Protein AF-A0A2V4VS14-F1 (afdb_monomer_lite)

Radius of gyration: 35.8 Å; chains: 1; bounding box: 92×42×118 Å

Organism: NCBI:txid198480

Foldseek 3Di:
DLQKDALVRVLLLLLQVVVAFSLVSLVLVLVDPCVQFWKWFQDPVRDTHTDDVPPDQDPNNLSVQLNVLCVPPRNRQGSNDLCSLVVDDPSSSVSNVVSSVVRRRMIGGPVRQCPPVSCPPSDPPPPCPPPDDPPPDDPVNVVCVVLVVVCVQKDQPQRVLQLLCVAQNPPAFSLVSLVLCLVPPDQQQWWKWFDDPSDTDTQDCPDPDPAHGPSRVSVVVSVPGDRRHRHGDPCPDPPRVGMITGCVRCVCVSPDPPPDDPPPPPPDDDDDDDDDDDDDDDQPAPADQADLLVVLLPDQKDALLSLLCNQVVHDSVDDDPDPSSVVSSVVSVVCCVVVLFPADPVRITGLVSSLVVCVVVSNHYPPRNVPPDPVPPDDDDDDDDDDPQPPVSVVVVVVVVVVVVVVVVVVVVVVVVCVPVPDDPLNVLLVVLCVPAPVPDDLVDDHDDLVVQLVVSVVVDVDDSVSSSVSCVVNPDPSNVPPDPDDDD

pLDDT: mean 70.62, std 17.83, range [24.83, 95.94]

Structure (mmCIF, N/CA/C/O backbone):
data_AF-A0A2V4VS14-F1
#
_entry.id   AF-A0A2V4VS14-F1
#
loop_
_atom_site.group_PDB
_atom_site.id
_atom_site.type_symbol
_atom_site.label_atom_id
_atom_site.label_alt_id
_atom_site.label_comp_id
_atom_site.label_asym_id
_atom_site.label_entity_id
_atom_site.label_seq_id
_atom_site.pdbx_PDB_ins_code
_atom_site.Cartn_x
_atom_site.Cartn_y
_atom_site.Cartn_z
_atom_site.occupancy
_atom_site.B_iso_or_equiv
_atom_site.auth_seq_id
_atom_site.auth_comp_id
_atom_site.auth_asym_id
_atom_site.auth_atom_id
_atom_site.pdbx_PDB_model_num
ATOM 1 N N . MET A 1 1 ? -3.587 -14.164 4.243 1.00 57.94 1 MET A N 1
ATOM 2 C CA . MET A 1 1 ? -3.308 -12.891 4.948 1.00 57.94 1 MET A CA 1
ATOM 3 C C . MET A 1 1 ? -4.499 -12.304 5.707 1.00 57.94 1 MET A C 1
ATOM 5 O O . MET A 1 1 ? -4.243 -11.578 6.651 1.00 57.94 1 MET A O 1
ATOM 9 N N . LYS A 1 2 ? -5.771 -12.605 5.378 1.00 66.75 2 LYS A N 1
ATOM 10 C CA . LYS A 1 2 ? -6.941 -12.000 6.063 1.00 66.75 2 LYS A CA 1
ATOM 11 C C . LYS A 1 2 ? -6.952 -12.163 7.597 1.00 66.75 2 LYS A C 1
ATOM 13 O O . LYS A 1 2 ? -7.438 -11.267 8.288 1.00 66.75 2 LYS A O 1
ATOM 18 N N . ASP A 1 3 ? -6.347 -13.239 8.102 1.00 80.44 3 ASP A N 1
ATOM 19 C CA . ASP A 1 3 ? -6.274 -13.574 9.534 1.00 80.44 3 ASP A CA 1
ATOM 20 C C . ASP A 1 3 ? -5.092 -12.929 10.276 1.00 80.44 3 ASP A C 1
ATOM 22 O O . ASP A 1 3 ? -4.931 -13.139 11.476 1.00 80.44 3 ASP A O 1
ATOM 26 N N . TYR A 1 4 ? -4.250 -12.167 9.576 1.00 82.00 4 TYR A N 1
ATOM 27 C CA . TYR A 1 4 ? -3.043 -11.556 10.124 1.00 82.00 4 TYR A CA 1
ATOM 28 C C . TYR A 1 4 ? -3.138 -10.029 10.076 1.00 82.00 4 TYR A C 1
ATOM 30 O O . TYR A 1 4 ? -3.831 -9.464 9.228 1.00 82.00 4 TYR A O 1
ATOM 38 N N . ILE A 1 5 ? -2.448 -9.367 10.998 1.00 82.31 5 ILE A N 1
ATOM 39 C CA . ILE A 1 5 ? -2.266 -7.914 11.043 1.00 82.31 5 ILE A CA 1
ATOM 40 C C . ILE A 1 5 ? -0.767 -7.617 11.102 1.00 82.31 5 ILE A C 1
ATOM 42 O O . ILE A 1 5 ? -0.041 -8.274 11.851 1.00 82.31 5 ILE A O 1
ATOM 46 N N . SER A 1 6 ? -0.289 -6.680 10.280 1.00 86.00 6 SER A N 1
ATOM 47 C CA . SER A 1 6 ? 1.119 -6.274 10.310 1.00 86.00 6 SER A CA 1
ATOM 48 C C . SER A 1 6 ? 1.431 -5.547 11.620 1.00 86.00 6 SER A C 1
ATOM 50 O O . SER A 1 6 ? 0.552 -4.916 12.212 1.00 86.00 6 SER A O 1
ATOM 52 N N . PHE A 1 7 ? 2.682 -5.608 12.082 1.00 86.00 7 PHE A N 1
ATOM 53 C CA . PHE A 1 7 ? 3.110 -4.886 13.284 1.00 86.00 7 PHE A CA 1
ATOM 54 C C . PHE A 1 7 ? 2.816 -3.382 13.172 1.00 86.00 7 PHE A C 1
ATOM 56 O O . PHE A 1 7 ? 2.321 -2.775 14.121 1.00 86.00 7 PHE A O 1
ATOM 63 N N . ARG A 1 8 ? 3.046 -2.802 11.987 1.00 86.50 8 ARG A N 1
ATOM 64 C CA . ARG A 1 8 ? 2.727 -1.405 11.672 1.00 86.50 8 ARG A CA 1
ATOM 65 C C . ARG A 1 8 ? 1.237 -1.108 11.832 1.00 86.50 8 ARG A C 1
ATOM 67 O O . ARG A 1 8 ? 0.882 -0.156 12.520 1.00 86.50 8 ARG A O 1
ATOM 74 N N . ASP A 1 9 ? 0.377 -1.893 11.189 1.00 83.69 9 ASP A N 1
ATOM 75 C CA . ASP A 1 9 ? -1.067 -1.639 11.207 1.00 83.69 9 ASP A CA 1
ATOM 76 C C . ASP A 1 9 ? -1.647 -1.841 12.604 1.00 83.69 9 ASP A C 1
ATOM 78 O O . ASP A 1 9 ? -2.581 -1.139 12.983 1.00 83.69 9 ASP A O 1
ATOM 82 N N . PHE A 1 10 ? -1.064 -2.759 13.377 1.00 87.62 10 PHE A N 1
ATOM 83 C CA . PHE A 1 10 ? -1.412 -3.013 14.768 1.00 87.62 10 PHE A CA 1
ATOM 84 C C . PHE A 1 10 ? -1.171 -1.783 15.657 1.00 87.62 10 PHE A C 1
ATOM 86 O O . PHE A 1 10 ? -2.104 -1.306 16.304 1.00 87.62 10 PHE A O 1
ATOM 93 N N . ILE A 1 11 ? 0.045 -1.222 15.656 1.00 87.75 11 ILE A N 1
ATOM 94 C CA . ILE A 1 11 ? 0.358 -0.027 16.462 1.00 87.75 11 ILE A CA 1
ATOM 95 C C . ILE A 1 11 ? -0.366 1.227 15.946 1.00 87.75 11 ILE A C 1
ATOM 97 O O . ILE A 1 11 ? -0.789 2.066 16.741 1.00 87.75 11 ILE A O 1
ATOM 101 N N . PHE A 1 12 ? -0.561 1.335 14.626 1.00 86.31 12 PHE A N 1
ATOM 102 C CA . PHE A 1 12 ? -1.330 2.411 14.004 1.00 86.31 12 PHE A CA 1
ATOM 103 C C . PHE A 1 12 ? -2.800 2.372 14.432 1.00 86.31 12 PHE A C 1
ATOM 105 O O . PHE A 1 12 ? -3.337 3.398 14.840 1.00 86.31 12 PHE A O 1
ATOM 112 N N . HIS A 1 13 ? -3.450 1.203 14.387 1.00 85.12 13 HIS A N 1
ATOM 113 C CA . HIS A 1 13 ? -4.838 1.058 14.836 1.00 85.12 13 HIS A CA 1
ATOM 114 C C . HIS A 1 13 ? -4.987 1.429 16.306 1.00 85.12 13 HIS A C 1
ATOM 116 O O . HIS A 1 13 ? -5.891 2.180 16.651 1.00 85.12 13 HIS A O 1
ATOM 122 N N . LEU A 1 14 ? -4.083 0.949 17.162 1.00 85.50 14 LEU A N 1
ATOM 123 C CA . LEU A 1 14 ? -4.137 1.258 18.587 1.00 85.50 14 LEU A CA 1
ATOM 124 C C . LEU A 1 14 ? -4.031 2.760 18.867 1.00 85.50 14 LEU A C 1
ATOM 126 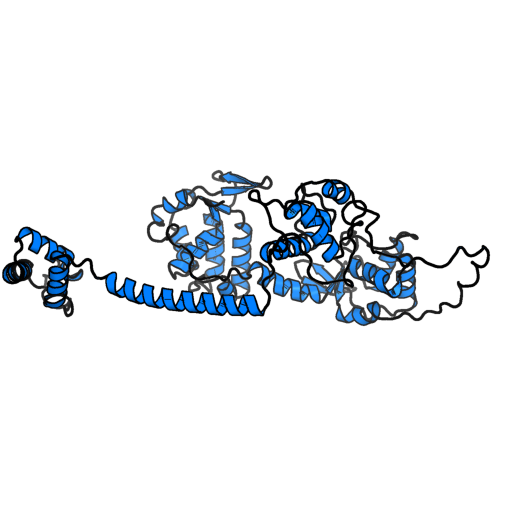O O . LEU A 1 14 ? -4.786 3.260 19.692 1.00 85.50 14 LEU A O 1
ATOM 130 N N . SER A 1 15 ? -3.150 3.480 18.170 1.00 85.75 15 SER A N 1
ATOM 131 C CA . SER A 1 15 ? -3.030 4.934 18.335 1.00 85.75 15 SER A CA 1
ATOM 132 C C . SER A 1 15 ? -4.209 5.689 17.720 1.00 85.75 15 SER A C 1
ATOM 134 O O . SER A 1 15 ? -4.787 6.553 18.370 1.00 85.75 15 SER A O 1
ATOM 136 N N . SER A 1 16 ? -4.608 5.349 16.493 1.00 83.12 16 SER A N 1
ATOM 137 C CA . SER A 1 16 ? -5.657 6.079 15.770 1.00 83.12 16 SER A CA 1
ATOM 138 C C . SER A 1 16 ? -7.061 5.854 16.331 1.00 83.12 16 SER A C 1
ATOM 140 O O . SER A 1 16 ? -7.792 6.818 16.527 1.00 83.12 16 SER A O 1
ATOM 142 N N . VAL A 1 17 ? -7.455 4.604 16.594 1.00 80.62 17 VAL A N 1
ATOM 143 C CA . VAL A 1 17 ? -8.830 4.259 17.004 1.00 80.62 17 VAL A CA 1
ATOM 144 C C . VAL A 1 17 ? -9.128 4.734 18.421 1.00 80.62 17 VAL A C 1
ATOM 146 O O . VAL A 1 17 ? -10.254 5.132 18.707 1.00 80.62 17 VAL A O 1
ATOM 149 N N . ASN A 1 18 ? -8.122 4.709 19.294 1.00 77.94 18 ASN A N 1
ATOM 150 C CA . ASN A 1 18 ? -8.269 5.141 20.680 1.00 77.94 18 ASN A CA 1
ATOM 151 C C . ASN A 1 18 ? -7.994 6.645 20.865 1.00 77.94 18 ASN A C 1
ATOM 153 O O . ASN A 1 18 ? -8.180 7.141 21.968 1.00 77.94 18 ASN A O 1
ATOM 157 N N . ASP A 1 19 ? -7.579 7.362 19.810 1.00 81.31 19 ASP A N 1
ATOM 158 C CA . ASP A 1 19 ? -7.118 8.762 19.877 1.00 81.31 19 ASP A CA 1
ATOM 159 C C . ASP A 1 19 ? -6.019 8.971 20.939 1.00 81.31 19 ASP A C 1
ATOM 161 O O . ASP A 1 19 ? -5.945 9.992 21.621 1.00 81.31 19 ASP A O 1
ATOM 165 N N . GLU A 1 20 ? -5.153 7.966 21.085 1.00 84.44 20 GLU A N 1
ATOM 166 C CA . GLU A 1 20 ? -4.075 7.944 22.071 1.00 84.44 20 GLU A CA 1
ATOM 167 C C . GLU A 1 20 ? -2.726 8.163 21.394 1.00 84.44 20 GLU A C 1
ATOM 169 O O . GLU A 1 20 ? -2.473 7.704 20.270 1.00 84.44 20 GLU A O 1
ATOM 174 N N . SER A 1 21 ? -1.817 8.859 22.079 1.00 88.81 21 SER A N 1
ATOM 175 C CA . SER A 1 21 ? -0.498 9.121 21.507 1.00 88.81 21 SER A CA 1
ATOM 176 C C . SER A 1 21 ? 0.256 7.814 21.279 1.00 88.81 21 SER A C 1
ATOM 178 O O . SER A 1 21 ? 0.189 6.881 22.084 1.00 88.81 21 SER A O 1
ATOM 180 N N . LEU A 1 22 ? 1.022 7.735 20.188 1.00 90.31 22 LEU A N 1
ATOM 181 C CA . LEU A 1 22 ? 1.771 6.514 19.887 1.00 90.31 22 LEU A CA 1
ATOM 182 C C . LEU A 1 22 ? 2.776 6.192 21.005 1.00 90.31 22 LEU A C 1
ATOM 184 O O . LEU A 1 22 ? 3.043 5.026 21.282 1.00 90.31 22 LEU A O 1
ATOM 188 N N . TYR A 1 23 ? 3.298 7.219 21.678 1.00 89.00 23 TYR A N 1
ATOM 189 C CA . TYR A 1 23 ? 4.171 7.050 22.832 1.00 89.00 23 TYR A CA 1
ATOM 190 C C . TYR A 1 23 ? 3.457 6.376 24.010 1.00 89.00 23 TYR A C 1
ATOM 192 O O . TYR A 1 23 ? 4.008 5.433 24.578 1.00 89.00 23 TYR A O 1
ATOM 200 N N . GLU A 1 24 ? 2.245 6.811 24.365 1.00 85.31 24 GLU A N 1
ATOM 201 C CA . GLU A 1 24 ? 1.467 6.208 25.455 1.00 85.31 24 GLU A CA 1
ATOM 202 C C . GLU A 1 24 ? 1.010 4.793 25.095 1.00 85.31 24 GLU A C 1
ATOM 204 O O . GLU A 1 24 ? 1.164 3.882 25.905 1.00 85.31 24 GLU A O 1
ATOM 209 N N . VAL A 1 25 ? 0.572 4.563 23.852 1.00 88.50 25 VAL A N 1
ATOM 210 C CA . VAL A 1 25 ? 0.245 3.219 23.345 1.00 88.50 25 VAL A CA 1
ATOM 211 C C . VAL A 1 25 ? 1.438 2.282 23.494 1.00 88.50 25 VAL A C 1
ATOM 213 O O . VAL A 1 25 ? 1.327 1.209 24.076 1.00 88.50 25 VAL A O 1
ATOM 216 N N . VAL A 1 26 ? 2.609 2.680 23.005 1.00 90.19 26 VAL A N 1
ATOM 217 C CA . VAL A 1 26 ? 3.812 1.848 23.086 1.00 90.19 26 VAL A CA 1
ATOM 218 C C . VAL A 1 26 ? 4.264 1.659 24.533 1.00 90.19 26 VAL A C 1
ATOM 220 O O . VAL A 1 26 ? 4.671 0.561 24.906 1.00 90.19 26 VAL A O 1
ATOM 223 N N . THR A 1 27 ? 4.151 2.690 25.369 1.00 87.69 27 THR A N 1
ATOM 224 C CA . THR A 1 27 ? 4.458 2.607 26.803 1.00 87.69 27 THR A CA 1
ATOM 225 C C . THR A 1 27 ? 3.528 1.627 27.509 1.00 87.69 27 THR A C 1
ATOM 227 O O . THR A 1 27 ? 3.999 0.813 28.304 1.00 87.69 27 THR A O 1
ATOM 230 N N . TYR A 1 28 ? 2.235 1.657 27.191 1.00 87.00 28 TYR A N 1
ATOM 231 C CA . TYR A 1 28 ? 1.249 0.696 27.666 1.00 87.00 28 TYR A CA 1
ATOM 232 C C . TYR A 1 28 ? 1.633 -0.719 27.236 1.00 87.00 28 TYR A C 1
ATOM 234 O O . TYR A 1 28 ? 1.815 -1.585 28.084 1.00 87.00 28 TYR A O 1
ATOM 242 N N . LEU A 1 29 ? 1.869 -0.943 25.941 1.00 87.69 29 LEU A N 1
ATOM 243 C CA . LEU A 1 29 ? 2.258 -2.250 25.406 1.00 87.69 29 LEU A CA 1
ATOM 244 C C . LEU A 1 29 ? 3.545 -2.787 26.050 1.00 87.69 29 LEU A C 1
ATOM 246 O O . LEU A 1 29 ? 3.622 -3.974 26.329 1.00 87.69 29 LEU A O 1
ATOM 250 N N . LEU A 1 30 ? 4.526 -1.931 26.349 1.00 87.69 30 LEU A N 1
ATOM 251 C CA . LEU A 1 30 ? 5.765 -2.315 27.038 1.00 87.69 30 LEU A CA 1
ATOM 252 C C . LEU A 1 30 ? 5.571 -2.701 28.513 1.00 87.69 30 LEU A C 1
ATOM 254 O O . LEU A 1 30 ? 6.437 -3.378 29.070 1.00 87.69 30 LEU A O 1
ATOM 258 N N . HIS A 1 31 ? 4.473 -2.283 29.154 1.00 85.81 31 HIS A N 1
ATOM 259 C CA . HIS A 1 31 ? 4.120 -2.748 30.501 1.00 85.81 31 HIS A CA 1
ATOM 260 C C . HIS A 1 31 ? 3.570 -4.180 30.501 1.00 85.81 31 HIS A C 1
ATOM 262 O O . HIS A 1 31 ? 3.607 -4.837 31.544 1.00 85.81 31 HIS A O 1
ATOM 268 N N . TYR A 1 32 ? 3.091 -4.672 29.356 1.00 83.56 32 TYR A N 1
ATOM 269 C CA . TYR A 1 32 ? 2.550 -6.019 29.204 1.00 83.56 32 TYR A CA 1
ATOM 270 C C . TYR A 1 32 ? 3.499 -6.910 28.396 1.00 83.56 32 TYR A C 1
ATOM 272 O O . TYR A 1 32 ? 4.223 -6.463 27.510 1.00 83.56 32 TYR A O 1
ATOM 280 N N . ASP A 1 33 ? 3.509 -8.208 28.696 1.00 75.06 33 ASP A N 1
ATOM 281 C CA . ASP A 1 33 ? 4.364 -9.155 27.980 1.00 75.06 33 ASP A CA 1
ATOM 282 C C . ASP A 1 33 ? 3.720 -9.583 26.654 1.00 75.06 33 ASP A C 1
ATOM 284 O O . ASP A 1 33 ? 3.099 -10.641 26.552 1.00 75.06 33 ASP A O 1
ATOM 288 N N . LEU A 1 34 ? 3.879 -8.758 25.616 1.00 76.69 34 LEU A N 1
ATOM 289 C CA . LEU A 1 34 ? 3.500 -9.123 24.244 1.00 76.69 34 LEU A CA 1
ATOM 290 C C . LEU A 1 34 ? 4.312 -10.292 23.678 1.00 76.69 34 LEU A C 1
ATOM 292 O O . LEU A 1 34 ? 3.912 -10.853 22.662 1.00 76.69 34 LEU A O 1
ATOM 296 N N . GLY A 1 35 ? 5.401 -10.709 24.335 1.00 68.12 35 GLY A N 1
ATOM 297 C CA . GLY A 1 35 ? 6.099 -11.951 24.006 1.00 68.12 35 GLY A CA 1
ATOM 298 C C . GLY A 1 35 ? 5.249 -13.203 24.252 1.00 68.12 35 GLY A C 1
ATOM 299 O O . GLY A 1 35 ? 5.568 -14.266 23.719 1.00 68.12 35 GLY A O 1
ATOM 300 N N . ALA A 1 36 ? 4.152 -13.084 25.011 1.00 71.31 36 ALA A N 1
ATOM 301 C CA . ALA A 1 36 ? 3.156 -14.139 25.180 1.00 71.31 36 ALA A CA 1
ATOM 302 C C . ALA A 1 36 ? 2.230 -14.310 23.959 1.00 71.31 36 ALA A C 1
ATOM 304 O O . ALA A 1 36 ? 1.542 -15.327 23.863 1.00 71.31 36 ALA A O 1
ATOM 305 N N . VAL A 1 37 ? 2.209 -13.342 23.036 1.00 81.12 37 VAL A N 1
ATOM 306 C CA . VAL A 1 37 ? 1.453 -13.413 21.782 1.00 81.12 37 VAL A CA 1
ATOM 307 C C . VAL A 1 37 ? 2.372 -13.920 20.676 1.00 81.12 37 VAL A C 1
ATOM 309 O O . VAL A 1 37 ? 3.499 -13.451 20.515 1.00 81.12 37 VAL A O 1
ATOM 312 N N . ASP A 1 38 ? 1.891 -14.883 19.891 1.00 81.94 38 ASP A N 1
ATOM 313 C CA . ASP A 1 38 ? 2.670 -15.428 18.787 1.00 81.94 38 ASP A CA 1
ATOM 314 C C . ASP A 1 38 ? 2.961 -14.343 17.742 1.00 81.94 38 ASP A C 1
ATOM 316 O O . ASP A 1 38 ? 2.054 -13.727 17.174 1.00 81.94 38 ASP A O 1
ATOM 320 N N . PHE A 1 39 ? 4.247 -14.157 17.459 1.00 82.94 39 PHE A N 1
ATOM 321 C CA . PHE A 1 39 ? 4.737 -13.233 16.449 1.00 82.94 39 PHE A CA 1
ATOM 322 C C . PHE A 1 39 ? 5.272 -14.007 15.250 1.00 82.94 39 PHE A C 1
ATOM 324 O O . PHE A 1 39 ? 5.963 -15.021 15.395 1.00 82.94 39 PHE A O 1
ATOM 331 N N . TYR A 1 40 ? 4.933 -13.544 14.056 1.00 82.62 40 TYR A N 1
ATOM 332 C CA . TYR A 1 40 ? 5.199 -14.248 12.812 1.00 82.62 40 TYR A CA 1
ATOM 333 C C . TYR A 1 40 ? 6.008 -13.363 11.868 1.00 82.62 40 TYR A C 1
ATOM 335 O O . TYR A 1 40 ? 5.815 -12.152 11.839 1.00 82.62 40 TYR A O 1
ATOM 343 N N . ASN A 1 41 ? 6.877 -13.977 11.072 1.00 80.75 41 ASN A N 1
ATOM 344 C CA . ASN A 1 41 ? 7.569 -13.344 9.957 1.00 80.75 41 ASN A CA 1
ATOM 345 C C . ASN A 1 41 ? 7.155 -14.013 8.651 1.00 80.75 41 ASN A C 1
ATOM 347 O O . ASN A 1 41 ? 6.812 -15.198 8.646 1.00 80.75 41 ASN A O 1
ATOM 351 N N . ILE A 1 42 ? 7.249 -13.285 7.550 1.00 72.25 42 ILE A N 1
ATOM 352 C CA . ILE A 1 42 ? 7.280 -13.890 6.223 1.00 72.25 42 ILE A CA 1
ATOM 353 C C . ILE A 1 42 ? 8.752 -14.085 5.856 1.00 72.25 42 ILE A C 1
ATOM 355 O O . ILE A 1 42 ? 9.504 -13.119 5.760 1.00 72.25 42 ILE A O 1
ATOM 359 N N . ASP A 1 43 ? 9.176 -15.340 5.713 1.00 66.06 43 ASP A N 1
ATOM 360 C CA . ASP A 1 43 ? 10.534 -15.648 5.266 1.00 66.06 43 ASP A CA 1
ATOM 361 C C . ASP A 1 43 ? 10.719 -15.366 3.764 1.00 66.06 43 ASP A C 1
ATOM 363 O O . ASP A 1 43 ? 9.778 -15.045 3.034 1.00 66.06 43 ASP A O 1
ATOM 367 N N . THR A 1 44 ? 11.951 -15.516 3.282 1.00 55.69 44 THR A N 1
ATOM 368 C CA . THR A 1 44 ? 12.297 -15.353 1.861 1.00 55.69 44 THR A CA 1
ATOM 369 C C . THR A 1 44 ? 11.580 -16.346 0.938 1.00 55.69 44 THR A C 1
ATOM 371 O O . THR A 1 44 ? 11.487 -16.107 -0.262 1.00 55.69 44 THR A O 1
ATOM 374 N N . ASP A 1 45 ? 11.041 -17.435 1.492 1.00 58.59 45 ASP A N 1
ATOM 375 C CA . ASP A 1 45 ? 10.250 -18.445 0.784 1.00 58.59 45 ASP A CA 1
ATOM 376 C C . ASP A 1 45 ? 8.735 -18.174 0.887 1.00 58.59 45 ASP A C 1
ATOM 378 O O . ASP A 1 45 ? 7.921 -19.031 0.528 1.00 58.59 45 ASP A O 1
ATOM 382 N N . HIS A 1 46 ? 8.340 -16.991 1.368 1.00 60.53 46 HIS A N 1
ATOM 383 C CA . HIS A 1 46 ? 6.956 -16.547 1.546 1.00 60.53 46 HIS A CA 1
ATOM 384 C C . HIS A 1 46 ? 6.134 -17.411 2.516 1.00 60.53 46 HIS A C 1
ATOM 386 O O . HIS A 1 46 ? 4.898 -17.420 2.487 1.00 60.53 46 HIS A O 1
ATOM 392 N N . LYS A 1 47 ? 6.803 -18.143 3.406 1.00 71.00 47 LYS A N 1
ATOM 393 C CA . LYS A 1 47 ? 6.166 -18.909 4.471 1.00 71.00 47 LYS A CA 1
ATOM 394 C C . LYS A 1 47 ? 6.027 -18.036 5.700 1.00 71.00 47 LYS A C 1
ATOM 396 O O . LYS A 1 47 ? 6.963 -17.379 6.145 1.00 71.00 47 LYS A O 1
ATOM 401 N N . ILE A 1 48 ? 4.838 -18.095 6.289 1.00 74.88 48 ILE A N 1
ATOM 402 C CA . ILE A 1 48 ? 4.592 -17.503 7.596 1.00 74.88 48 ILE A CA 1
ATOM 403 C C . ILE A 1 48 ? 5.268 -18.399 8.634 1.00 74.88 48 ILE A C 1
ATOM 405 O O . ILE A 1 48 ? 4.757 -19.466 8.984 1.00 74.88 48 ILE A O 1
ATOM 409 N N . ILE A 1 49 ? 6.428 -17.966 9.110 1.00 79.12 49 ILE A N 1
ATOM 410 C CA . ILE A 1 49 ? 7.185 -18.643 10.153 1.00 79.12 49 ILE A CA 1
ATOM 411 C C . ILE A 1 49 ? 6.882 -17.964 11.479 1.00 79.12 49 ILE A C 1
ATOM 413 O O . ILE A 1 49 ? 7.001 -16.751 11.624 1.00 79.12 49 ILE A O 1
ATOM 417 N N . ARG A 1 50 ? 6.495 -18.759 12.474 1.00 78.50 50 ARG A N 1
ATOM 418 C CA . ARG A 1 50 ? 6.411 -18.286 13.854 1.00 78.50 50 ARG A CA 1
ATOM 419 C C . ARG A 1 50 ? 7.826 -18.062 14.383 1.00 78.50 50 ARG A C 1
ATOM 421 O O . ARG A 1 50 ? 8.627 -18.998 14.365 1.00 78.50 50 ARG A O 1
ATOM 428 N N . PHE A 1 51 ? 8.107 -16.869 14.897 1.00 73.44 51 PHE A N 1
ATOM 429 C CA . PHE A 1 51 ? 9.354 -16.616 15.609 1.00 73.44 51 PHE A CA 1
ATOM 430 C C . PHE A 1 51 ? 9.451 -17.543 16.817 1.00 73.44 51 PHE A C 1
ATOM 432 O O . PHE A 1 51 ? 8.523 -17.639 17.630 1.00 73.44 51 PHE A O 1
ATOM 439 N N . LYS A 1 52 ? 10.583 -18.235 16.954 1.00 63.56 52 LYS A N 1
ATOM 440 C CA . LYS A 1 52 ? 10.879 -18.933 18.201 1.00 63.56 52 LYS A CA 1
ATOM 441 C C . LYS A 1 52 ? 11.393 -17.931 19.232 1.00 63.56 52 LYS A C 1
ATOM 443 O O . LYS A 1 52 ? 12.087 -16.981 18.859 1.00 63.56 52 LYS A O 1
ATOM 448 N N . PRO A 1 53 ? 11.114 -18.152 20.527 1.00 54.12 53 PRO A N 1
ATOM 449 C CA . PRO A 1 53 ? 11.715 -17.357 21.588 1.00 54.12 53 PRO A CA 1
ATOM 450 C C . PRO A 1 53 ? 13.246 -17.317 21.434 1.00 54.12 53 PRO A C 1
ATOM 452 O O . PRO A 1 53 ? 13.900 -18.355 21.528 1.00 54.12 53 PRO A O 1
ATOM 455 N N . GLY A 1 54 ? 13.800 -16.127 21.171 1.00 53.19 54 GLY A N 1
ATOM 456 C CA . GLY A 1 54 ? 15.243 -15.879 21.058 1.00 53.19 54 GLY A CA 1
ATOM 457 C C . GLY A 1 54 ? 15.856 -15.846 19.647 1.00 53.19 54 GLY A C 1
ATOM 458 O O . GLY A 1 54 ? 17.071 -15.701 19.564 1.00 53.19 54 GLY A O 1
ATOM 459 N N . GLU A 1 55 ? 15.085 -15.974 18.555 1.00 54.88 55 GLU A N 1
ATOM 460 C CA . GLU A 1 55 ? 15.639 -15.998 17.179 1.00 54.88 55 GLU A CA 1
ATOM 461 C C . GLU A 1 55 ? 15.808 -14.614 16.492 1.00 54.88 55 GLU A C 1
ATOM 463 O O . GLU A 1 55 ? 16.487 -14.563 15.473 1.00 54.88 55 GLU A O 1
ATOM 468 N N . PHE A 1 56 ? 15.291 -13.497 17.028 1.00 50.16 56 PHE A N 1
ATOM 469 C CA . PHE A 1 56 ? 15.650 -12.106 16.659 1.00 50.16 56 PHE A CA 1
ATOM 470 C C . PHE A 1 56 ? 14.950 -11.103 17.603 1.00 50.16 56 PHE A C 1
ATOM 472 O O . PHE A 1 56 ? 14.055 -11.498 18.357 1.00 50.16 56 PHE A O 1
ATOM 479 N N . ASP A 1 57 ? 15.370 -9.836 17.547 1.00 57.97 57 ASP A N 1
ATOM 480 C CA . ASP A 1 57 ? 14.874 -8.651 18.267 1.00 57.97 57 ASP A CA 1
ATOM 481 C C . ASP A 1 57 ? 13.350 -8.681 18.490 1.00 57.97 57 ASP A C 1
ATOM 483 O O . ASP A 1 57 ? 12.536 -8.538 17.578 1.00 57.97 57 ASP A O 1
ATOM 487 N N . THR A 1 58 ? 12.959 -8.966 19.734 1.00 71.94 58 THR A N 1
ATOM 488 C CA . THR A 1 58 ? 11.562 -9.195 20.144 1.00 71.94 58 THR A CA 1
ATOM 489 C C . THR A 1 58 ? 10.632 -8.029 19.779 1.00 71.94 58 THR A C 1
ATOM 491 O O . THR A 1 58 ? 11.077 -6.893 19.671 1.00 71.94 58 THR A O 1
ATOM 494 N N . VAL A 1 59 ? 9.312 -8.264 19.723 1.00 81.44 59 VAL A N 1
ATOM 495 C CA . VAL A 1 59 ? 8.274 -7.202 19.677 1.00 81.44 59 VAL A CA 1
ATOM 496 C C . VAL A 1 59 ? 8.595 -6.059 20.653 1.00 81.44 59 VAL A C 1
ATOM 498 O O . VAL A 1 59 ? 8.490 -4.884 20.316 1.00 81.44 59 VAL A O 1
ATOM 501 N N . THR A 1 60 ? 9.067 -6.410 21.850 1.00 83.94 60 THR A N 1
ATOM 502 C CA . THR A 1 60 ? 9.524 -5.489 22.896 1.00 83.94 60 THR A CA 1
ATOM 503 C C . THR A 1 60 ? 10.639 -4.540 22.444 1.00 83.94 60 THR A C 1
ATOM 505 O O . THR A 1 60 ? 10.698 -3.403 22.901 1.00 83.94 60 THR A O 1
ATOM 508 N N . GLU A 1 61 ? 11.545 -4.978 21.578 1.00 84.69 61 GLU A N 1
ATOM 509 C CA . GLU A 1 61 ? 12.636 -4.161 21.050 1.00 84.69 61 GLU A CA 1
ATOM 510 C C . GLU A 1 61 ? 12.140 -3.141 20.030 1.00 84.69 61 GLU A C 1
ATOM 512 O O . GLU A 1 61 ? 12.436 -1.958 20.188 1.00 84.69 61 GLU A O 1
ATOM 517 N N . PHE A 1 62 ? 11.287 -3.548 19.083 1.00 87.31 62 PHE A N 1
ATOM 518 C CA . PHE A 1 62 ? 10.630 -2.603 18.172 1.00 87.31 62 PHE A CA 1
ATOM 519 C C . PHE A 1 62 ? 9.817 -1.556 18.934 1.00 87.31 62 PHE A C 1
ATOM 521 O O . PHE A 1 62 ? 9.906 -0.363 18.649 1.00 87.31 62 PHE A O 1
ATOM 528 N N . LEU A 1 63 ? 9.079 -1.979 19.962 1.00 89.44 63 LEU A N 1
ATOM 529 C CA . LEU A 1 63 ? 8.354 -1.062 20.838 1.00 89.44 63 LEU A CA 1
ATOM 530 C C . LEU A 1 63 ? 9.310 -0.094 21.564 1.00 89.44 63 LEU A C 1
ATOM 532 O O . LEU A 1 63 ? 9.063 1.108 21.585 1.00 89.44 63 LEU A O 1
ATOM 536 N N . LYS A 1 64 ? 10.443 -0.563 22.100 1.00 89.50 64 LYS A N 1
ATOM 537 C CA . LYS A 1 64 ? 11.451 0.316 22.727 1.00 89.50 64 LYS A CA 1
ATOM 538 C C . LYS A 1 64 ? 12.075 1.303 21.740 1.00 89.50 64 LYS A C 1
ATOM 540 O O . LYS A 1 64 ? 12.307 2.453 22.112 1.00 89.50 64 LYS A O 1
ATOM 545 N N . GLU A 1 65 ? 12.358 0.877 20.511 1.00 90.19 65 GLU A N 1
ATOM 546 C CA . GLU A 1 65 ? 12.868 1.765 19.464 1.00 90.19 65 GLU A CA 1
ATOM 547 C C . GLU A 1 65 ? 11.852 2.869 19.132 1.00 90.19 65 GLU A C 1
ATOM 549 O O . GLU A 1 65 ? 12.228 4.043 19.107 1.00 90.19 65 GLU A O 1
ATOM 554 N N . ILE A 1 66 ? 10.564 2.525 18.986 1.00 90.38 66 ILE A N 1
ATOM 555 C CA . ILE A 1 66 ? 9.490 3.511 18.771 1.00 90.38 66 ILE A CA 1
ATOM 556 C C . ILE A 1 66 ? 9.395 4.477 19.956 1.00 90.38 66 ILE A C 1
ATOM 558 O O . ILE A 1 66 ? 9.370 5.692 19.763 1.00 90.38 66 ILE A O 1
ATOM 562 N N . GLN A 1 67 ? 9.383 3.963 21.189 1.00 89.94 67 GLN A N 1
ATOM 563 C CA . GLN A 1 67 ? 9.308 4.795 22.391 1.00 89.94 67 GLN A CA 1
ATOM 564 C C . GLN A 1 67 ? 10.464 5.804 22.433 1.00 89.94 67 GLN A C 1
ATOM 566 O O . GLN A 1 67 ? 10.248 6.994 22.658 1.00 89.94 67 GLN A O 1
ATOM 571 N N . LYS A 1 68 ? 11.688 5.346 22.144 1.00 88.62 68 LYS A N 1
ATOM 572 C CA . LYS A 1 68 ? 12.893 6.183 22.093 1.00 88.62 68 LYS A CA 1
ATOM 573 C C . LYS A 1 68 ? 12.856 7.211 20.960 1.00 88.62 68 LYS A C 1
ATOM 575 O O . LYS A 1 68 ? 13.394 8.304 21.123 1.00 88.62 68 LYS A O 1
ATOM 580 N N . ALA A 1 69 ? 12.249 6.877 19.821 1.00 87.06 69 ALA A N 1
ATOM 581 C CA . ALA A 1 69 ? 12.068 7.817 18.718 1.00 87.06 69 ALA A CA 1
ATO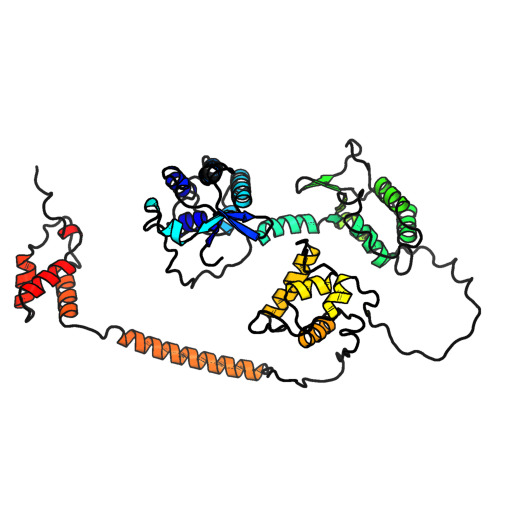M 582 C C . ALA A 1 69 ? 11.128 8.977 19.094 1.00 87.06 69 ALA A C 1
ATOM 584 O O . ALA A 1 69 ? 11.277 10.077 18.571 1.00 87.06 69 ALA A O 1
ATOM 585 N N . LEU A 1 70 ? 10.187 8.753 20.018 1.00 85.06 70 LEU A N 1
ATOM 586 C CA . LEU A 1 70 ? 9.141 9.719 20.372 1.00 85.06 70 LEU A CA 1
ATOM 587 C C . LEU A 1 70 ? 9.392 10.477 21.692 1.00 85.06 70 LEU A C 1
ATOM 589 O O . LEU A 1 70 ? 8.820 11.552 21.885 1.00 85.06 70 LEU A O 1
ATOM 593 N N . SER A 1 71 ? 10.278 9.975 22.560 1.00 75.81 71 SER A N 1
ATOM 594 C CA . SER A 1 71 ? 10.486 10.388 23.966 1.00 75.81 71 SER A CA 1
ATOM 595 C C . SER A 1 71 ? 11.009 11.811 24.224 1.00 75.81 71 SER A C 1
ATOM 597 O O . SER A 1 71 ? 11.373 12.128 25.350 1.00 75.81 71 SER A O 1
ATOM 599 N N . PHE A 1 72 ? 11.168 12.660 23.205 1.00 66.00 72 PHE A N 1
ATOM 600 C CA . PHE A 1 72 ? 11.777 13.991 23.381 1.00 66.00 72 PHE A CA 1
ATOM 601 C C . PHE A 1 72 ? 10.914 15.158 22.903 1.00 66.00 72 PHE A C 1
ATOM 603 O O . PHE A 1 72 ? 11.072 16.275 23.391 1.00 66.00 72 PHE A O 1
ATOM 610 N N . SER A 1 73 ? 10.028 14.946 21.935 1.00 64.88 73 SER A N 1
ATOM 611 C CA . SER A 1 73 ? 9.263 16.036 21.303 1.00 64.88 73 SER A CA 1
ATOM 612 C C . SER A 1 73 ? 7.891 15.632 20.796 1.00 64.88 73 SER A C 1
ATOM 614 O O . SER A 1 73 ? 7.125 16.496 20.376 1.00 64.88 73 SER A O 1
ATOM 616 N N . SER A 1 74 ? 7.598 14.336 20.804 1.00 77.56 74 SER A N 1
ATOM 617 C CA . SER A 1 74 ? 6.458 13.760 20.099 1.00 77.56 74 SER A CA 1
ATOM 618 C C . SER A 1 74 ? 5.687 12.790 20.991 1.00 77.56 74 SER A C 1
ATOM 620 O O . SER A 1 74 ? 4.919 11.975 20.501 1.00 77.56 74 SER A O 1
ATOM 622 N N . GLU A 1 75 ? 5.834 12.922 22.312 1.00 79.12 75 GLU A N 1
ATOM 623 C CA . GLU A 1 75 ? 5.116 12.121 23.314 1.00 79.12 75 GLU A CA 1
ATOM 624 C C . GLU A 1 75 ? 3.595 12.278 23.214 1.00 79.12 75 GLU A C 1
ATOM 626 O O . GLU A 1 75 ? 2.849 11.387 23.593 1.00 79.12 75 GLU A O 1
ATOM 631 N N . LYS A 1 76 ? 3.127 13.412 22.684 1.00 84.38 76 LYS A N 1
ATOM 632 C CA . LYS A 1 76 ? 1.701 13.701 22.472 1.00 84.38 76 LYS A CA 1
ATOM 633 C C . LYS A 1 76 ? 1.232 13.443 21.043 1.00 84.38 76 LYS A C 1
ATOM 635 O O . LYS A 1 76 ? 0.094 13.757 20.717 1.00 84.38 76 LYS A O 1
ATOM 640 N N . TRP A 1 77 ? 2.111 12.955 20.172 1.00 88.81 77 TRP A N 1
ATOM 641 C CA . TRP A 1 77 ? 1.770 12.747 18.773 1.00 88.81 77 TRP A CA 1
ATOM 642 C C . TRP A 1 77 ? 0.919 11.483 18.615 1.00 88.81 77 TRP A C 1
ATOM 644 O O . TRP A 1 77 ? 1.314 10.398 19.048 1.00 88.81 77 TRP A O 1
ATOM 654 N N . VAL A 1 78 ? -0.249 11.644 17.997 1.00 86.12 78 VAL A N 1
ATOM 655 C CA . VAL A 1 78 ? -1.190 10.567 17.677 1.00 86.12 78 VAL A CA 1
ATOM 656 C C . VAL A 1 78 ? -0.963 10.158 16.229 1.00 86.12 78 VAL A C 1
ATOM 658 O O . VAL A 1 78 ? -0.972 11.005 15.331 1.00 86.12 78 VAL A O 1
ATOM 661 N N . TRP A 1 79 ? -0.800 8.860 15.974 1.00 86.75 79 TRP A N 1
ATOM 662 C CA . TRP A 1 79 ? -0.708 8.349 14.611 1.00 86.75 79 TRP A CA 1
ATOM 663 C C . TRP A 1 79 ? -2.111 8.198 14.017 1.00 86.75 79 TRP A C 1
ATOM 665 O O . TRP A 1 79 ? -2.579 7.095 13.767 1.00 86.75 79 TRP A O 1
ATOM 675 N N . SER A 1 80 ? -2.802 9.319 13.817 1.00 76.12 80 SER A N 1
ATOM 676 C CA . SER A 1 80 ? -4.208 9.339 13.398 1.00 76.12 80 SER A CA 1
ATOM 677 C C . SER A 1 80 ? -4.397 9.008 11.919 1.00 76.12 80 SER A C 1
ATOM 679 O O . SER A 1 80 ? -5.430 8.468 11.528 1.00 76.12 80 SER A O 1
ATOM 681 N N . ASN A 1 81 ? -3.408 9.316 11.076 1.00 73.81 81 ASN A N 1
ATOM 682 C CA . ASN A 1 81 ? -3.445 8.983 9.660 1.00 73.81 81 ASN A CA 1
ATOM 683 C C . ASN A 1 81 ? -2.032 8.821 9.053 1.00 73.81 81 ASN A C 1
ATOM 685 O O . ASN A 1 81 ? -1.034 9.267 9.624 1.00 73.81 81 ASN A O 1
ATOM 689 N N . PRO A 1 82 ? -1.932 8.205 7.864 1.00 61.41 82 PRO A N 1
ATOM 690 C CA . PRO A 1 82 ? -0.737 8.161 7.024 1.00 61.41 82 PRO A CA 1
ATOM 691 C C . PRO A 1 82 ? 0.134 9.425 6.960 1.00 61.41 82 PRO A C 1
ATOM 693 O O . PRO A 1 82 ? 1.362 9.353 7.023 1.00 61.41 82 PRO A O 1
ATOM 696 N N . THR A 1 83 ? -0.491 10.594 6.834 1.00 69.44 83 THR A N 1
ATOM 697 C CA . THR A 1 83 ? 0.206 11.869 6.627 1.00 69.44 83 THR A CA 1
ATOM 698 C C . THR A 1 83 ? 0.684 12.521 7.923 1.00 69.44 83 THR A C 1
ATOM 700 O O . THR A 1 83 ? 1.564 13.384 7.858 1.00 69.44 83 THR A O 1
ATOM 703 N N . SER A 1 84 ? 0.210 12.053 9.085 1.00 73.50 84 SER A N 1
ATOM 704 C CA . SER A 1 84 ? 0.611 12.536 10.414 1.00 73.50 84 SER A CA 1
ATOM 705 C C . SER A 1 84 ? 2.123 12.441 10.642 1.00 73.50 84 SER A C 1
ATOM 707 O O . SER A 1 84 ? 2.679 13.208 11.420 1.00 73.50 84 SER A O 1
ATOM 709 N N . LEU A 1 85 ? 2.833 11.556 9.927 1.00 78.44 85 LEU A N 1
ATOM 710 C CA . LEU A 1 85 ? 4.298 11.455 9.990 1.00 78.44 85 LEU A CA 1
ATOM 711 C C . LEU A 1 85 ? 5.012 12.763 9.608 1.00 78.44 85 LEU A C 1
ATOM 713 O O . LEU A 1 85 ? 6.147 12.979 10.026 1.00 78.44 85 LEU A O 1
ATOM 717 N N . LYS A 1 86 ? 4.372 13.642 8.821 1.00 77.38 86 LYS A N 1
ATOM 718 C CA . LYS A 1 86 ? 4.914 14.964 8.451 1.00 77.38 86 LYS A CA 1
ATOM 719 C C . LYS A 1 86 ? 4.912 15.962 9.610 1.00 77.38 86 LYS A C 1
ATOM 721 O O . LYS A 1 86 ? 5.603 16.971 9.534 1.00 77.38 86 LYS A O 1
ATOM 726 N N . GLU A 1 87 ? 4.129 15.697 10.650 1.00 82.06 87 GLU A N 1
ATOM 727 C CA . GLU A 1 87 ? 4.041 16.534 11.849 1.00 82.06 87 GLU A CA 1
ATOM 728 C C . GLU A 1 87 ? 5.222 16.281 12.798 1.00 82.06 87 GLU A C 1
ATOM 730 O O . GLU A 1 87 ? 5.528 17.110 13.656 1.00 82.06 87 GLU A O 1
ATOM 735 N N . LEU A 1 88 ? 5.910 15.146 12.629 1.00 82.88 88 LEU A N 1
ATOM 736 C CA . LEU A 1 88 ? 7.119 14.807 13.365 1.00 82.88 88 LEU A CA 1
ATOM 737 C C . LEU A 1 88 ? 8.321 15.589 12.830 1.00 82.88 88 LEU A C 1
ATOM 739 O O . LEU A 1 88 ? 8.439 15.869 11.636 1.00 82.88 88 LEU A O 1
ATOM 743 N N . ARG A 1 89 ? 9.280 15.881 13.712 1.00 83.00 89 ARG A N 1
ATOM 744 C CA . ARG A 1 89 ? 10.568 16.436 13.281 1.00 83.00 89 ARG A CA 1
ATOM 745 C C . ARG A 1 89 ? 11.316 15.392 12.461 1.00 83.00 89 ARG A C 1
ATOM 747 O O . ARG A 1 89 ? 11.205 14.196 12.714 1.00 83.00 89 ARG A O 1
ATOM 754 N N . ASP A 1 90 ? 12.161 15.842 11.538 1.00 79.94 90 ASP A N 1
ATOM 755 C CA . ASP A 1 90 ? 12.882 14.955 10.615 1.00 79.94 90 ASP A CA 1
ATOM 756 C C . ASP A 1 90 ? 13.671 13.832 11.293 1.00 79.94 90 ASP A C 1
ATOM 758 O O . ASP A 1 90 ? 13.826 12.752 10.727 1.00 79.94 90 ASP A O 1
ATOM 762 N N . GLN A 1 91 ? 14.221 14.087 12.479 1.00 82.94 91 GLN A N 1
ATOM 763 C CA . GLN A 1 91 ? 14.946 13.078 13.245 1.00 82.94 91 GLN A CA 1
ATOM 764 C C . GLN A 1 91 ? 14.006 11.988 13.776 1.00 82.94 91 GLN A C 1
ATOM 766 O O . GLN A 1 91 ? 14.267 10.810 13.547 1.00 82.94 91 GLN A O 1
ATOM 771 N N . ASP A 1 92 ? 12.914 12.385 14.431 1.00 82.06 92 ASP A N 1
ATOM 772 C CA . ASP A 1 92 ? 11.941 11.471 15.042 1.00 82.06 92 ASP A CA 1
ATOM 773 C C . ASP A 1 92 ? 11.203 10.679 13.954 1.00 82.06 92 ASP A C 1
ATOM 775 O O . ASP A 1 92 ? 11.059 9.463 14.049 1.00 82.06 92 ASP A O 1
ATOM 779 N N . ARG A 1 93 ? 10.841 11.357 12.855 1.00 84.56 93 ARG A N 1
ATOM 780 C CA . ARG A 1 93 ? 10.260 10.749 11.655 1.00 84.56 93 ARG A CA 1
ATOM 781 C C . ARG A 1 93 ? 11.165 9.661 11.084 1.00 84.56 93 ARG A C 1
ATOM 783 O O . ARG A 1 93 ? 10.704 8.549 10.874 1.00 84.56 93 ARG A O 1
ATOM 790 N N . ARG A 1 94 ? 12.449 9.962 10.850 1.00 81.12 94 ARG A N 1
ATOM 791 C CA . ARG A 1 94 ? 13.404 8.987 10.290 1.00 81.12 94 ARG A CA 1
ATOM 792 C C . ARG A 1 94 ? 13.598 7.784 11.202 1.00 81.12 94 ARG A C 1
ATOM 794 O O . ARG A 1 94 ? 13.616 6.667 10.703 1.00 81.12 94 ARG A O 1
ATOM 801 N N . ALA A 1 95 ? 13.721 8.011 12.508 1.00 82.81 95 ALA A N 1
ATOM 802 C CA . ALA A 1 95 ? 13.856 6.931 13.479 1.00 82.81 95 ALA A CA 1
ATOM 803 C C . ALA A 1 95 ? 12.609 6.033 13.499 1.00 82.81 95 ALA A C 1
ATOM 805 O O . ALA A 1 95 ? 12.734 4.816 13.415 1.00 82.81 95 ALA A O 1
ATOM 806 N N . LEU A 1 96 ? 11.411 6.627 13.525 1.00 85.62 96 LEU A N 1
ATOM 807 C CA . LEU A 1 96 ? 10.156 5.878 13.488 1.00 85.62 96 LEU A CA 1
ATOM 808 C C . LEU A 1 96 ? 10.002 5.086 12.181 1.00 85.62 96 LEU A C 1
ATOM 810 O O . LEU A 1 96 ? 9.620 3.919 12.214 1.00 85.62 96 LEU A O 1
ATOM 814 N N . THR A 1 97 ? 10.320 5.697 11.037 1.00 82.88 97 THR A N 1
ATOM 815 C CA . THR A 1 97 ? 10.275 5.028 9.731 1.00 82.88 97 THR A CA 1
ATOM 816 C C . THR A 1 97 ? 11.251 3.857 9.661 1.00 82.88 97 THR A C 1
ATOM 818 O O . THR A 1 97 ? 10.850 2.786 9.222 1.00 82.88 97 THR A O 1
ATOM 821 N N . ASP A 1 98 ? 12.492 4.021 10.127 1.00 82.00 98 ASP A N 1
ATOM 822 C CA . ASP A 1 98 ? 13.491 2.944 10.155 1.00 82.00 98 ASP A CA 1
ATOM 823 C C . ASP A 1 98 ? 12.993 1.735 10.963 1.00 82.00 98 ASP A C 1
ATOM 825 O O . ASP A 1 98 ? 12.991 0.608 10.469 1.00 82.00 98 ASP A O 1
ATOM 829 N N . THR A 1 99 ? 12.474 1.968 12.171 1.00 82.19 99 THR A N 1
ATOM 830 C CA . THR A 1 99 ? 11.930 0.899 13.018 1.00 82.19 99 THR A CA 1
ATOM 831 C C . THR A 1 99 ? 10.720 0.207 12.388 1.00 82.19 99 THR A C 1
ATOM 833 O O . THR A 1 99 ? 10.635 -1.021 12.396 1.00 82.19 99 THR A O 1
ATOM 836 N N . VAL A 1 100 ? 9.787 0.964 11.805 1.00 80.81 100 VAL A N 1
ATOM 837 C CA . VAL A 1 100 ? 8.604 0.393 11.138 1.00 80.81 100 VAL A CA 1
ATOM 838 C C . VAL A 1 100 ? 9.004 -0.433 9.912 1.00 80.81 100 VAL A C 1
ATOM 840 O O . VAL A 1 100 ? 8.439 -1.505 9.701 1.00 80.81 100 VAL A O 1
ATOM 843 N N . SER A 1 101 ? 10.004 0.012 9.147 1.00 76.75 101 SER A N 1
ATOM 844 C CA . SER A 1 101 ? 10.539 -0.730 8.001 1.00 76.75 101 SER A CA 1
ATOM 845 C C . SER A 1 101 ? 11.224 -2.033 8.417 1.00 76.75 101 SER A C 1
ATOM 847 O O . SER A 1 101 ? 11.000 -3.062 7.783 1.00 76.75 101 SER A O 1
ATOM 849 N N . LYS A 1 102 ? 11.991 -2.043 9.519 1.00 79.81 102 LYS A N 1
ATOM 850 C CA . LYS A 1 102 ? 12.567 -3.287 10.074 1.00 79.81 102 LYS A CA 1
ATOM 851 C C . LYS A 1 102 ? 11.489 -4.307 10.444 1.00 79.81 102 LYS A C 1
ATOM 853 O O . LYS A 1 102 ? 11.682 -5.505 10.258 1.00 79.81 102 LYS A O 1
ATOM 858 N N . ALA A 1 103 ? 10.346 -3.833 10.935 1.00 77.75 103 ALA A N 1
ATOM 859 C CA . ALA A 1 103 ? 9.217 -4.665 11.335 1.00 77.75 103 ALA A CA 1
ATOM 860 C C . ALA A 1 103 ? 8.196 -4.921 10.203 1.00 77.75 103 ALA A C 1
ATOM 862 O O . ALA A 1 103 ? 7.144 -5.508 10.459 1.00 77.75 103 ALA A O 1
ATOM 863 N N . MET A 1 104 ? 8.477 -4.509 8.958 1.00 74.56 104 MET A N 1
ATOM 864 C CA . MET A 1 104 ? 7.514 -4.539 7.844 1.00 74.56 104 MET A CA 1
ATOM 865 C C . MET A 1 104 ? 7.011 -5.948 7.505 1.00 74.56 104 MET A C 1
ATOM 867 O O . MET A 1 104 ? 5.858 -6.121 7.117 1.00 74.56 104 MET A O 1
ATOM 871 N N . HIS A 1 105 ? 7.855 -6.962 7.689 1.00 77.50 105 HIS A N 1
ATOM 872 C CA . HIS A 1 105 ? 7.505 -8.364 7.447 1.00 77.50 105 HIS A CA 1
ATOM 873 C C . HIS A 1 105 ? 7.021 -9.091 8.704 1.00 77.50 105 HIS A C 1
ATOM 875 O O . HIS A 1 105 ? 6.870 -10.310 8.695 1.00 77.50 105 HIS A O 1
ATOM 881 N N . CYS A 1 106 ? 6.765 -8.360 9.789 1.00 82.31 106 CYS A N 1
ATOM 882 C CA . CYS A 1 106 ? 6.336 -8.948 11.042 1.00 82.31 106 CYS A CA 1
ATOM 883 C C . CYS A 1 106 ? 4.827 -8.800 11.259 1.00 82.31 106 CYS A C 1
ATOM 885 O O . CYS A 1 106 ? 4.238 -7.746 11.007 1.00 82.31 106 CYS A O 1
ATOM 887 N N . PHE A 1 107 ? 4.200 -9.858 11.770 1.00 87.06 107 PHE A N 1
ATOM 888 C CA . PHE A 1 107 ? 2.751 -9.983 11.862 1.00 87.06 107 PHE A CA 1
ATOM 889 C C . PHE A 1 107 ? 2.308 -10.631 13.169 1.00 87.06 107 PHE A C 1
ATOM 891 O O . PHE A 1 107 ? 2.982 -11.501 13.721 1.00 87.06 107 PHE A O 1
ATOM 898 N N . PHE A 1 108 ? 1.094 -10.293 13.584 1.00 86.25 108 PHE A N 1
ATOM 899 C CA . PHE A 1 108 ? 0.325 -11.057 14.559 1.00 86.25 108 PHE A CA 1
ATOM 900 C C . PHE A 1 108 ? -0.831 -11.766 13.861 1.00 86.25 108 PHE A C 1
ATOM 902 O O . PHE A 1 108 ? -1.378 -11.257 12.879 1.00 86.25 108 PHE A O 1
ATOM 909 N N . LYS A 1 109 ? -1.265 -12.914 14.384 1.00 87.12 109 LYS A N 1
ATOM 910 C CA . LYS A 1 109 ? -2.605 -13.414 14.054 1.00 87.12 109 LYS A CA 1
ATOM 911 C C . LYS A 1 109 ? -3.635 -12.586 14.803 1.00 87.12 109 LYS A C 1
ATOM 913 O O . LYS A 1 109 ? -3.512 -12.406 16.011 1.00 87.12 109 LYS A O 1
ATOM 918 N N . LYS A 1 110 ? -4.685 -12.156 14.106 1.00 85.38 110 LYS A N 1
ATOM 919 C CA . LYS A 1 110 ? -5.788 -11.375 14.682 1.00 85.38 110 LYS A CA 1
ATOM 920 C C . LYS A 1 110 ? -6.436 -12.091 15.867 1.00 85.38 110 LYS A C 1
ATOM 922 O O . LYS A 1 110 ? -6.643 -11.474 16.898 1.00 85.38 110 LYS A O 1
ATOM 927 N N . ALA A 1 111 ? -6.663 -13.401 15.759 1.00 83.38 111 ALA A N 1
ATOM 928 C CA . ALA A 1 111 ? -7.224 -14.194 16.853 1.00 83.38 111 ALA A CA 1
ATOM 929 C C . ALA A 1 111 ? -6.345 -14.185 18.121 1.00 83.38 111 ALA A C 1
ATOM 931 O O . ALA A 1 111 ? -6.877 -14.135 19.228 1.00 83.38 111 ALA A O 1
ATOM 932 N N . ASP A 1 112 ? -5.017 -14.188 17.963 1.00 84.69 112 ASP A N 1
ATOM 933 C CA . ASP A 1 112 ? -4.077 -14.234 19.088 1.00 84.69 112 ASP A CA 1
ATOM 934 C C . ASP A 1 112 ? -4.033 -12.878 19.818 1.00 84.69 112 ASP A C 1
ATOM 936 O O . ASP A 1 112 ? -4.041 -12.842 21.047 1.00 84.69 112 ASP A O 1
ATOM 940 N N . VAL A 1 113 ? -4.065 -11.757 19.082 1.00 85.38 113 VAL A N 1
ATOM 941 C CA . VAL A 1 113 ? -4.134 -10.407 19.684 1.00 85.38 113 VAL A CA 1
ATOM 942 C C . VAL A 1 113 ? -5.513 -10.076 20.249 1.00 85.38 113 VAL A C 1
ATOM 944 O O . VAL A 1 113 ? -5.585 -9.457 21.305 1.00 85.38 113 VAL A O 1
ATOM 947 N N . SER A 1 114 ? -6.605 -10.522 19.618 1.00 81.62 114 SER A N 1
ATOM 948 C CA . SER A 1 114 ? -7.965 -10.362 20.159 1.00 81.62 114 SER A CA 1
ATOM 949 C C . SER A 1 114 ? -8.166 -11.155 21.455 1.00 81.62 114 SER A C 1
ATOM 951 O O . SER A 1 114 ? -8.945 -10.755 22.315 1.00 81.62 114 SER A O 1
ATOM 953 N N . GLY A 1 115 ? -7.458 -12.279 21.612 1.00 80.44 115 GLY A N 1
ATOM 954 C CA . GLY A 1 115 ? -7.448 -13.077 22.838 1.00 80.44 115 GLY A CA 1
ATOM 955 C C . GLY A 1 115 ? -6.516 -12.549 23.935 1.00 80.44 115 GLY A C 1
ATOM 956 O O . GLY A 1 115 ? -6.529 -13.085 25.046 1.00 80.44 115 GLY A O 1
ATOM 957 N N . PHE A 1 116 ? -5.703 -11.526 23.655 1.00 84.56 116 PHE A N 1
ATOM 958 C CA . PHE A 1 116 ? -4.769 -10.960 24.621 1.00 84.56 116 PHE A CA 1
ATOM 959 C C . PHE A 1 116 ? -5.501 -9.968 25.534 1.00 84.56 116 PHE A C 1
ATOM 961 O O . PHE A 1 116 ? -5.845 -8.862 25.128 1.00 84.56 116 PHE A O 1
ATOM 968 N N . GLU A 1 117 ? -5.749 -10.385 26.780 1.00 84.69 117 GLU A N 1
ATOM 969 C CA . GLU A 1 117 ? -6.582 -9.660 27.754 1.00 84.69 117 GLU A CA 1
ATOM 970 C C . GLU A 1 117 ? -6.228 -8.170 27.932 1.00 84.69 117 GLU A C 1
ATOM 972 O O . GLU A 1 117 ? -7.166 -7.371 27.934 1.00 84.69 117 GLU A O 1
ATOM 977 N N . PRO A 1 118 ? -4.942 -7.751 27.950 1.00 84.00 118 PRO A N 1
ATOM 978 C CA . PRO A 1 118 ? -4.582 -6.333 28.023 1.00 84.00 118 PRO A CA 1
ATOM 979 C C . PRO A 1 118 ? -5.071 -5.479 26.847 1.00 84.00 118 PRO A C 1
ATOM 981 O O . PRO A 1 118 ? -5.114 -4.261 26.945 1.00 84.00 118 PRO A O 1
ATOM 984 N N . LEU A 1 119 ? -5.427 -6.084 25.715 1.00 80.69 119 LEU A N 1
ATOM 985 C CA . LEU A 1 119 ? -5.944 -5.364 24.551 1.00 80.69 119 LEU A CA 1
ATOM 986 C C . LEU A 1 119 ? -7.471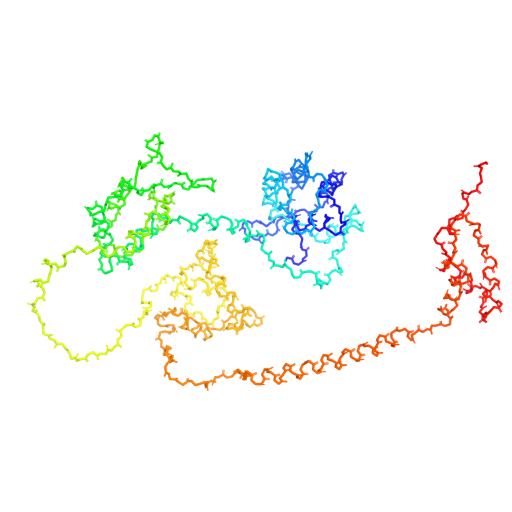 -5.432 24.439 1.00 80.69 119 LEU A C 1
ATOM 988 O O . LEU A 1 119 ? -8.059 -4.865 23.514 1.00 80.69 119 LEU A O 1
ATOM 992 N N . ASN A 1 120 ? -8.133 -6.111 25.373 1.00 75.00 120 ASN A N 1
ATOM 993 C CA . ASN A 1 120 ? -9.579 -6.240 25.373 1.00 75.00 120 ASN A CA 1
ATOM 994 C C . ASN A 1 120 ? -10.245 -4.860 25.519 1.00 75.00 120 ASN A C 1
ATOM 996 O O . ASN A 1 120 ? -9.959 -4.109 26.448 1.00 75.00 120 ASN A O 1
ATOM 1000 N N . GLY A 1 121 ? -11.138 -4.522 24.588 1.00 65.75 121 GLY A N 1
ATOM 1001 C CA . GLY A 1 121 ? -11.804 -3.216 24.535 1.00 65.75 121 GLY A CA 1
ATOM 1002 C C . GLY A 1 121 ? -10.997 -2.086 23.881 1.00 65.75 121 GLY A C 1
ATOM 1003 O O . GLY A 1 121 ? -11.584 -1.049 23.602 1.00 65.75 121 GLY A O 1
ATOM 1004 N N . LEU A 1 122 ? -9.707 -2.289 23.580 1.00 67.06 122 LEU A N 1
ATOM 1005 C CA . LEU A 1 122 ? -8.872 -1.356 22.797 1.00 67.06 122 LEU A CA 1
ATOM 1006 C C . LEU A 1 122 ? -8.841 -1.708 21.301 1.00 67.06 122 LEU A C 1
ATOM 1008 O O . LEU A 1 122 ? -8.286 -0.972 20.482 1.00 67.06 122 LEU A O 1
ATOM 1012 N N . LEU A 1 123 ? -9.411 -2.866 20.955 1.00 63.34 123 LEU A N 1
ATOM 1013 C CA . LEU A 1 123 ? -9.344 -3.484 19.642 1.00 63.34 123 LEU A CA 1
ATOM 1014 C C . LEU A 1 123 ? -10.738 -3.664 19.039 1.00 63.34 123 LEU A C 1
ATOM 1016 O O . LEU A 1 123 ? -11.431 -4.641 19.313 1.00 63.34 123 LEU A O 1
ATOM 1020 N N . HIS A 1 124 ? -11.131 -2.753 18.152 1.00 57.78 124 HIS A N 1
ATOM 1021 C CA . HIS A 1 124 ? -12.334 -2.885 17.321 1.00 57.78 124 HIS A CA 1
ATOM 1022 C C . HIS A 1 124 ? -12.022 -3.560 15.975 1.00 57.78 124 HIS A C 1
ATOM 1024 O O . HIS A 1 124 ? -12.381 -3.060 14.913 1.00 57.78 124 HIS A O 1
ATOM 1030 N N . PHE A 1 125 ? -11.316 -4.694 16.002 1.00 51.78 125 PHE A N 1
ATOM 1031 C CA . PHE A 1 125 ? -10.839 -5.359 14.782 1.00 51.78 125 PHE A CA 1
ATOM 1032 C C . PHE A 1 125 ? -11.931 -6.056 13.954 1.00 51.78 125 PHE A C 1
ATOM 1034 O O . PHE A 1 125 ? -11.673 -6.395 12.799 1.00 51.78 125 PHE A O 1
ATOM 1041 N N . GLU A 1 126 ? -13.115 -6.297 14.526 1.00 43.06 126 GLU A N 1
ATOM 1042 C CA . GLU A 1 126 ? -14.136 -7.173 13.929 1.00 43.06 126 GLU A CA 1
ATOM 1043 C C . GLU A 1 126 ? -15.357 -6.438 13.340 1.00 43.06 126 GLU A C 1
ATOM 1045 O O . GLU A 1 126 ? -16.095 -7.060 12.584 1.00 43.06 126 GLU A O 1
ATOM 1050 N N . ASP A 1 127 ? -15.530 -5.127 13.575 1.00 37.78 127 ASP A N 1
ATOM 1051 C CA . ASP A 1 127 ? -16.762 -4.393 13.201 1.00 37.78 127 ASP A CA 1
ATOM 1052 C C . ASP A 1 127 ? -16.558 -3.109 12.371 1.00 37.78 127 ASP A C 1
ATOM 1054 O O . ASP A 1 127 ? -17.504 -2.350 12.152 1.00 37.78 127 ASP A O 1
ATOM 1058 N N . VAL A 1 128 ? -15.360 -2.851 11.835 1.00 38.66 128 VAL A N 1
ATOM 1059 C CA . VAL A 1 128 ? -15.189 -1.753 10.868 1.00 38.66 128 VAL A CA 1
ATOM 1060 C C . VAL A 1 128 ? -15.349 -2.286 9.449 1.00 38.66 128 VAL A C 1
ATOM 1062 O O . VAL A 1 128 ? -14.394 -2.559 8.726 1.00 38.66 128 VAL A O 1
ATOM 1065 N N . ASP A 1 129 ? -16.608 -2.395 9.042 1.00 33.19 129 ASP A N 1
ATOM 1066 C CA . ASP A 1 129 ? -17.006 -2.249 7.647 1.00 33.19 129 ASP A CA 1
ATOM 1067 C C . ASP A 1 129 ? -16.590 -0.818 7.240 1.00 33.19 129 ASP A C 1
ATOM 1069 O O . ASP A 1 129 ? -17.275 0.154 7.565 1.00 33.19 129 ASP A O 1
ATOM 1073 N N . VAL A 1 130 ? -15.390 -0.660 6.658 1.00 36.94 130 VAL A N 1
ATOM 1074 C CA . VAL A 1 130 ? -14.755 0.638 6.346 1.00 36.94 130 VAL A CA 1
ATOM 1075 C C . VAL A 1 130 ? -15.572 1.384 5.283 1.00 36.94 130 VAL A C 1
ATOM 1077 O O . VAL A 1 130 ? -15.243 1.432 4.099 1.00 36.94 130 VAL A O 1
ATOM 1080 N N . LYS A 1 131 ? -16.663 2.016 5.712 1.00 31.72 131 LYS A N 1
ATOM 1081 C CA . LYS A 1 131 ? -17.266 3.169 5.051 1.00 31.72 131 LYS A CA 1
ATOM 1082 C C . LYS A 1 131 ? -16.700 4.416 5.725 1.00 31.72 131 LYS A C 1
ATOM 1084 O O . LYS A 1 131 ? -17.156 4.797 6.793 1.00 31.72 131 LYS A O 1
ATOM 1089 N N . HIS A 1 132 ? -15.754 5.038 5.013 1.00 30.48 132 HIS A N 1
ATOM 1090 C CA . HIS A 1 132 ? -14.902 6.186 5.378 1.00 30.48 132 HIS A CA 1
ATOM 1091 C C . HIS A 1 132 ? -13.664 5.733 6.173 1.00 30.48 132 HIS A C 1
ATOM 1093 O O . HIS A 1 132 ? -13.787 5.329 7.315 1.00 30.48 132 HIS A O 1
ATOM 1099 N N . THR A 1 133 ? -12.455 5.680 5.612 1.00 30.39 133 THR A N 1
ATOM 1100 C CA . THR A 1 133 ? -11.831 6.611 4.660 1.00 30.39 133 THR A CA 1
ATOM 1101 C C . THR A 1 133 ? -11.164 5.848 3.514 1.00 30.39 133 THR A C 1
ATOM 1103 O O . THR A 1 133 ? -10.147 5.182 3.686 1.00 30.39 133 THR A O 1
ATOM 1106 N N . VAL A 1 134 ? -11.708 6.006 2.307 1.00 34.03 134 VAL A N 1
ATOM 1107 C CA . VAL A 1 134 ? -10.923 5.890 1.076 1.00 34.03 134 VAL A CA 1
ATOM 1108 C C . VAL A 1 134 ? -9.939 7.060 1.088 1.00 34.03 134 VAL A C 1
ATOM 1110 O O . VAL A 1 134 ? -10.260 8.160 0.659 1.00 34.03 134 VAL A O 1
ATOM 1113 N N . GLN A 1 135 ? -8.776 6.824 1.682 1.00 31.22 135 GLN A N 1
ATOM 1114 C CA . GLN A 1 135 ? -7.494 7.354 1.234 1.00 31.22 135 GLN A CA 1
ATOM 1115 C C . GLN A 1 135 ? -6.492 6.213 1.384 1.00 31.22 135 GLN A C 1
ATOM 1117 O O . GLN A 1 135 ? -5.605 6.213 2.233 1.00 31.22 135 GLN A O 1
ATOM 1122 N N . VAL A 1 136 ? -6.662 5.210 0.523 1.00 33.03 136 VAL A N 1
ATOM 1123 C CA . VAL A 1 136 ? -5.518 4.463 0.005 1.00 33.03 136 VAL A CA 1
ATOM 1124 C C . VAL A 1 136 ? -4.833 5.406 -0.987 1.00 33.03 136 VAL A C 1
ATOM 1126 O O . VAL A 1 136 ? -4.960 5.263 -2.192 1.00 33.03 136 VAL A O 1
ATOM 1129 N N . GLU A 1 137 ? -4.207 6.455 -0.465 1.00 34.59 137 GLU A N 1
ATOM 1130 C CA . GLU A 1 137 ? -3.240 7.261 -1.197 1.00 34.59 137 GLU A CA 1
ATOM 1131 C C . GLU A 1 137 ? -2.005 7.398 -0.296 1.00 34.59 137 GLU A C 1
ATOM 1133 O O . GLU A 1 137 ? -1.986 8.117 0.702 1.00 34.59 137 GLU A O 1
ATOM 1138 N N . ASN A 1 138 ? -0.956 6.687 -0.708 1.00 38.28 138 ASN A N 1
ATOM 1139 C CA . ASN A 1 138 ? 0.344 7.305 -0.937 1.00 38.28 138 ASN A CA 1
ATOM 1140 C C . ASN A 1 138 ? 1.205 7.679 0.280 1.00 38.28 138 ASN A C 1
ATOM 1142 O O . ASN A 1 138 ? 1.564 8.841 0.449 1.00 38.28 138 ASN A O 1
ATOM 1146 N N . ILE A 1 139 ? 1.644 6.694 1.079 1.00 35.91 139 ILE A N 1
ATOM 1147 C CA . ILE A 1 139 ? 2.860 6.872 1.912 1.00 35.91 139 ILE A CA 1
ATOM 1148 C C . ILE A 1 139 ? 4.117 6.369 1.198 1.00 35.91 139 ILE A C 1
ATOM 1150 O O . ILE A 1 139 ? 5.128 7.065 1.260 1.00 35.91 139 ILE A O 1
ATOM 1154 N N . GLU A 1 140 ? 4.059 5.228 0.497 1.00 35.97 140 GLU A N 1
ATOM 1155 C CA . GLU A 1 140 ? 5.150 4.808 -0.406 1.00 35.97 140 GLU A CA 1
ATOM 1156 C C . GLU A 1 140 ? 5.426 5.929 -1.414 1.00 35.97 140 GLU A C 1
ATOM 1158 O O . GLU A 1 140 ? 6.514 6.495 -1.435 1.00 35.97 140 GLU A O 1
ATOM 1163 N N . ASP A 1 141 ? 4.367 6.433 -2.045 1.00 40.09 141 ASP A N 1
ATOM 1164 C CA . ASP A 1 141 ? 4.406 7.553 -2.986 1.00 40.09 141 ASP A CA 1
ATOM 1165 C C . ASP A 1 141 ? 4.899 8.897 -2.411 1.00 40.09 141 ASP A C 1
ATOM 1167 O O . ASP A 1 141 ? 5.165 9.793 -3.197 1.00 40.09 141 ASP A O 1
ATOM 1171 N N . LEU A 1 142 ? 5.047 9.115 -1.094 1.00 35.69 142 LEU A N 1
ATOM 1172 C CA . LEU A 1 142 ? 5.534 10.403 -0.550 1.00 35.69 142 LEU A CA 1
ATOM 1173 C C . LEU A 1 142 ? 7.044 10.423 -0.288 1.00 35.69 142 LEU A C 1
ATOM 1175 O O . LEU A 1 142 ? 7.680 11.460 -0.494 1.00 35.69 142 LEU A O 1
ATOM 1179 N N . ILE A 1 143 ? 7.611 9.300 0.160 1.00 37.44 143 ILE A N 1
ATOM 1180 C CA . ILE A 1 143 ? 9.068 9.115 0.235 1.00 37.44 143 ILE A CA 1
ATOM 1181 C C . ILE A 1 143 ? 9.598 8.877 -1.178 1.00 37.44 143 ILE A C 1
ATOM 1183 O O . ILE A 1 143 ? 10.566 9.531 -1.570 1.00 37.44 143 ILE A O 1
ATOM 1187 N N . ASP A 1 144 ? 8.881 8.071 -1.965 1.00 42.28 144 ASP A N 1
ATOM 1188 C CA . ASP A 1 144 ? 9.145 7.913 -3.386 1.00 42.28 144 ASP A CA 1
ATOM 1189 C C . ASP A 1 144 ? 8.931 9.238 -4.108 1.00 42.28 144 ASP A C 1
ATOM 1191 O O . ASP A 1 144 ? 9.807 9.621 -4.846 1.00 42.28 144 ASP A O 1
ATOM 1195 N N . SER A 1 145 ? 7.895 10.053 -3.864 1.00 44.72 145 SER A N 1
ATOM 1196 C CA . SER A 1 145 ? 7.752 11.329 -4.598 1.00 44.72 145 SER A CA 1
ATOM 1197 C C . SER A 1 145 ? 8.906 12.306 -4.374 1.00 44.72 145 SER A C 1
ATOM 1199 O O . SER A 1 145 ? 9.219 13.049 -5.306 1.00 44.72 145 SER A O 1
ATOM 1201 N N . GLU A 1 146 ? 9.495 12.394 -3.179 1.00 43.88 146 GLU A N 1
ATOM 1202 C CA . GLU A 1 146 ? 10.629 13.301 -2.941 1.00 43.88 146 GLU A CA 1
ATOM 1203 C C . GLU A 1 146 ? 11.936 12.695 -3.471 1.00 43.88 146 GLU A C 1
ATOM 1205 O O . GLU A 1 146 ? 12.729 13.404 -4.091 1.00 43.88 146 GLU A O 1
ATOM 1210 N N . PHE A 1 147 ? 12.119 11.378 -3.322 1.00 49.47 147 PHE A N 1
ATOM 1211 C CA . PHE A 1 147 ? 13.233 10.642 -3.918 1.00 49.47 147 PHE A CA 1
ATOM 1212 C C . PHE A 1 147 ? 13.178 10.666 -5.452 1.00 49.47 147 PHE A C 1
ATOM 1214 O O . PHE A 1 147 ? 14.163 11.013 -6.080 1.00 49.47 147 PHE A O 1
ATOM 1221 N N . GLU A 1 148 ? 12.019 10.423 -6.057 1.00 53.81 148 GLU A N 1
ATOM 1222 C CA . GLU A 1 148 ? 11.692 10.546 -7.483 1.00 53.81 148 GLU A CA 1
ATOM 1223 C C . GLU A 1 148 ? 11.832 11.983 -7.971 1.00 53.81 148 GLU A C 1
ATOM 1225 O O . GLU A 1 148 ? 12.259 12.222 -9.094 1.00 53.81 148 GLU A O 1
ATOM 1230 N N . LYS A 1 149 ? 11.480 12.982 -7.153 1.00 58.44 149 LYS A N 1
ATOM 1231 C CA . LYS A 1 149 ? 11.702 14.385 -7.515 1.00 58.44 149 LYS A CA 1
ATOM 1232 C C . LYS A 1 149 ? 13.191 14.695 -7.591 1.00 58.44 149 LYS A C 1
ATOM 1234 O O . LYS A 1 149 ? 13.592 15.327 -8.560 1.00 58.44 149 LYS A O 1
ATOM 1239 N N . GLN A 1 150 ? 13.989 14.209 -6.643 1.00 55.25 150 GLN A N 1
ATOM 1240 C CA . GLN A 1 150 ? 15.444 14.319 -6.712 1.00 55.25 150 GLN A CA 1
ATOM 1241 C C . GLN A 1 150 ? 16.018 13.467 -7.852 1.00 55.25 150 GLN A C 1
ATOM 1243 O O . GLN A 1 150 ? 16.842 13.963 -8.603 1.00 55.25 150 GLN A O 1
ATOM 1248 N N . HIS A 1 151 ? 15.552 12.233 -8.053 1.00 66.12 151 HIS A N 1
ATOM 1249 C CA . HIS A 1 151 ? 16.030 11.311 -9.087 1.00 66.12 151 HIS A CA 1
ATOM 1250 C C . HIS A 1 151 ? 15.729 11.829 -10.499 1.00 66.12 151 HIS A C 1
ATOM 1252 O O . HIS A 1 151 ? 16.592 11.748 -11.362 1.00 66.12 151 HIS A O 1
ATOM 1258 N N . ARG A 1 152 ? 14.568 12.466 -10.722 1.00 73.06 152 ARG A N 1
ATOM 1259 C CA . ARG A 1 152 ? 14.213 13.136 -11.990 1.00 73.06 152 ARG A CA 1
ATOM 1260 C C . ARG A 1 152 ? 15.169 14.265 -12.382 1.00 73.06 152 ARG A C 1
ATOM 1262 O O . ARG A 1 152 ? 15.220 14.626 -13.555 1.00 73.06 152 ARG A O 1
ATOM 1269 N N . GLU A 1 153 ? 15.900 14.844 -11.431 1.00 81.19 153 GLU A N 1
ATOM 1270 C CA . GLU A 1 153 ? 16.899 15.880 -11.714 1.00 81.19 153 GLU A CA 1
ATOM 1271 C C . GLU A 1 153 ? 18.230 15.298 -12.211 1.00 81.19 153 GLU A C 1
ATOM 1273 O O . GLU A 1 153 ? 19.078 16.056 -12.688 1.00 81.19 153 GLU A O 1
ATOM 1278 N N . TYR A 1 154 ? 18.421 13.977 -12.141 1.00 81.75 154 TYR A N 1
ATOM 1279 C CA . TYR A 1 154 ? 19.655 13.306 -12.531 1.00 81.75 154 TYR A CA 1
ATOM 1280 C C . TYR A 1 154 ? 19.408 12.213 -13.574 1.00 81.75 154 TYR A C 1
ATOM 1282 O O . TYR A 1 154 ? 18.370 11.566 -13.616 1.00 81.75 154 TYR A O 1
ATOM 1290 N N . VAL A 1 155 ? 20.399 11.989 -14.427 1.00 82.19 155 VAL A N 1
ATOM 1291 C CA . VAL A 1 155 ? 20.395 10.942 -15.450 1.00 82.19 155 VAL A CA 1
ATOM 1292 C C . VAL A 1 155 ? 21.605 10.059 -15.208 1.00 82.19 155 VAL A C 1
ATOM 1294 O O . VAL A 1 155 ? 22.725 10.565 -15.073 1.00 82.19 155 VAL A O 1
ATOM 1297 N N . ALA A 1 156 ? 21.395 8.746 -15.125 1.00 84.12 156 ALA A N 1
ATOM 1298 C CA . ALA A 1 156 ? 22.499 7.806 -14.998 1.00 84.12 156 ALA A CA 1
ATOM 1299 C C . ALA A 1 156 ? 23.403 7.899 -16.233 1.00 84.12 156 ALA A C 1
ATOM 1301 O O . ALA A 1 156 ? 22.934 8.044 -17.361 1.00 84.12 156 ALA A O 1
ATOM 1302 N N . VAL A 1 157 ? 24.716 7.783 -16.046 1.00 82.44 157 VAL A N 1
ATOM 1303 C CA . VAL A 1 157 ? 25.679 7.893 -17.157 1.00 82.44 157 VAL A CA 1
ATOM 1304 C C . VAL A 1 157 ? 25.426 6.826 -18.227 1.00 82.44 157 VAL A C 1
ATOM 1306 O O . VAL A 1 157 ? 25.566 7.109 -19.416 1.00 82.44 157 VAL A O 1
ATOM 1309 N N . ASN A 1 158 ? 25.013 5.621 -17.819 1.00 78.12 158 ASN A N 1
ATOM 1310 C CA . ASN A 1 158 ? 24.625 4.551 -18.741 1.00 78.12 158 ASN A CA 1
ATOM 1311 C C . ASN A 1 158 ? 23.430 4.964 -19.612 1.00 78.12 158 ASN A C 1
ATOM 1313 O O . ASN A 1 158 ? 23.475 4.799 -20.832 1.00 78.12 158 ASN A O 1
ATOM 1317 N N . ASP A 1 159 ? 22.406 5.565 -19.005 1.00 78.62 159 ASP A N 1
ATOM 1318 C CA . ASP A 1 159 ? 21.207 6.019 -19.710 1.00 78.62 159 ASP A CA 1
ATOM 1319 C C . ASP A 1 159 ? 21.521 7.187 -20.640 1.00 78.62 159 ASP A C 1
ATOM 1321 O O . ASP A 1 159 ? 21.124 7.166 -21.801 1.00 78.62 159 ASP A O 1
ATOM 1325 N N . PHE A 1 160 ? 22.349 8.135 -20.194 1.00 81.56 160 PHE A N 1
ATOM 1326 C CA . PHE A 1 160 ? 22.834 9.222 -21.041 1.00 81.56 160 PHE A CA 1
ATOM 1327 C C . PHE A 1 160 ? 23.538 8.696 -22.298 1.00 81.56 160 PHE A C 1
ATOM 1329 O O . PHE A 1 160 ? 23.232 9.133 -23.405 1.00 81.56 160 PHE A O 1
ATOM 1336 N N . VAL A 1 161 ? 24.453 7.728 -22.164 1.00 77.88 161 VAL A N 1
ATOM 1337 C CA . VAL A 1 161 ? 25.153 7.153 -23.326 1.00 77.88 161 VAL A CA 1
ATOM 1338 C C . VAL A 1 161 ? 24.185 6.409 -24.253 1.00 77.88 161 VAL A C 1
ATOM 1340 O O . VAL A 1 161 ? 24.315 6.496 -25.475 1.00 77.88 161 VAL A O 1
ATOM 1343 N N . ASN A 1 162 ? 23.179 5.738 -23.696 1.00 74.31 162 ASN A N 1
ATOM 1344 C CA . ASN A 1 162 ? 22.129 5.086 -24.476 1.00 74.31 162 ASN A CA 1
ATOM 1345 C C . ASN A 1 162 ? 21.242 6.096 -25.215 1.00 74.31 162 ASN A C 1
ATOM 1347 O O . ASN A 1 162 ? 20.840 5.855 -26.355 1.00 74.31 162 ASN A O 1
ATOM 1351 N N . ASP A 1 163 ? 20.968 7.244 -24.608 1.00 73.25 163 ASP A N 1
ATOM 1352 C CA . ASP A 1 163 ? 20.162 8.299 -25.213 1.00 73.25 163 ASP A CA 1
ATOM 1353 C C . ASP A 1 163 ? 20.931 9.063 -26.301 1.00 73.25 163 ASP A C 1
ATOM 1355 O O . ASP A 1 163 ? 20.338 9.438 -27.316 1.00 73.25 163 ASP A O 1
ATOM 1359 N N . LEU A 1 164 ? 22.264 9.174 -26.198 1.00 68.56 164 LEU A N 1
ATOM 1360 C CA . LEU A 1 164 ? 23.106 9.665 -27.300 1.00 68.56 164 LEU A CA 1
ATOM 1361 C C . LEU A 1 164 ? 22.943 8.816 -28.570 1.00 68.56 164 LEU A C 1
ATOM 1363 O O . LEU A 1 164 ? 22.961 9.353 -29.679 1.00 68.56 164 LEU A O 1
ATOM 1367 N N . TYR A 1 165 ? 22.778 7.497 -28.428 1.00 63.69 165 TYR A N 1
ATOM 1368 C CA . TYR A 1 165 ? 22.508 6.617 -29.568 1.00 63.69 165 TYR A CA 1
ATOM 1369 C C . TYR A 1 165 ? 21.143 6.888 -30.201 1.00 63.69 165 TYR A C 1
ATOM 1371 O O . TYR A 1 165 ? 21.044 6.904 -31.426 1.00 63.69 165 TYR A O 1
ATOM 1379 N N . LYS A 1 166 ? 20.112 7.146 -29.387 1.00 63.31 166 LYS A N 1
ATOM 1380 C CA . LYS A 1 166 ? 18.759 7.458 -29.877 1.00 63.31 166 LYS A CA 1
ATOM 1381 C C . LYS A 1 166 ? 18.700 8.795 -30.625 1.00 63.31 166 LYS A C 1
ATOM 1383 O O . LYS A 1 166 ? 17.901 8.925 -31.546 1.00 63.31 166 LYS A O 1
ATOM 1388 N N . GLY A 1 167 ? 19.535 9.763 -30.241 1.00 62.91 167 GLY A N 1
ATOM 1389 C CA . GLY A 1 167 ? 19.674 11.052 -30.924 1.00 62.91 167 GLY A CA 1
ATOM 1390 C C . GLY A 1 167 ? 20.760 11.040 -32.006 1.00 62.91 167 GLY A C 1
ATOM 1391 O O . GLY A 1 167 ? 20.535 10.640 -33.148 1.00 62.91 167 GLY A O 1
ATOM 1392 N N . ILE A 1 168 ? 21.960 11.485 -31.628 1.00 54.41 168 ILE A N 1
ATOM 1393 C CA . ILE A 1 168 ? 23.123 11.746 -32.501 1.00 54.41 168 ILE A CA 1
ATOM 1394 C C . ILE A 1 168 ? 23.579 10.495 -33.281 1.00 54.41 168 ILE A C 1
ATOM 1396 O O . ILE A 1 168 ? 24.140 10.598 -34.375 1.00 54.41 168 ILE A O 1
ATOM 1400 N N . GLY A 1 169 ? 23.376 9.308 -32.709 1.00 53.12 169 GLY A N 1
ATOM 1401 C CA . GLY A 1 169 ? 23.938 8.048 -33.186 1.00 53.12 169 GLY A CA 1
ATOM 1402 C C . GLY A 1 169 ? 23.018 7.153 -34.006 1.00 53.12 169 GLY A C 1
ATOM 1403 O O . GLY A 1 169 ? 23.421 6.019 -34.242 1.00 53.12 169 GLY A O 1
ATOM 1404 N N . SER A 1 170 ? 21.822 7.593 -34.412 1.00 54.75 170 SER A N 1
ATOM 1405 C CA . SER A 1 170 ? 20.832 6.700 -35.036 1.00 54.75 170 SER A CA 1
ATOM 1406 C C . SER A 1 170 ? 21.436 5.894 -36.200 1.00 54.75 170 SER A C 1
ATOM 1408 O O . SER A 1 170 ? 21.870 6.447 -37.213 1.00 54.75 170 SER A O 1
ATOM 1410 N N . GLY A 1 171 ? 21.537 4.571 -36.012 1.00 57.97 171 GLY A N 1
ATOM 1411 C CA . GLY A 1 171 ? 22.123 3.629 -36.975 1.00 57.97 171 GLY A CA 1
ATOM 1412 C C . GLY A 1 171 ? 23.656 3.482 -36.962 1.00 57.97 171 GLY A C 1
ATOM 1413 O O . GLY A 1 171 ? 24.189 2.759 -37.801 1.00 57.97 171 GLY A O 1
ATOM 1414 N N . LYS A 1 172 ? 24.384 4.124 -36.039 1.00 67.50 172 LYS A N 1
ATOM 1415 C CA . LYS A 1 172 ? 25.849 4.015 -35.885 1.00 67.50 172 LYS A CA 1
ATOM 1416 C C . LYS A 1 172 ? 26.238 3.380 -34.544 1.00 67.50 172 LYS A C 1
ATOM 1418 O O . LYS A 1 172 ? 25.508 3.541 -33.567 1.00 67.50 172 LYS A O 1
ATOM 1423 N N . PRO A 1 173 ? 27.401 2.706 -34.450 1.00 77.25 173 PRO A N 1
ATOM 1424 C CA . PRO A 1 173 ? 27.870 2.162 -33.180 1.00 77.25 173 PRO A CA 1
ATOM 1425 C C . PRO A 1 173 ? 28.024 3.245 -32.108 1.00 77.25 173 PRO A C 1
ATOM 1427 O O . PRO A 1 173 ? 28.534 4.335 -32.380 1.00 77.25 173 PRO A O 1
ATOM 1430 N N . LEU A 1 174 ? 27.650 2.929 -30.868 1.00 73.94 174 LEU A N 1
ATOM 1431 C CA . LEU A 1 174 ? 27.751 3.819 -29.704 1.00 73.94 174 LEU A CA 1
ATOM 1432 C C . LEU A 1 174 ? 29.142 4.435 -29.549 1.00 73.94 174 LEU A C 1
ATOM 1434 O O . LEU A 1 174 ? 29.291 5.605 -29.198 1.00 73.94 174 LEU A O 1
ATOM 1438 N N . LYS A 1 175 ? 30.170 3.647 -29.861 1.00 80.38 175 LYS A N 1
ATOM 1439 C CA . LYS A 1 175 ? 31.568 4.062 -29.817 1.00 80.38 175 LYS A CA 1
ATOM 1440 C C . LYS A 1 175 ? 31.865 5.220 -30.774 1.00 80.38 175 LYS A C 1
ATOM 1442 O O . LYS A 1 175 ? 32.589 6.142 -30.406 1.00 80.38 175 LYS A O 1
ATOM 1447 N N . PHE A 1 176 ? 31.260 5.226 -31.965 1.00 77.38 176 PHE A N 1
ATOM 1448 C CA . PHE A 1 176 ? 31.367 6.332 -32.921 1.00 77.38 176 PHE A CA 1
ATOM 1449 C C . PHE A 1 176 ? 30.722 7.608 -32.365 1.00 77.38 176 PHE A C 1
ATOM 1451 O O . PHE A 1 176 ? 31.323 8.682 -32.404 1.00 77.38 176 PHE A O 1
ATOM 1458 N N . THR A 1 177 ? 29.519 7.484 -31.808 1.00 76.50 177 THR A N 1
ATOM 1459 C CA . THR A 1 177 ? 28.761 8.602 -31.229 1.00 76.50 177 THR A CA 1
ATOM 1460 C C . THR A 1 177 ? 29.502 9.229 -30.051 1.00 76.50 177 THR A C 1
ATOM 1462 O O . THR A 1 177 ? 29.671 10.447 -29.990 1.00 76.50 177 THR A O 1
ATOM 1465 N N . LEU A 1 178 ? 30.031 8.396 -29.155 1.00 79.81 178 LEU A N 1
ATOM 1466 C CA . LEU A 1 178 ? 30.774 8.844 -27.984 1.00 79.81 178 LEU A CA 1
ATOM 1467 C C . LEU A 1 178 ? 32.119 9.485 -28.357 1.00 79.81 178 LEU A C 1
ATOM 1469 O O . LEU A 1 178 ? 32.510 10.482 -27.753 1.00 79.81 178 LEU A O 1
ATOM 1473 N N . LYS A 1 179 ? 32.798 8.975 -29.396 1.00 81.44 179 LYS A N 1
ATOM 1474 C CA . LYS A 1 179 ? 33.992 9.618 -29.965 1.00 81.44 179 LYS A CA 1
ATOM 1475 C C . LYS A 1 179 ? 33.685 11.024 -30.475 1.00 81.44 179 LYS A C 1
ATOM 1477 O O . LYS A 1 179 ? 34.405 11.959 -30.143 1.00 81.44 179 LYS A O 1
ATOM 1482 N N . SER A 1 180 ? 32.598 11.173 -31.234 1.00 79.06 180 SER A N 1
ATOM 1483 C CA . SER A 1 180 ? 32.170 12.470 -31.764 1.00 79.06 180 SER A CA 1
ATOM 1484 C C . SER A 1 180 ? 31.866 13.471 -30.645 1.00 79.06 180 SER A C 1
ATOM 1486 O O . SER A 1 180 ? 32.262 14.631 -30.742 1.00 79.06 180 SER A O 1
ATOM 1488 N N . LEU A 1 181 ? 31.225 13.029 -29.557 1.00 82.00 181 LEU A N 1
ATOM 1489 C CA . LEU A 1 181 ? 30.978 13.869 -28.383 1.00 82.00 181 LEU A CA 1
ATOM 1490 C C . LEU A 1 181 ? 32.296 14.309 -27.717 1.00 82.00 181 LEU A C 1
ATOM 1492 O O . LEU A 1 181 ? 32.501 15.500 -27.504 1.00 82.00 181 LEU A O 1
ATOM 1496 N N . LEU A 1 182 ? 33.205 13.364 -27.446 1.00 82.25 182 LEU A N 1
ATOM 1497 C CA . LEU A 1 182 ? 34.501 13.617 -26.795 1.00 82.25 182 LEU A CA 1
ATOM 1498 C C . LEU A 1 182 ? 35.430 14.543 -27.600 1.00 82.25 182 LEU A C 1
ATOM 1500 O O . LEU A 1 182 ? 36.289 15.203 -27.015 1.00 82.25 182 LEU A O 1
ATOM 1504 N N . GLU A 1 183 ? 35.306 14.560 -28.928 1.00 79.44 183 GLU A N 1
ATOM 1505 C CA . GLU A 1 183 ? 36.142 15.374 -29.821 1.00 79.44 183 GLU A CA 1
ATOM 1506 C C . GLU A 1 183 ? 35.558 16.770 -30.079 1.00 79.44 183 GLU A C 1
ATOM 1508 O O . GLU A 1 183 ? 36.321 17.722 -30.248 1.00 79.44 183 GLU A O 1
ATOM 1513 N N . ASN A 1 184 ? 34.227 16.910 -30.085 1.00 75.75 184 ASN A N 1
ATOM 1514 C CA . ASN A 1 184 ? 33.556 18.138 -30.530 1.00 75.75 184 ASN A CA 1
ATOM 1515 C C . ASN A 1 184 ? 32.863 18.926 -29.410 1.00 75.75 184 ASN A C 1
ATOM 1517 O O . ASN A 1 184 ? 32.433 20.053 -29.645 1.00 75.75 184 ASN A O 1
ATOM 1521 N N . THR A 1 185 ? 32.756 18.365 -28.202 1.00 74.38 185 THR A N 1
ATOM 1522 C CA . THR A 1 185 ? 32.013 18.981 -27.094 1.00 74.38 185 THR A CA 1
ATOM 1523 C C . THR A 1 185 ? 32.919 19.252 -25.891 1.00 74.38 185 THR A C 1
ATOM 1525 O O . THR A 1 185 ? 33.560 18.331 -25.379 1.00 74.38 185 THR A O 1
ATOM 1528 N N . PRO A 1 186 ? 32.972 20.493 -25.374 1.00 71.00 186 PRO A N 1
ATOM 1529 C CA . PRO A 1 186 ? 33.700 20.792 -24.149 1.00 71.00 186 PRO A CA 1
ATOM 1530 C C . PRO A 1 186 ? 32.943 20.265 -22.918 1.00 71.00 186 PRO A C 1
ATOM 1532 O O . PRO A 1 186 ? 32.083 20.931 -22.358 1.00 71.00 186 PRO A O 1
ATOM 1535 N N . LEU A 1 187 ? 33.317 19.080 -22.434 1.00 77.12 187 LEU A N 1
ATOM 1536 C CA . LEU A 1 187 ? 32.680 18.414 -21.283 1.00 77.12 187 LEU A CA 1
ATOM 1537 C C . LEU A 1 187 ? 33.108 18.955 -19.904 1.00 77.12 187 LEU A C 1
ATOM 1539 O O . LEU A 1 187 ? 32.762 18.383 -18.874 1.00 77.12 187 LEU A O 1
ATOM 1543 N N . ARG A 1 188 ? 33.892 20.039 -19.859 1.00 67.44 188 ARG A N 1
ATOM 1544 C CA . ARG A 1 188 ? 34.441 20.601 -18.607 1.00 67.44 188 ARG A CA 1
ATOM 1545 C C . ARG A 1 188 ? 33.388 21.263 -17.719 1.00 67.44 188 ARG A C 1
ATOM 1547 O O . ARG A 1 188 ? 33.640 21.439 -16.532 1.00 67.44 188 ARG A O 1
ATOM 1554 N N . GLU A 1 189 ? 32.259 21.650 -18.301 1.00 70.25 189 GLU A N 1
ATOM 1555 C CA . GLU A 1 189 ? 31.163 22.330 -17.603 1.00 70.25 189 GLU A CA 1
ATOM 1556 C C . GLU A 1 189 ? 30.105 21.348 -17.079 1.00 70.25 189 GLU A C 1
ATOM 1558 O O . GLU A 1 189 ? 29.347 21.697 -16.178 1.00 70.25 189 GLU A O 1
ATOM 1563 N N . VAL A 1 190 ? 30.110 20.104 -17.574 1.00 82.81 190 VAL A N 1
ATOM 1564 C CA . VAL A 1 190 ? 29.220 19.034 -17.109 1.00 82.81 190 VAL A CA 1
ATOM 1565 C C . VAL A 1 190 ? 29.791 18.437 -15.832 1.00 82.81 190 VAL A C 1
ATOM 1567 O O . VAL A 1 190 ? 30.873 17.835 -15.849 1.00 82.81 190 VAL A O 1
ATOM 1570 N N . LYS A 1 191 ? 29.073 18.585 -14.719 1.00 87.44 191 LYS A N 1
ATOM 1571 C CA . LYS A 1 191 ? 29.506 18.047 -13.434 1.00 87.44 191 LYS A CA 1
ATOM 1572 C C . LYS A 1 191 ? 29.169 16.568 -13.336 1.00 87.44 191 LYS A C 1
ATOM 1574 O O . LYS A 1 191 ? 28.121 16.110 -13.781 1.00 87.44 191 LYS A O 1
ATOM 1579 N N . LEU A 1 192 ? 30.072 15.827 -12.701 1.00 87.38 192 LEU A N 1
ATOM 1580 C CA . LEU A 1 192 ? 29.883 14.413 -12.427 1.00 87.38 192 LEU A CA 1
ATOM 1581 C C . LEU A 1 192 ? 29.388 14.224 -10.995 1.00 87.38 192 LEU A C 1
ATOM 1583 O O . LEU A 1 192 ? 30.027 14.690 -10.052 1.00 87.38 192 LEU A O 1
ATOM 1587 N N . TYR A 1 193 ? 28.283 13.508 -10.838 1.00 87.75 193 TYR A N 1
ATOM 1588 C CA . TYR A 1 193 ? 27.696 13.176 -9.547 1.00 87.75 193 TYR A CA 1
ATOM 1589 C C . TYR A 1 193 ? 27.835 11.685 -9.266 1.00 87.75 193 TYR A C 1
ATOM 1591 O O . TYR A 1 193 ? 27.849 10.863 -10.185 1.00 87.75 193 TYR A O 1
ATOM 1599 N N . ARG A 1 194 ? 27.923 11.333 -7.985 1.00 84.81 194 ARG A N 1
ATOM 1600 C CA . ARG A 1 194 ? 27.874 9.954 -7.513 1.00 84.81 194 ARG A CA 1
ATOM 1601 C C . ARG A 1 194 ? 26.675 9.768 -6.597 1.00 84.81 194 ARG A C 1
ATOM 1603 O O . ARG A 1 194 ? 26.462 10.576 -5.696 1.00 84.81 194 ARG A O 1
ATOM 1610 N N . PHE A 1 195 ? 25.915 8.703 -6.810 1.00 80.12 195 PHE A N 1
ATOM 1611 C CA . PHE A 1 195 ? 24.814 8.338 -5.928 1.00 80.12 195 PHE A CA 1
ATOM 1612 C C . PHE A 1 195 ? 25.308 7.391 -4.832 1.00 80.12 195 PHE A C 1
ATOM 1614 O O . PHE A 1 195 ? 25.772 6.289 -5.121 1.00 80.12 195 PHE A O 1
ATOM 1621 N N . GLN A 1 196 ? 25.249 7.828 -3.572 1.00 73.06 196 GLN A N 1
ATOM 1622 C CA . GLN A 1 196 ? 25.608 7.021 -2.401 1.00 73.06 196 GLN A CA 1
ATOM 1623 C C . GLN A 1 196 ? 24.747 7.421 -1.204 1.00 73.06 196 GLN A C 1
ATOM 1625 O O . GLN A 1 196 ? 24.478 8.603 -1.004 1.00 73.06 196 GLN A O 1
ATOM 1630 N N . ASN A 1 197 ? 24.353 6.455 -0.369 1.00 69.12 197 ASN A N 1
ATOM 1631 C CA . ASN A 1 197 ? 23.560 6.706 0.844 1.00 69.12 197 ASN A CA 1
ATOM 1632 C C . ASN A 1 197 ? 22.313 7.575 0.575 1.00 69.12 197 ASN A C 1
ATOM 1634 O O . ASN A 1 197 ? 22.053 8.537 1.302 1.00 69.12 197 ASN A O 1
ATOM 1638 N N . LEU A 1 198 ? 21.583 7.255 -0.501 1.00 63.84 198 LEU A N 1
ATOM 1639 C CA . LEU A 1 198 ? 20.371 7.957 -0.944 1.00 63.84 198 LEU A CA 1
ATOM 1640 C C . LEU A 1 198 ? 20.574 9.446 -1.282 1.00 63.84 198 LEU A C 1
ATOM 1642 O O . LEU A 1 198 ? 19.620 10.213 -1.250 1.00 63.84 198 LEU A O 1
ATOM 1646 N N . ASN A 1 199 ? 21.801 9.871 -1.600 1.00 73.12 199 ASN A N 1
ATOM 1647 C CA . ASN A 1 199 ? 22.108 11.251 -1.971 1.00 73.12 199 ASN A CA 1
ATOM 1648 C C . ASN A 1 199 ? 23.052 11.330 -3.176 1.00 73.12 199 ASN A C 1
ATOM 1650 O O . ASN A 1 199 ? 23.911 10.468 -3.374 1.00 73.12 199 ASN A O 1
ATOM 1654 N N . TYR A 1 200 ? 22.925 12.418 -3.939 1.00 80.62 200 TYR A N 1
ATOM 1655 C CA . TYR A 1 200 ? 23.837 12.781 -5.023 1.00 80.62 200 TYR A CA 1
ATOM 1656 C C . TYR A 1 200 ? 24.930 13.705 -4.497 1.00 80.62 200 TYR A C 1
ATOM 1658 O O . TYR A 1 200 ? 24.659 14.828 -4.069 1.00 80.62 200 TYR A O 1
ATOM 1666 N N . SER A 1 201 ? 26.177 13.249 -4.539 1.00 84.19 201 SER A N 1
ATOM 1667 C CA . SER A 1 201 ? 27.341 14.055 -4.177 1.00 84.19 201 SER A CA 1
ATOM 1668 C C . SER A 1 201 ? 28.156 14.409 -5.417 1.00 84.19 201 SER A C 1
ATOM 1670 O O . SER A 1 201 ? 28.341 13.594 -6.320 1.00 84.19 201 SER A O 1
ATOM 1672 N N . LEU A 1 202 ? 28.628 15.654 -5.481 1.00 85.44 202 LEU A N 1
ATOM 1673 C CA . LEU A 1 202 ? 29.520 16.102 -6.546 1.00 85.44 202 LEU A CA 1
ATOM 1674 C C . LEU A 1 202 ? 30.861 15.374 -6.416 1.00 85.44 202 LEU A C 1
ATOM 1676 O O . LEU A 1 202 ? 31.477 15.410 -5.353 1.00 85.44 202 LEU A O 1
ATOM 1680 N N . VAL A 1 203 ? 31.330 14.760 -7.500 1.00 81.81 203 VAL A N 1
ATOM 1681 C CA . VAL A 1 203 ? 32.638 14.105 -7.535 1.00 81.81 203 VAL A CA 1
ATOM 1682 C C . VAL A 1 203 ? 33.728 15.177 -7.531 1.00 81.81 203 VAL A C 1
ATOM 1684 O O . VAL A 1 203 ? 33.888 15.913 -8.507 1.00 81.81 203 VAL A O 1
ATOM 1687 N N . SER A 1 204 ? 34.480 15.281 -6.432 1.00 69.31 204 SER A N 1
ATOM 1688 C CA . SER A 1 204 ? 35.605 16.212 -6.330 1.00 69.31 204 SER A CA 1
ATOM 1689 C C . SER A 1 204 ? 36.892 15.591 -6.893 1.00 69.31 204 SER A C 1
ATOM 1691 O O . SER A 1 204 ? 37.158 14.409 -6.662 1.00 69.31 204 SER A O 1
ATOM 1693 N N . PRO A 1 205 ? 37.785 16.375 -7.532 1.00 58.69 205 PRO A N 1
ATOM 1694 C CA . PRO A 1 205 ? 39.123 15.918 -7.927 1.00 58.69 205 PRO A CA 1
ATOM 1695 C C . PRO A 1 205 ? 39.992 15.413 -6.762 1.00 58.69 205 PRO A C 1
ATOM 1697 O O . PRO A 1 205 ? 41.016 14.767 -6.995 1.00 58.69 205 PRO A O 1
ATOM 1700 N N . THR A 1 206 ? 39.621 15.756 -5.523 1.00 52.31 206 THR A N 1
ATOM 1701 C CA . THR A 1 206 ? 40.291 15.346 -4.280 1.00 52.31 206 THR A CA 1
ATOM 1702 C C . THR A 1 206 ? 39.735 14.058 -3.682 1.00 52.31 206 THR A C 1
ATOM 1704 O O . THR A 1 206 ? 40.352 13.513 -2.768 1.00 52.31 206 THR A O 1
ATOM 1707 N N . ASP A 1 207 ? 38.581 13.586 -4.154 1.00 55.38 207 ASP A N 1
ATOM 1708 C CA . ASP A 1 207 ? 37.996 12.343 -3.671 1.00 55.38 207 ASP A CA 1
ATOM 1709 C C . ASP A 1 207 ? 38.772 11.158 -4.240 1.00 55.38 207 ASP A C 1
ATOM 1711 O O . ASP A 1 207 ? 39.245 11.186 -5.378 1.00 55.38 207 ASP A O 1
ATOM 1715 N N . ASN A 1 208 ? 38.864 10.071 -3.471 1.00 56.53 208 ASN A N 1
ATOM 1716 C CA . ASN A 1 208 ? 39.473 8.798 -3.883 1.00 56.53 208 ASN A CA 1
ATOM 1717 C C . ASN A 1 208 ? 38.613 8.057 -4.941 1.00 56.53 208 ASN A C 1
ATOM 1719 O O . ASN A 1 208 ? 38.523 6.830 -4.965 1.00 56.53 208 ASN A O 1
ATOM 1723 N N . SER A 1 209 ? 37.912 8.823 -5.778 1.00 63.06 209 SER A N 1
ATOM 1724 C CA . SER A 1 209 ? 37.049 8.384 -6.859 1.00 63.06 209 SER A CA 1
ATOM 1725 C C . SER A 1 209 ? 37.877 7.797 -8.000 1.00 63.06 209 SER A C 1
ATOM 1727 O O . SER A 1 209 ? 38.943 8.305 -8.355 1.00 63.06 209 SER A O 1
ATOM 1729 N N . LYS A 1 210 ? 37.345 6.740 -8.624 1.00 70.44 210 LYS A N 1
ATOM 1730 C CA . LYS A 1 210 ? 37.928 6.106 -9.814 1.00 70.44 210 LYS A CA 1
ATOM 1731 C C . LYS A 1 210 ? 38.005 7.069 -11.011 1.00 70.44 210 LYS A C 1
ATOM 1733 O O . LYS A 1 210 ? 38.884 6.910 -11.854 1.00 70.44 210 LYS A O 1
ATOM 1738 N N . TYR A 1 211 ? 37.123 8.070 -11.060 1.00 79.50 211 TYR A N 1
ATOM 1739 C CA . TYR A 1 211 ? 37.041 9.074 -12.125 1.00 79.50 211 TYR A CA 1
ATOM 1740 C C . TYR A 1 211 ? 37.008 10.475 -11.518 1.00 79.50 211 TYR A C 1
ATOM 1742 O O . TYR A 1 211 ? 36.269 10.713 -10.564 1.00 79.50 211 TYR A O 1
ATOM 1750 N N . LYS A 1 212 ? 37.809 11.404 -12.046 1.00 76.69 212 LYS A N 1
ATOM 1751 C CA . LYS A 1 212 ? 37.955 12.747 -11.456 1.00 76.69 212 LYS A CA 1
ATOM 1752 C C . LYS A 1 212 ? 37.031 13.784 -12.085 1.00 76.69 212 LYS A C 1
ATOM 1754 O O . LYS A 1 212 ? 36.864 14.860 -11.524 1.00 76.69 212 LYS A O 1
ATOM 1759 N N . ASN A 1 213 ? 36.496 13.495 -13.269 1.00 80.94 213 ASN A N 1
ATOM 1760 C CA . ASN A 1 213 ? 35.618 14.375 -14.033 1.00 80.94 213 ASN A CA 1
ATOM 1761 C C . ASN A 1 213 ? 34.876 13.581 -15.129 1.00 80.94 213 ASN A C 1
ATOM 1763 O O . ASN A 1 213 ? 35.145 12.398 -15.355 1.00 80.94 213 ASN A O 1
ATOM 1767 N N . THR A 1 214 ? 33.953 14.257 -15.814 1.00 84.56 214 THR A N 1
ATOM 1768 C CA . THR A 1 214 ? 33.129 13.716 -16.904 1.00 84.56 214 THR A CA 1
ATOM 1769 C C . THR A 1 214 ? 33.947 13.202 -18.095 1.00 84.56 214 THR A C 1
ATOM 1771 O O . THR A 1 214 ? 33.619 12.152 -18.645 1.00 84.56 214 THR A O 1
ATOM 1774 N N . ASP A 1 215 ? 35.032 13.885 -18.476 1.00 83.75 215 ASP A N 1
ATOM 1775 C CA . ASP A 1 215 ? 35.894 13.474 -19.599 1.00 83.75 215 ASP A CA 1
ATOM 1776 C C . ASP A 1 215 ? 36.611 12.148 -19.290 1.00 83.75 215 ASP A C 1
ATOM 1778 O O . ASP A 1 215 ? 36.571 11.222 -20.100 1.00 83.75 215 ASP A O 1
ATOM 1782 N N . ASP A 1 216 ? 37.167 12.006 -18.082 1.00 82.69 216 ASP A N 1
ATOM 1783 C CA . ASP A 1 216 ? 37.814 10.768 -17.625 1.00 82.69 216 ASP A CA 1
ATOM 1784 C C . ASP A 1 216 ? 36.842 9.575 -17.654 1.00 82.69 216 ASP A C 1
ATOM 1786 O O . ASP A 1 216 ? 37.199 8.477 -18.096 1.00 82.69 216 ASP A O 1
ATOM 1790 N N . LEU A 1 217 ? 35.605 9.791 -17.192 1.00 86.50 217 LEU A N 1
ATOM 1791 C CA . LEU A 1 217 ? 34.561 8.768 -17.150 1.00 86.50 217 LEU A CA 1
ATOM 1792 C C . LEU A 1 217 ? 34.139 8.333 -18.558 1.00 86.50 217 LEU A C 1
ATOM 1794 O O . LEU A 1 217 ? 34.148 7.139 -18.860 1.00 86.50 217 LEU A O 1
ATOM 1798 N N . LEU A 1 218 ? 33.806 9.287 -19.432 1.00 84.81 218 LEU A N 1
ATOM 1799 C CA . LEU A 1 218 ? 33.328 8.994 -20.784 1.00 84.81 218 LEU A CA 1
ATOM 1800 C C . LEU A 1 218 ? 34.433 8.414 -21.680 1.00 84.81 218 LEU A C 1
ATOM 1802 O O . LEU A 1 218 ? 34.151 7.547 -22.505 1.00 84.81 218 LEU A O 1
ATOM 1806 N N . ARG A 1 219 ? 35.707 8.785 -21.486 1.00 82.94 219 ARG A N 1
ATOM 1807 C CA . ARG A 1 219 ? 36.837 8.107 -22.154 1.00 82.94 219 ARG A CA 1
ATOM 1808 C C . ARG A 1 219 ? 36.984 6.659 -21.710 1.00 82.94 219 ARG A C 1
ATOM 1810 O O . ARG A 1 219 ? 37.278 5.792 -22.531 1.00 82.94 219 ARG A O 1
ATOM 1817 N N . HIS A 1 220 ? 36.784 6.376 -20.424 1.00 81.75 220 HIS A N 1
ATOM 1818 C CA . HIS A 1 220 ? 36.785 4.998 -19.945 1.00 81.75 220 HIS A CA 1
ATOM 1819 C C . HIS A 1 220 ? 35.617 4.206 -20.538 1.00 81.75 220 HIS A C 1
ATOM 1821 O O . HIS A 1 220 ? 35.810 3.075 -20.974 1.00 81.75 220 HIS A O 1
ATOM 1827 N N . PHE A 1 221 ? 34.444 4.833 -20.627 1.00 81.94 221 PHE A N 1
ATOM 1828 C CA . PHE A 1 221 ? 33.260 4.285 -21.278 1.00 81.94 221 PHE A CA 1
ATOM 1829 C C . PHE A 1 221 ? 33.524 3.943 -22.752 1.00 81.94 221 PHE A C 1
ATOM 1831 O O . PHE A 1 221 ? 33.287 2.818 -23.180 1.00 81.94 221 PHE A O 1
ATOM 1838 N N . TYR A 1 222 ? 34.135 4.860 -23.505 1.00 82.44 222 TYR A N 1
ATOM 1839 C CA . TYR A 1 222 ? 34.552 4.638 -24.893 1.00 82.44 222 TYR A CA 1
ATOM 1840 C C . TYR A 1 222 ? 35.474 3.422 -25.058 1.00 82.44 222 TYR A C 1
ATOM 1842 O O . TYR A 1 222 ? 35.326 2.652 -26.006 1.00 82.44 222 TYR A O 1
ATOM 1850 N N . ASN A 1 223 ? 36.405 3.220 -24.125 1.00 78.56 223 ASN A N 1
ATOM 1851 C CA . ASN A 1 223 ? 37.365 2.119 -24.198 1.00 78.56 223 ASN A CA 1
ATOM 1852 C C . ASN A 1 223 ? 36.749 0.741 -23.913 1.00 78.56 223 ASN A C 1
ATOM 1854 O O . ASN A 1 223 ? 37.326 -0.260 -24.329 1.00 78.56 223 ASN A O 1
ATOM 1858 N N . VAL A 1 224 ? 35.615 0.676 -23.206 1.00 78.06 224 VAL A N 1
ATOM 1859 C CA . VAL A 1 224 ? 34.936 -0.592 -22.873 1.00 78.06 224 VAL A CA 1
ATOM 1860 C C . VAL A 1 224 ? 33.764 -0.924 -23.803 1.00 78.06 224 VAL A C 1
ATOM 1862 O O . VAL A 1 224 ? 33.177 -2.004 -23.685 1.00 78.06 224 VAL A O 1
ATOM 1865 N N . LEU A 1 225 ? 33.416 -0.011 -24.715 1.00 74.88 225 LEU A N 1
ATOM 1866 C CA . LEU A 1 225 ? 32.428 -0.243 -25.765 1.00 74.88 225 LEU A CA 1
ATOM 1867 C C . LEU A 1 225 ? 33.007 -1.111 -26.887 1.00 74.88 225 LEU A C 1
ATOM 1869 O O . LEU A 1 225 ? 34.140 -0.902 -27.343 1.00 74.88 225 LEU A O 1
ATOM 1873 N N . ASP A 1 226 ? 32.185 -2.049 -27.353 1.00 74.31 226 ASP A N 1
ATOM 1874 C CA . ASP A 1 226 ? 32.454 -2.834 -28.556 1.00 74.31 226 ASP A CA 1
ATOM 1875 C C . ASP A 1 226 ? 32.288 -1.948 -29.809 1.00 74.31 226 ASP A C 1
ATOM 1877 O O . ASP A 1 226 ? 31.461 -1.029 -29.837 1.00 74.31 226 ASP A O 1
ATOM 1881 N N . ASP A 1 227 ? 33.118 -2.190 -30.825 1.00 71.75 227 ASP A N 1
ATOM 1882 C CA . ASP A 1 227 ? 33.175 -1.426 -32.076 1.00 71.75 227 ASP A CA 1
ATOM 1883 C C . ASP A 1 227 ? 31.868 -1.532 -32.876 1.00 71.75 227 ASP A C 1
ATOM 1885 O O . ASP A 1 227 ? 31.526 -0.603 -33.609 1.00 71.75 227 ASP A O 1
ATOM 1889 N N . GLU A 1 228 ? 31.120 -2.625 -32.697 1.00 66.12 228 GLU A N 1
ATOM 1890 C CA . GLU A 1 228 ? 29.847 -2.887 -33.380 1.00 66.12 228 GLU A CA 1
ATOM 1891 C C . GLU A 1 228 ? 28.614 -2.650 -32.489 1.00 66.12 228 GLU A C 1
ATOM 1893 O O . GLU A 1 228 ? 27.485 -2.807 -32.950 1.00 66.12 228 GLU A O 1
ATOM 1898 N N . GLN A 1 229 ? 28.786 -2.236 -31.223 1.00 67.69 229 GLN A N 1
ATOM 1899 C CA . GLN A 1 229 ? 27.666 -2.110 -30.285 1.00 67.69 229 GLN A CA 1
ATOM 1900 C C . GLN A 1 229 ? 26.677 -1.018 -30.715 1.00 67.69 229 GLN A C 1
ATOM 1902 O O . GLN A 1 229 ? 26.958 0.180 -30.616 1.00 67.69 229 GLN A O 1
ATOM 1907 N N . THR A 1 230 ? 25.484 -1.438 -31.131 1.00 55.81 230 THR A N 1
ATOM 1908 C CA . THR A 1 230 ? 24.332 -0.574 -31.406 1.00 55.81 230 THR A CA 1
ATOM 1909 C C . THR A 1 230 ? 23.293 -0.749 -30.299 1.00 55.81 230 THR A C 1
ATOM 1911 O O . THR A 1 230 ? 22.690 -1.813 -30.189 1.00 55.81 230 THR A O 1
ATOM 1914 N N . GLY A 1 231 ? 23.076 0.274 -29.471 1.00 59.97 231 GLY A N 1
ATOM 1915 C CA . GLY A 1 231 ? 22.063 0.239 -28.410 1.00 59.97 231 GLY A CA 1
ATOM 1916 C C . GLY A 1 231 ? 22.566 -0.145 -27.011 1.00 59.97 231 GLY A C 1
ATOM 1917 O O . GLY A 1 231 ? 23.758 -0.117 -26.720 1.00 59.97 231 GLY A O 1
ATOM 1918 N N . THR A 1 232 ? 21.610 -0.436 -26.126 1.00 54.56 232 THR A N 1
ATOM 1919 C CA . THR A 1 232 ? 21.690 -0.292 -24.662 1.00 54.56 232 THR A CA 1
ATOM 1920 C C . THR A 1 232 ? 22.903 -0.936 -23.993 1.00 54.56 232 THR A C 1
ATOM 1922 O O . THR A 1 232 ? 23.081 -2.152 -23.998 1.00 54.56 232 THR A O 1
ATOM 1925 N N . VAL A 1 233 ? 23.701 -0.111 -23.317 1.00 58.84 233 VAL A N 1
ATOM 1926 C CA . VAL A 1 233 ? 24.581 -0.530 -22.228 1.00 58.84 233 VAL A CA 1
ATOM 1927 C C . VAL A 1 233 ? 23.710 -0.737 -20.998 1.00 58.84 233 VAL A C 1
ATOM 1929 O O . VAL A 1 233 ? 23.002 0.180 -20.587 1.00 58.84 233 VAL A O 1
ATOM 1932 N N . THR A 1 234 ? 23.739 -1.941 -20.428 1.00 54.78 234 THR A N 1
ATOM 1933 C CA . THR A 1 234 ? 22.999 -2.273 -19.205 1.00 54.78 234 THR A CA 1
ATOM 1934 C C . THR A 1 234 ? 23.343 -1.280 -18.093 1.00 54.78 234 THR A C 1
ATOM 1936 O O . THR A 1 234 ? 24.527 -1.045 -17.825 1.00 54.78 234 THR A O 1
ATOM 1939 N N . SER A 1 235 ? 22.325 -0.738 -17.422 1.00 48.62 235 SER A N 1
ATOM 1940 C CA . SER A 1 235 ? 22.446 0.193 -16.287 1.00 48.62 235 SER A CA 1
ATOM 1941 C C . SER A 1 235 ? 23.321 -0.358 -15.149 1.00 48.62 235 SER A C 1
ATOM 1943 O O . SER A 1 235 ? 23.960 0.412 -14.434 1.00 48.62 235 SER A O 1
ATOM 1945 N N . ASP A 1 236 ? 23.450 -1.684 -15.062 1.00 50.34 236 ASP A N 1
ATOM 1946 C CA . ASP A 1 236 ? 24.245 -2.403 -14.066 1.00 50.34 236 ASP A CA 1
ATOM 1947 C C . ASP A 1 236 ? 25.723 -2.618 -14.412 1.00 50.34 236 ASP A C 1
ATOM 1949 O O . ASP A 1 236 ? 26.445 -3.275 -13.658 1.00 50.34 236 ASP A O 1
ATOM 1953 N N . ARG A 1 237 ? 26.213 -2.097 -15.543 1.00 59.25 237 ARG A N 1
ATOM 1954 C CA . ARG A 1 237 ? 27.598 -2.344 -15.958 1.00 59.25 237 ARG A CA 1
ATOM 1955 C C . ARG A 1 237 ? 28.563 -1.606 -15.026 1.00 59.25 237 ARG A C 1
ATOM 1957 O O . ARG A 1 237 ? 28.785 -0.398 -15.155 1.00 59.25 237 ARG A O 1
ATOM 1964 N N . GLU A 1 238 ? 29.174 -2.332 -14.089 1.00 56.09 238 GLU A N 1
ATOM 1965 C CA . GLU A 1 238 ? 30.376 -1.848 -13.416 1.00 56.09 238 GLU A CA 1
ATOM 1966 C C . GLU A 1 238 ? 31.428 -1.549 -14.493 1.00 56.09 238 GLU A C 1
ATOM 1968 O O . GLU A 1 238 ? 31.687 -2.393 -15.357 1.00 56.09 238 GLU A O 1
ATOM 1973 N N . PRO A 1 239 ? 32.019 -0.343 -14.503 1.00 62.53 239 PRO A N 1
ATOM 1974 C CA . PRO A 1 239 ? 32.208 0.547 -13.351 1.00 62.53 239 PRO A CA 1
ATOM 1975 C C . PRO A 1 239 ? 31.343 1.827 -13.298 1.00 62.53 239 PRO A C 1
ATOM 1977 O O . PRO A 1 239 ? 31.707 2.750 -12.568 1.00 62.53 239 PRO A O 1
ATOM 1980 N N . PHE A 1 240 ? 30.248 1.932 -14.061 1.00 72.19 240 PHE A N 1
ATOM 1981 C CA . PHE A 1 240 ? 29.519 3.205 -14.248 1.00 72.19 240 PHE A CA 1
ATOM 1982 C C . PHE A 1 240 ? 28.220 3.339 -13.442 1.00 72.19 240 PHE A C 1
ATOM 1984 O O . PHE A 1 240 ? 27.663 4.431 -13.377 1.00 72.19 240 PHE A O 1
ATOM 1991 N N . LYS A 1 241 ? 27.775 2.246 -12.812 1.00 71.00 241 LYS A N 1
ATOM 1992 C CA . LYS A 1 241 ? 26.490 2.088 -12.106 1.00 71.00 241 LYS A CA 1
ATOM 1993 C C . LYS A 1 241 ? 26.172 3.175 -11.058 1.00 71.00 241 LYS A C 1
ATOM 1995 O O . LYS A 1 241 ? 25.007 3.481 -10.830 1.00 71.00 241 LYS A O 1
ATOM 2000 N N . ASP A 1 242 ? 27.192 3.800 -10.470 1.00 79.81 242 ASP A N 1
ATOM 2001 C CA . ASP A 1 242 ? 27.024 4.804 -9.407 1.00 79.81 242 ASP A CA 1
ATOM 2002 C C . ASP A 1 242 ? 27.057 6.262 -9.901 1.00 79.81 242 ASP A C 1
ATOM 2004 O O . ASP A 1 242 ? 26.965 7.179 -9.082 1.00 79.81 242 ASP A O 1
ATOM 2008 N N . PHE A 1 243 ? 27.268 6.504 -11.198 1.00 83.81 243 PHE A N 1
ATOM 2009 C CA . PHE A 1 243 ? 27.586 7.833 -11.724 1.00 83.81 243 PHE A CA 1
ATOM 2010 C C . PHE A 1 243 ? 26.432 8.466 -12.503 1.00 83.81 243 PHE A C 1
ATOM 2012 O O . PHE A 1 243 ? 25.765 7.810 -13.303 1.00 83.81 243 PHE A O 1
ATOM 2019 N N . TYR A 1 244 ? 26.240 9.769 -12.288 1.00 89.00 244 TYR A N 1
ATOM 2020 C CA . TYR A 1 244 ? 25.088 10.528 -12.770 1.00 89.00 244 TYR A CA 1
ATOM 2021 C C . TYR A 1 244 ? 25.489 11.919 -13.273 1.00 89.00 244 TYR A C 1
ATOM 2023 O O . TYR A 1 244 ? 26.463 12.513 -12.804 1.00 89.00 244 TYR A O 1
ATOM 2031 N N . PHE A 1 245 ? 24.685 12.458 -14.184 1.00 86.44 245 PHE A N 1
ATOM 2032 C CA . PHE A 1 245 ? 24.709 13.857 -14.609 1.00 86.44 245 PHE A CA 1
ATOM 2033 C C . PHE A 1 245 ? 23.435 14.560 -14.157 1.00 86.44 245 PHE A C 1
ATOM 2035 O O . PHE A 1 245 ? 22.389 13.925 -14.080 1.00 86.44 245 PHE A O 1
ATOM 2042 N N . ASN A 1 246 ? 23.487 15.864 -13.887 1.00 85.75 246 ASN A N 1
ATOM 2043 C CA . ASN A 1 246 ? 22.260 16.631 -13.687 1.00 85.75 246 ASN A CA 1
ATOM 2044 C C . ASN A 1 246 ? 21.586 16.877 -15.047 1.00 85.75 246 ASN A C 1
ATOM 2046 O O . ASN A 1 246 ? 22.245 17.337 -15.979 1.00 85.75 246 ASN A O 1
ATOM 2050 N N . HIS A 1 247 ? 20.283 16.613 -15.161 1.00 79.56 247 HIS A N 1
ATOM 2051 C CA . HIS A 1 247 ? 19.527 16.731 -16.410 1.00 79.56 247 HIS A CA 1
ATOM 2052 C C . HIS A 1 247 ? 19.670 18.121 -17.054 1.00 79.56 247 HIS A C 1
ATOM 2054 O O . HIS A 1 247 ? 19.823 18.225 -18.269 1.00 79.56 247 HIS A O 1
ATOM 2060 N N . SER A 1 248 ? 19.679 19.193 -16.254 1.00 80.06 248 SER A N 1
ATOM 2061 C CA . SER A 1 248 ? 19.817 20.569 -16.758 1.00 80.06 248 SER A CA 1
ATOM 2062 C C . SER A 1 248 ? 21.185 20.866 -17.389 1.00 80.06 248 SER A C 1
ATOM 2064 O O . SER A 1 248 ? 21.280 21.744 -18.240 1.00 80.06 248 SER A O 1
ATOM 2066 N N . GLU A 1 249 ? 22.233 20.123 -17.019 1.00 80.75 249 GLU A N 1
ATOM 2067 C CA . GLU A 1 249 ? 23.604 20.315 -17.518 1.00 80.75 249 GLU A CA 1
ATOM 2068 C C . GLU A 1 249 ? 23.873 19.558 -18.828 1.00 80.75 249 GLU A C 1
ATOM 2070 O O . GLU A 1 249 ? 24.817 19.877 -19.548 1.00 80.75 249 GLU A O 1
ATOM 2075 N N . ILE A 1 250 ? 23.055 18.550 -19.143 1.00 76.44 250 ILE A N 1
ATOM 2076 C CA . ILE A 1 250 ? 23.225 17.688 -20.324 1.00 76.44 250 ILE A CA 1
ATOM 2077 C C . ILE A 1 250 ? 22.111 17.860 -21.359 1.00 76.44 250 ILE A C 1
ATOM 2079 O O . ILE A 1 250 ? 22.200 17.297 -22.450 1.00 76.44 250 ILE A O 1
ATOM 2083 N N . GLN A 1 251 ? 21.076 18.644 -21.048 1.00 70.19 251 GLN A N 1
ATOM 2084 C CA . GLN A 1 251 ? 19.923 18.851 -21.924 1.00 70.19 251 GLN A CA 1
ATOM 2085 C C . GLN A 1 251 ? 20.328 19.412 -23.294 1.00 70.19 251 GLN A C 1
ATOM 2087 O O . GLN A 1 251 ? 19.786 18.988 -24.315 1.00 70.19 251 GLN A O 1
ATOM 2092 N N . ASP A 1 252 ? 21.322 20.299 -23.332 1.00 67.81 252 ASP A N 1
ATOM 2093 C CA . ASP A 1 252 ? 21.848 20.855 -24.581 1.00 67.81 252 ASP A CA 1
ATOM 2094 C C . ASP A 1 252 ? 22.670 19.830 -25.375 1.00 67.81 252 ASP A C 1
ATOM 2096 O O . ASP A 1 252 ? 22.729 19.908 -26.597 1.00 67.81 252 ASP A O 1
ATOM 2100 N N . LEU A 1 253 ? 23.254 18.823 -24.715 1.00 68.44 253 LEU A N 1
ATOM 2101 C CA . LEU A 1 253 ? 24.040 17.770 -25.368 1.00 68.44 253 LEU A CA 1
ATOM 2102 C C . LEU A 1 253 ? 23.152 16.726 -26.043 1.00 68.44 253 LEU A C 1
ATOM 2104 O O . LEU A 1 253 ? 23.449 16.292 -27.153 1.00 68.44 253 LEU A O 1
ATOM 2108 N N . VAL A 1 254 ? 22.047 16.358 -25.390 1.00 60.00 254 VAL A N 1
ATOM 2109 C CA . VAL A 1 254 ? 21.070 15.389 -25.912 1.00 60.00 254 VAL A CA 1
ATOM 2110 C C . VAL A 1 254 ? 20.245 15.992 -27.056 1.00 60.00 254 VAL A C 1
ATOM 2112 O O . VAL A 1 254 ? 19.892 15.282 -27.993 1.00 60.00 254 VAL A O 1
ATOM 2115 N N . ASN A 1 255 ? 19.987 17.305 -27.013 1.00 53.28 255 ASN A N 1
ATOM 2116 C CA . ASN A 1 255 ? 19.227 18.025 -28.041 1.00 53.28 255 ASN A CA 1
ATOM 2117 C C . ASN A 1 255 ? 20.098 18.684 -29.122 1.00 53.28 255 ASN A C 1
ATOM 2119 O O . ASN A 1 255 ? 19.561 19.265 -30.066 1.00 53.28 255 ASN A O 1
ATOM 2123 N N . SER A 1 256 ? 21.429 18.635 -28.998 1.00 48.91 256 SER A N 1
ATOM 2124 C CA . SER A 1 256 ? 22.305 19.166 -30.038 1.00 48.91 256 SER A CA 1
ATOM 2125 C C . SER A 1 256 ? 22.289 18.259 -31.268 1.00 48.91 256 SER A C 1
ATOM 2127 O O . SER A 1 256 ? 22.855 17.166 -31.274 1.00 48.91 256 SER A O 1
ATOM 2129 N N . ASP A 1 257 ? 21.697 18.757 -32.353 1.00 45.78 257 ASP A N 1
ATOM 2130 C CA . ASP A 1 257 ? 22.062 18.335 -33.701 1.00 45.78 257 ASP A CA 1
ATOM 2131 C C . ASP A 1 257 ? 23.544 18.682 -33.897 1.00 45.78 257 ASP A C 1
ATOM 2133 O O . ASP A 1 257 ? 23.899 19.788 -34.321 1.00 45.78 257 ASP A O 1
ATOM 2137 N N . LEU A 1 258 ? 24.437 17.753 -33.546 1.00 44.59 258 LEU A N 1
ATOM 2138 C CA . LEU A 1 258 ? 25.846 17.825 -33.914 1.00 44.59 258 LEU A CA 1
ATOM 2139 C C . LEU A 1 258 ? 25.929 17.772 -35.444 1.00 44.59 258 LEU A C 1
ATOM 2141 O O . LEU A 1 258 ? 26.090 16.718 -36.056 1.00 44.59 258 LEU A O 1
ATOM 2145 N N . ASN A 1 259 ? 25.814 18.943 -36.069 1.00 36.53 259 ASN A N 1
ATOM 2146 C CA . ASN A 1 259 ? 26.102 19.187 -37.473 1.00 36.53 259 ASN A CA 1
ATOM 2147 C C . ASN A 1 259 ? 27.610 19.021 -37.709 1.00 36.53 259 ASN A C 1
ATOM 2149 O O . ASN A 1 259 ? 28.335 19.994 -37.902 1.00 36.53 259 ASN A O 1
ATOM 2153 N N . VAL A 1 260 ? 28.098 17.781 -37.691 1.00 37.25 260 VAL A N 1
ATOM 2154 C CA . VAL A 1 260 ? 29.451 17.441 -38.133 1.00 37.25 260 VAL A CA 1
ATOM 2155 C C . VAL A 1 260 ? 29.344 16.747 -39.489 1.00 37.25 260 VAL A C 1
ATOM 2157 O O . VAL A 1 260 ? 29.092 15.551 -39.606 1.00 37.25 260 VAL A O 1
ATOM 2160 N N . GLU A 1 261 ? 29.464 17.585 -40.518 1.00 32.72 261 GLU A N 1
ATOM 2161 C CA . GLU A 1 261 ? 29.827 17.311 -41.912 1.00 32.72 261 GLU A CA 1
ATOM 2162 C C . GLU A 1 261 ? 29.683 15.864 -42.429 1.00 32.72 261 GLU A C 1
ATOM 2164 O O . GLU A 1 261 ? 30.630 15.084 -42.526 1.00 32.72 261 GLU A O 1
ATOM 2169 N N . THR A 1 262 ? 28.510 15.572 -42.983 1.00 29.88 262 THR A N 1
ATOM 2170 C CA . THR A 1 262 ? 28.204 14.441 -43.878 1.00 29.88 262 THR A CA 1
ATOM 2171 C C . THR A 1 262 ? 28.875 14.538 -45.265 1.00 29.88 262 THR A C 1
ATOM 2173 O O . THR A 1 262 ? 28.316 14.108 -46.274 1.00 29.88 262 THR A O 1
ATOM 2176 N N . LYS A 1 263 ? 30.097 15.081 -45.365 1.00 28.34 263 LYS A N 1
ATOM 2177 C CA . LYS A 1 263 ? 30.774 15.302 -46.660 1.00 28.34 263 LYS A CA 1
ATOM 2178 C C . LYS A 1 263 ? 31.814 14.265 -47.088 1.00 28.34 263 LYS A C 1
ATOM 2180 O O . LYS A 1 263 ? 32.315 14.404 -48.200 1.00 28.34 263 LYS A O 1
ATOM 2185 N N . GLN A 1 264 ? 32.112 13.216 -46.314 1.00 29.48 264 GLN A N 1
ATOM 2186 C CA . GLN A 1 264 ? 33.178 12.270 -46.707 1.00 29.48 264 GLN A CA 1
ATOM 2187 C C . GLN A 1 264 ? 32.812 10.786 -46.878 1.00 29.48 264 GLN A C 1
ATOM 2189 O O . GLN A 1 264 ? 33.673 10.044 -47.335 1.00 29.48 264 GLN A O 1
ATOM 2194 N N . LEU A 1 265 ? 31.572 10.330 -46.640 1.00 27.94 265 LEU A N 1
ATOM 2195 C CA . LEU A 1 265 ? 31.236 8.898 -46.820 1.00 27.94 265 LEU A CA 1
ATOM 2196 C C . LEU A 1 265 ? 30.297 8.548 -47.991 1.00 27.94 265 LEU A C 1
ATOM 2198 O O . LEU A 1 265 ? 30.190 7.379 -48.343 1.00 27.94 265 LEU A O 1
ATOM 2202 N N . ASN A 1 266 ? 29.693 9.522 -48.681 1.00 24.83 266 ASN A N 1
ATOM 2203 C CA . ASN A 1 266 ? 28.749 9.255 -49.785 1.00 24.83 266 ASN A CA 1
ATOM 2204 C C . ASN A 1 266 ? 29.407 8.887 -51.138 1.00 24.83 266 ASN A C 1
ATOM 2206 O O . ASN A 1 266 ? 28.790 9.077 -52.188 1.00 24.83 266 ASN A O 1
ATOM 2210 N N . GLN A 1 267 ? 30.653 8.397 -51.161 1.00 30.03 267 GLN A N 1
ATOM 2211 C CA . GLN A 1 267 ? 31.361 8.088 -52.416 1.00 30.03 267 GLN A CA 1
ATOM 2212 C C . GLN A 1 267 ? 31.680 6.609 -52.675 1.00 30.03 267 GLN A C 1
ATOM 2214 O O . GLN A 1 267 ? 32.165 6.324 -53.767 1.00 30.03 267 GLN A O 1
ATOM 2219 N N . ILE A 1 268 ? 31.386 5.667 -51.769 1.00 30.11 268 ILE A N 1
ATOM 2220 C CA . ILE A 1 268 ? 31.821 4.269 -51.975 1.00 30.11 268 ILE A CA 1
ATOM 2221 C C . ILE A 1 268 ? 30.711 3.327 -52.480 1.00 30.11 268 ILE A C 1
ATOM 2223 O O . ILE A 1 268 ? 31.012 2.457 -53.290 1.00 30.11 268 ILE A O 1
ATOM 2227 N N . ASP A 1 269 ? 29.427 3.564 -52.199 1.00 27.02 269 ASP A N 1
ATOM 2228 C CA . ASP A 1 269 ? 28.363 2.641 -52.639 1.00 27.02 269 ASP A CA 1
ATOM 2229 C C . ASP A 1 269 ? 27.580 3.154 -53.856 1.00 27.02 269 ASP A C 1
ATOM 2231 O O . ASP A 1 269 ? 26.413 3.538 -53.798 1.00 27.02 269 ASP A O 1
ATOM 2235 N N . LYS A 1 270 ? 28.243 3.150 -55.016 1.00 33.84 270 LYS A N 1
ATOM 2236 C CA . LYS A 1 270 ? 27.584 3.202 -56.331 1.00 33.84 270 LYS A CA 1
ATOM 2237 C C . LYS A 1 270 ? 28.060 2.033 -57.185 1.00 33.84 270 LYS A C 1
ATOM 2239 O O . LYS A 1 270 ? 29.000 2.210 -57.952 1.00 33.84 270 LYS A O 1
ATOM 2244 N N . GLN A 1 271 ? 27.380 0.886 -57.088 1.00 30.48 271 GLN A N 1
ATOM 2245 C CA . GLN A 1 271 ? 27.070 -0.021 -58.213 1.00 30.48 271 GLN A CA 1
ATOM 2246 C C . GLN A 1 271 ? 26.374 -1.313 -57.735 1.00 30.48 271 GLN A C 1
ATOM 2248 O O . GLN A 1 271 ? 27.048 -2.222 -57.272 1.00 30.48 271 GLN A O 1
ATOM 2253 N N . LEU A 1 272 ? 25.045 -1.408 -57.899 1.00 26.05 272 LEU A N 1
ATOM 2254 C CA . LEU A 1 272 ? 24.267 -2.557 -58.430 1.00 26.05 272 LEU A CA 1
ATOM 2255 C C . LEU A 1 272 ? 22.754 -2.184 -58.449 1.00 26.05 272 LEU A C 1
ATOM 2257 O O . LEU A 1 272 ? 22.388 -1.186 -57.829 1.00 26.05 272 LEU A O 1
ATOM 2261 N N . PRO A 1 273 ? 21.879 -2.854 -59.233 1.00 27.47 273 PRO A N 1
ATOM 2262 C CA . PRO A 1 273 ? 20.721 -2.240 -59.876 1.00 27.47 273 PRO A CA 1
ATOM 2263 C C . PRO A 1 273 ? 19.446 -2.324 -59.028 1.00 27.47 273 PRO A C 1
ATOM 2265 O O . PRO A 1 273 ? 19.259 -3.232 -58.223 1.00 27.47 273 PRO A O 1
ATOM 2268 N N . THR A 1 274 ? 18.541 -1.381 -59.272 1.00 31.06 274 THR A N 1
ATOM 2269 C CA . THR A 1 274 ? 17.245 -1.207 -58.607 1.00 31.06 274 THR A CA 1
ATOM 2270 C C . THR A 1 274 ? 16.282 -2.391 -58.797 1.00 31.06 274 THR A C 1
ATOM 2272 O O . THR A 1 274 ? 16.006 -2.763 -59.941 1.00 31.06 274 THR A O 1
ATOM 2275 N N . PRO A 1 275 ? 15.665 -2.907 -57.714 1.00 25.88 275 PRO A N 1
ATOM 2276 C CA . PRO A 1 275 ? 14.380 -3.610 -57.751 1.00 25.88 275 PRO A CA 1
ATOM 2277 C C . PRO A 1 275 ? 13.181 -2.632 -57.601 1.00 25.88 275 PRO A C 1
ATOM 2279 O O . PRO A 1 275 ? 13.392 -1.448 -57.336 1.00 25.88 275 PRO A O 1
ATOM 2282 N N . PRO A 1 276 ? 11.933 -3.096 -57.834 1.00 28.55 276 PRO A N 1
ATOM 2283 C CA . PRO A 1 276 ? 10.751 -2.302 -58.222 1.00 28.55 276 PRO A CA 1
ATOM 2284 C C . PRO A 1 276 ? 10.132 -1.479 -57.064 1.00 28.55 276 PRO A C 1
ATOM 2286 O O . PRO A 1 276 ? 10.560 -1.635 -55.922 1.00 28.55 276 PRO A O 1
ATOM 2289 N N . PRO A 1 277 ? 9.160 -0.572 -57.326 1.00 29.92 277 PRO A N 1
ATOM 2290 C CA . PRO A 1 277 ? 8.750 0.439 -56.350 1.00 29.92 277 PRO A CA 1
ATOM 2291 C C . PRO A 1 277 ? 8.075 -0.150 -55.097 1.00 29.92 277 PRO A C 1
ATOM 2293 O O . PRO A 1 277 ? 7.315 -1.112 -55.179 1.00 29.92 277 PRO A O 1
ATOM 2296 N N . MET A 1 278 ? 8.393 0.500 -53.971 1.00 35.81 278 MET A N 1
ATOM 2297 C CA . MET A 1 278 ? 8.056 0.249 -52.558 1.00 35.81 278 MET A CA 1
ATOM 2298 C C . MET A 1 278 ? 6.723 -0.449 -52.233 1.00 35.81 278 MET A C 1
ATOM 2300 O O . MET A 1 278 ? 5.669 -0.020 -52.706 1.00 35.81 278 MET A O 1
ATOM 2304 N N . PRO A 1 279 ? 6.732 -1.332 -51.219 1.00 27.12 279 PRO A N 1
ATOM 2305 C CA . PRO A 1 279 ? 5.743 -1.349 -50.150 1.00 27.12 279 PRO A CA 1
ATOM 2306 C C . PRO A 1 279 ? 6.201 -0.458 -48.978 1.00 27.12 279 PRO A C 1
ATOM 2308 O O . PRO A 1 279 ? 7.362 -0.490 -48.580 1.00 27.12 279 PRO A O 1
ATOM 2311 N N . LEU A 1 280 ? 5.284 0.339 -48.427 1.00 36.19 280 LEU A N 1
ATOM 2312 C CA . LEU A 1 280 ? 5.460 0.983 -47.124 1.00 36.19 280 LEU A CA 1
ATOM 2313 C C . LEU A 1 280 ? 5.504 -0.091 -46.025 1.00 36.19 280 LEU A C 1
ATOM 2315 O O . LEU A 1 280 ? 4.500 -0.760 -45.808 1.00 36.19 280 LEU A O 1
ATOM 2319 N N . GLU A 1 281 ? 6.620 -0.201 -45.317 1.00 38.78 281 GLU A N 1
ATOM 2320 C CA . GLU A 1 281 ? 6.752 -0.726 -43.950 1.00 38.78 281 GLU A CA 1
ATOM 2321 C C . GLU A 1 281 ? 8.006 -0.030 -43.367 1.00 38.78 281 GLU A C 1
ATOM 2323 O O . GLU A 1 281 ? 8.879 0.398 -44.115 1.00 38.78 281 GLU A O 1
ATOM 2328 N N . ASP A 1 282 ? 8.050 0.343 -42.093 1.00 39.22 282 ASP A N 1
ATOM 2329 C CA . ASP A 1 282 ? 8.232 -0.646 -41.043 1.00 39.22 282 ASP A CA 1
ATOM 2330 C C . ASP A 1 282 ? 7.293 -0.434 -39.853 1.00 39.22 282 ASP A C 1
ATOM 2332 O O . ASP A 1 282 ? 7.285 0.590 -39.168 1.00 39.22 282 ASP A O 1
ATOM 2336 N N . LYS A 1 283 ? 6.509 -1.474 -39.574 1.00 49.69 283 LYS A N 1
ATOM 2337 C CA . LYS A 1 283 ? 5.993 -1.739 -38.235 1.00 49.69 283 LYS A CA 1
ATOM 2338 C C . LYS A 1 283 ? 7.216 -1.972 -37.336 1.00 49.69 283 LYS A C 1
ATOM 2340 O O . LYS A 1 283 ? 8.067 -2.780 -37.701 1.00 49.69 283 LYS A O 1
ATOM 2345 N N . ASN A 1 284 ? 7.289 -1.347 -36.159 1.00 57.41 284 ASN A N 1
ATOM 2346 C CA . ASN A 1 284 ? 8.269 -1.704 -35.119 1.00 57.41 284 ASN A CA 1
ATOM 2347 C C . ASN A 1 284 ? 7.926 -3.085 -34.521 1.00 57.41 284 ASN A C 1
ATOM 2349 O O . ASN A 1 284 ? 7.572 -3.203 -33.351 1.00 57.41 284 ASN A O 1
ATOM 2353 N N . VAL A 1 285 ? 7.948 -4.132 -35.347 1.00 58.94 285 VAL A N 1
ATOM 2354 C CA . VAL A 1 285 ? 7.774 -5.517 -34.915 1.00 58.94 285 VAL A CA 1
ATOM 2355 C C . VAL A 1 285 ? 9.044 -5.916 -34.187 1.00 58.94 285 VAL A C 1
ATOM 2357 O O . VAL A 1 285 ? 10.138 -5.899 -34.757 1.00 58.94 285 VAL A O 1
ATOM 2360 N N . ILE A 1 286 ? 8.889 -6.298 -32.927 1.00 74.31 286 ILE A N 1
ATOM 2361 C CA . ILE A 1 286 ? 9.956 -6.859 -32.112 1.00 74.31 286 ILE A CA 1
ATOM 2362 C C . ILE A 1 286 ? 10.246 -8.252 -32.675 1.00 74.31 286 ILE A C 1
ATOM 2364 O O . ILE A 1 286 ? 9.532 -9.227 -32.426 1.00 74.31 286 ILE A O 1
ATOM 2368 N N . ASN A 1 287 ? 11.266 -8.305 -33.533 1.00 66.38 287 ASN A N 1
ATOM 2369 C CA . ASN A 1 287 ? 11.704 -9.516 -34.220 1.00 66.38 287 ASN A CA 1
ATOM 2370 C C . ASN A 1 287 ? 12.662 -10.356 -33.370 1.00 66.38 287 ASN A C 1
ATOM 2372 O O . ASN A 1 287 ? 12.730 -11.572 -33.564 1.00 66.38 287 ASN A O 1
ATOM 2376 N N . ASP A 1 288 ? 13.384 -9.717 -32.450 1.00 74.50 288 ASP A N 1
ATOM 2377 C CA . ASP A 1 288 ? 14.297 -10.379 -31.527 1.00 7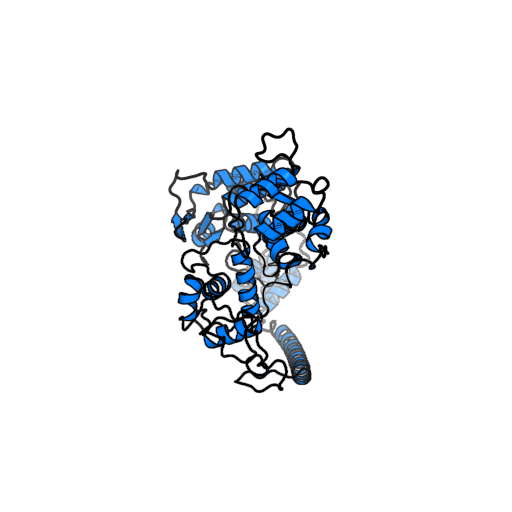4.50 288 ASP A CA 1
ATOM 2378 C C . ASP A 1 288 ? 13.671 -10.435 -30.133 1.00 74.50 288 ASP A C 1
ATOM 2380 O O . ASP A 1 288 ? 13.856 -9.551 -29.303 1.00 74.50 288 ASP A O 1
ATOM 2384 N N . LEU A 1 289 ? 12.823 -11.445 -29.935 1.00 75.94 289 LEU A N 1
ATOM 2385 C CA . LEU A 1 289 ? 12.225 -11.732 -28.635 1.00 75.94 289 LEU A CA 1
ATOM 2386 C C . LEU A 1 289 ? 13.291 -12.304 -27.708 1.00 75.94 289 LEU A C 1
ATOM 2388 O O . LEU A 1 289 ? 14.051 -13.193 -28.115 1.00 75.94 289 LEU A O 1
ATOM 2392 N N . GLY A 1 290 ? 13.294 -11.860 -26.462 1.00 71.62 290 GLY A N 1
ATOM 2393 C CA . GLY A 1 290 ? 14.137 -12.467 -25.450 1.00 71.62 290 GLY A CA 1
ATOM 2394 C C . GLY A 1 290 ? 13.624 -13.832 -24.971 1.00 71.62 290 GLY A C 1
ATOM 2395 O O . GLY A 1 290 ? 12.624 -14.362 -25.473 1.00 71.62 290 GLY A O 1
ATOM 2396 N N . GLU A 1 291 ? 14.373 -14.477 -24.079 1.00 72.12 291 GLU A N 1
ATOM 2397 C CA . GLU A 1 291 ? 14.148 -15.884 -23.716 1.00 72.12 291 GLU A CA 1
ATOM 2398 C C . GLU A 1 291 ? 12.788 -16.090 -23.034 1.00 72.12 291 GLU A C 1
ATOM 2400 O O . GLU A 1 291 ? 12.051 -17.020 -23.381 1.00 72.12 291 GLU A O 1
ATOM 2405 N N . ASN A 1 292 ? 12.414 -15.185 -22.129 1.00 76.94 292 ASN A N 1
ATOM 2406 C CA . ASN A 1 292 ? 11.166 -15.278 -21.379 1.00 76.94 292 ASN A CA 1
ATOM 2407 C C . ASN A 1 29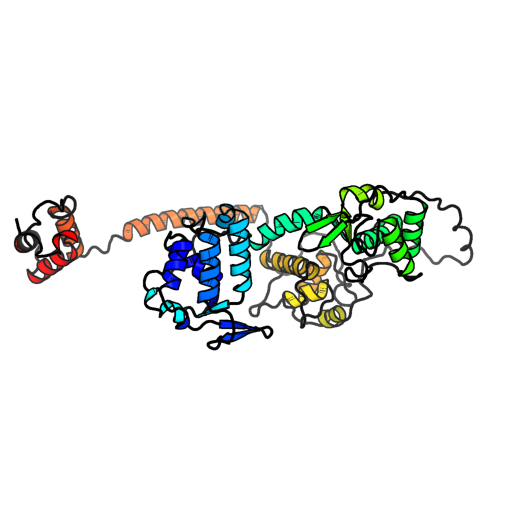2 ? 9.974 -14.854 -22.238 1.00 76.94 292 ASN A C 1
ATOM 2409 O O . ASN A 1 292 ? 8.927 -15.497 -22.201 1.00 76.94 292 ASN A O 1
ATOM 2413 N N . GLN A 1 293 ? 10.147 -13.844 -23.090 1.00 83.38 293 GLN A N 1
ATOM 2414 C CA . GLN A 1 293 ? 9.161 -13.442 -24.088 1.00 83.38 293 GLN A CA 1
ATOM 2415 C C . GLN A 1 293 ? 8.795 -14.597 -25.016 1.00 83.38 293 GLN A C 1
ATOM 2417 O O . GLN A 1 293 ? 7.611 -14.857 -25.219 1.00 83.38 293 GLN A O 1
ATOM 2422 N N . ARG A 1 294 ? 9.784 -15.340 -25.537 1.00 78.31 294 ARG A N 1
ATOM 2423 C CA . ARG A 1 294 ? 9.539 -16.512 -26.403 1.00 78.31 294 ARG A CA 1
ATOM 2424 C C . ARG A 1 294 ? 8.707 -17.590 -25.716 1.00 78.31 294 ARG A C 1
ATOM 2426 O O . ARG A 1 294 ? 7.919 -18.251 -26.390 1.00 78.31 294 ARG A O 1
ATOM 2433 N N . LEU A 1 295 ? 8.877 -17.773 -24.408 1.00 76.81 295 LEU A N 1
ATOM 2434 C CA . LEU A 1 295 ? 8.080 -18.705 -23.615 1.00 76.81 295 LEU A CA 1
ATOM 2435 C C . LEU A 1 295 ? 6.668 -18.159 -23.369 1.00 76.81 295 LEU A C 1
ATOM 2437 O O . LEU A 1 295 ? 5.682 -18.842 -23.649 1.00 76.81 295 LEU A O 1
ATOM 2441 N N . LEU A 1 296 ? 6.565 -16.924 -22.884 1.00 78.38 296 LEU A N 1
ATOM 2442 C CA . LEU A 1 296 ? 5.315 -16.306 -22.449 1.00 78.38 296 LEU A CA 1
ATOM 2443 C C . LEU A 1 296 ? 4.317 -16.114 -23.595 1.00 78.38 296 LEU A C 1
ATOM 2445 O O . LEU A 1 296 ? 3.127 -16.344 -23.401 1.00 78.38 296 LEU A O 1
ATOM 2449 N N . ILE A 1 297 ? 4.768 -15.809 -24.818 1.00 82.25 297 ILE A N 1
ATOM 2450 C CA . ILE A 1 297 ? 3.858 -15.704 -25.977 1.00 82.25 297 ILE A CA 1
ATOM 2451 C C . ILE A 1 297 ? 3.144 -17.023 -26.329 1.00 82.25 297 ILE A C 1
ATOM 2453 O O . ILE A 1 297 ? 2.203 -17.021 -27.123 1.00 82.25 297 ILE A O 1
ATOM 2457 N N . THR A 1 298 ? 3.571 -18.156 -25.761 1.00 77.50 298 THR A N 1
ATOM 2458 C CA . THR A 1 298 ? 2.912 -19.459 -25.957 1.00 77.50 298 THR A CA 1
ATOM 2459 C C . THR A 1 298 ? 1.759 -19.709 -24.983 1.00 77.50 298 THR A C 1
ATOM 2461 O O . THR A 1 298 ? 1.020 -20.684 -25.144 1.00 77.50 298 THR A O 1
ATOM 2464 N N . TYR A 1 299 ? 1.579 -18.851 -23.974 1.00 76.44 299 TYR A N 1
ATOM 2465 C CA . TYR A 1 299 ? 0.579 -19.053 -22.933 1.00 76.44 299 TYR A CA 1
ATOM 2466 C C . TYR A 1 299 ? -0.836 -18.785 -23.459 1.00 76.44 299 TYR A C 1
ATOM 2468 O O . TYR A 1 299 ? -1.094 -17.840 -24.202 1.00 76.44 299 TYR A O 1
ATOM 2476 N N . ALA A 1 300 ? -1.786 -19.626 -23.043 1.00 71.75 300 ALA A N 1
ATOM 2477 C CA . ALA A 1 300 ? -3.207 -19.441 -23.353 1.00 71.75 300 ALA A CA 1
ATOM 2478 C C . ALA A 1 300 ? -3.890 -18.427 -22.414 1.00 71.75 300 ALA A C 1
ATOM 2480 O O . ALA A 1 300 ? -4.888 -17.801 -22.780 1.00 71.75 300 ALA A O 1
ATOM 2481 N N . PHE A 1 301 ? -3.345 -18.272 -21.208 1.00 79.25 301 PHE A N 1
ATOM 2482 C CA . PHE A 1 301 ? -3.825 -17.382 -20.160 1.00 79.25 301 PHE A CA 1
ATOM 2483 C C . PHE A 1 301 ? -2.631 -16.761 -19.446 1.00 79.25 301 PHE A C 1
ATOM 2485 O O . PHE A 1 301 ? -1.631 -17.445 -19.247 1.00 79.25 301 PHE A O 1
ATOM 2492 N N . PHE A 1 302 ? -2.776 -15.509 -19.038 1.00 85.94 302 PHE A N 1
ATOM 2493 C CA . PHE A 1 302 ? -1.739 -14.718 -18.394 1.00 85.94 302 PHE A CA 1
ATOM 2494 C C . PHE A 1 302 ? -2.233 -14.238 -17.033 1.00 85.94 302 PHE A C 1
ATOM 2496 O O . PHE A 1 302 ? -3.394 -13.836 -16.914 1.00 85.94 302 PHE A O 1
ATOM 2503 N N . THR A 1 303 ? -1.375 -14.264 -16.018 1.00 85.19 303 THR A N 1
ATOM 2504 C CA . THR A 1 303 ? -1.563 -13.418 -14.833 1.00 85.19 303 THR A CA 1
ATOM 2505 C C . THR A 1 303 ? -1.073 -11.997 -15.117 1.00 85.19 303 THR A C 1
ATOM 2507 O O . THR A 1 303 ? -0.499 -11.711 -16.173 1.00 85.19 303 THR A O 1
ATOM 2510 N N . LEU A 1 304 ? -1.303 -11.087 -14.175 1.00 83.12 304 LEU A N 1
ATOM 2511 C CA . LEU A 1 304 ? -0.773 -9.732 -14.258 1.00 83.12 304 LEU A CA 1
ATOM 2512 C C . LEU A 1 304 ? 0.766 -9.726 -14.316 1.00 83.12 304 LEU A C 1
ATOM 2514 O O . LEU A 1 304 ? 1.368 -8.978 -15.092 1.00 83.12 304 LEU A O 1
ATOM 2518 N N . GLU A 1 305 ? 1.396 -10.596 -13.535 1.00 86.31 305 GLU A N 1
ATOM 2519 C CA . GLU A 1 305 ? 2.844 -10.775 -13.493 1.00 86.31 305 GLU A CA 1
ATOM 2520 C C . GLU A 1 305 ? 3.361 -11.340 -14.821 1.00 86.31 305 GLU A C 1
ATOM 2522 O O . GLU A 1 305 ? 4.299 -10.785 -15.386 1.00 86.31 305 GLU A O 1
ATOM 2527 N N . ASP A 1 306 ? 2.694 -12.353 -15.394 1.00 82.50 306 ASP A N 1
ATOM 2528 C CA . ASP A 1 306 ? 3.059 -12.911 -16.706 1.00 82.50 306 ASP A CA 1
ATOM 2529 C C . ASP A 1 306 ? 3.030 -11.842 -17.809 1.00 82.50 306 ASP A C 1
ATOM 2531 O O . ASP A 1 306 ? 3.914 -11.794 -18.665 1.00 82.50 306 ASP A O 1
ATOM 2535 N N . MET A 1 307 ? 2.018 -10.966 -17.802 1.00 89.06 307 MET A N 1
ATOM 2536 C CA . MET A 1 307 ? 1.927 -9.860 -18.761 1.00 89.06 307 MET A CA 1
ATOM 2537 C C . MET A 1 307 ? 3.046 -8.839 -18.565 1.00 89.06 307 MET A C 1
ATOM 2539 O O . MET A 1 307 ? 3.600 -8.340 -19.543 1.00 89.06 307 MET A O 1
ATOM 2543 N N . THR A 1 308 ? 3.384 -8.535 -17.315 1.00 87.50 308 THR A N 1
ATOM 2544 C CA . THR A 1 308 ? 4.461 -7.598 -16.982 1.00 87.50 308 THR A CA 1
ATOM 2545 C C . THR A 1 308 ? 5.805 -8.144 -17.453 1.00 87.50 308 THR A C 1
ATOM 2547 O O . THR A 1 308 ? 6.527 -7.467 -18.186 1.00 87.50 308 THR A O 1
ATOM 2550 N N . CYS A 1 309 ? 6.091 -9.402 -17.124 1.00 81.38 309 CYS A N 1
ATOM 2551 C CA . CYS A 1 309 ? 7.283 -10.124 -17.550 1.00 81.38 309 CYS A CA 1
ATOM 2552 C C . CYS A 1 309 ? 7.371 -10.264 -19.076 1.00 81.38 309 CYS A C 1
ATOM 2554 O O . CYS A 1 309 ? 8.455 -10.128 -19.638 1.00 81.38 309 CYS A O 1
ATOM 2556 N N . LEU A 1 310 ? 6.242 -10.445 -19.771 1.00 86.81 310 LEU A N 1
ATOM 2557 C CA . LEU A 1 310 ? 6.204 -10.459 -21.236 1.00 86.81 310 LEU A CA 1
ATOM 2558 C C . LEU A 1 310 ? 6.650 -9.110 -21.823 1.00 86.81 310 LEU A C 1
ATOM 2560 O O . LEU A 1 310 ? 7.341 -9.077 -22.840 1.00 86.81 310 LEU A O 1
ATOM 2564 N N . ILE A 1 311 ? 6.303 -7.992 -21.184 1.00 87.62 311 ILE A N 1
ATOM 2565 C CA . ILE A 1 311 ? 6.676 -6.665 -21.684 1.00 87.62 311 ILE A CA 1
ATOM 2566 C C . ILE A 1 311 ? 8.184 -6.425 -21.579 1.00 87.62 311 ILE A C 1
ATOM 2568 O O . ILE A 1 311 ? 8.790 -5.933 -22.532 1.00 87.62 311 ILE A O 1
ATOM 2572 N N . ILE A 1 312 ? 8.786 -6.815 -20.456 1.00 84.94 312 ILE A N 1
ATOM 2573 C CA . ILE A 1 312 ? 10.179 -6.482 -20.118 1.00 84.94 312 ILE A CA 1
ATOM 2574 C C . ILE A 1 312 ? 11.183 -7.629 -20.330 1.00 84.94 312 ILE A C 1
ATOM 2576 O O . ILE A 1 312 ? 12.366 -7.435 -20.080 1.00 84.94 312 ILE A O 1
ATOM 2580 N N . ASP A 1 313 ? 10.725 -8.794 -20.799 1.00 83.94 313 ASP A N 1
ATOM 2581 C CA . ASP A 1 313 ? 11.516 -10.030 -20.941 1.00 83.94 313 ASP A CA 1
ATOM 2582 C C . ASP A 1 313 ? 12.084 -10.599 -19.629 1.00 83.94 313 ASP A C 1
ATOM 2584 O O . ASP A 1 313 ? 13.137 -11.235 -19.590 1.00 83.94 313 ASP A O 1
ATOM 2588 N N . GLU A 1 314 ? 11.354 -10.436 -18.530 1.00 81.81 314 GLU A N 1
ATOM 2589 C CA . GLU A 1 314 ? 11.743 -11.027 -17.250 1.00 81.81 314 GLU A CA 1
ATOM 2590 C C . GLU A 1 314 ? 11.174 -12.424 -17.040 1.00 81.81 314 GLU A C 1
ATOM 2592 O O . GLU A 1 314 ? 10.188 -12.834 -17.653 1.00 81.81 314 GLU A O 1
ATOM 2597 N N . ASN A 1 315 ? 11.813 -13.175 -16.145 1.00 74.88 315 ASN A N 1
ATOM 2598 C CA . ASN A 1 315 ? 11.353 -14.501 -15.787 1.00 74.88 315 ASN A CA 1
ATOM 2599 C C . ASN A 1 315 ? 10.234 -14.390 -14.735 1.00 74.88 315 ASN A C 1
ATOM 2601 O O . ASN A 1 315 ? 10.513 -13.956 -13.617 1.00 74.88 315 ASN A O 1
ATOM 2605 N N . PRO A 1 316 ? 9.002 -14.849 -15.023 1.00 71.81 316 PRO A N 1
ATOM 2606 C CA . PRO A 1 316 ? 7.885 -14.775 -14.076 1.00 71.81 316 PRO A CA 1
ATOM 2607 C C . PRO A 1 316 ? 8.110 -15.600 -12.797 1.00 71.81 316 PRO A C 1
ATOM 2609 O O . PRO A 1 316 ? 7.447 -15.370 -11.790 1.00 71.81 316 PRO A O 1
ATOM 2612 N N . ALA A 1 317 ? 9.055 -16.549 -12.795 1.00 63.91 317 ALA A N 1
ATOM 2613 C CA . ALA A 1 317 ? 9.438 -17.303 -11.600 1.00 63.91 317 ALA A CA 1
ATOM 2614 C C . ALA A 1 317 ? 10.428 -16.553 -10.685 1.00 63.91 317 ALA A C 1
ATOM 2616 O O . ALA A 1 317 ? 10.622 -16.966 -9.542 1.00 63.91 317 ALA A O 1
ATOM 2617 N N . TYR A 1 318 ? 11.059 -15.480 -11.174 1.00 64.62 318 TYR A N 1
ATOM 2618 C CA . TYR A 1 318 ? 12.105 -14.724 -10.480 1.00 64.62 318 TYR A CA 1
ATOM 2619 C C . TYR A 1 318 ? 11.947 -13.224 -10.744 1.00 64.62 318 TYR A C 1
ATOM 2621 O O . TYR A 1 318 ? 12.839 -12.580 -11.293 1.00 64.62 318 TYR A O 1
ATOM 2629 N N . ILE A 1 319 ? 10.788 -12.687 -10.368 1.00 68.69 319 ILE A N 1
ATOM 2630 C CA . ILE A 1 319 ? 10.459 -11.271 -10.532 1.00 68.69 319 ILE A CA 1
ATOM 2631 C C . ILE A 1 319 ? 11.412 -10.423 -9.693 1.00 68.69 319 ILE A C 1
ATOM 2633 O O . ILE A 1 319 ? 11.464 -10.551 -8.465 1.00 68.69 319 ILE A O 1
ATOM 2637 N N . ASN A 1 320 ? 12.148 -9.539 -10.359 1.00 62.62 320 ASN A N 1
ATOM 2638 C CA . ASN A 1 320 ? 12.924 -8.511 -9.696 1.00 62.62 320 ASN A CA 1
ATOM 2639 C C . ASN A 1 320 ? 12.049 -7.257 -9.644 1.00 62.62 320 ASN A C 1
ATOM 2641 O O . ASN A 1 320 ? 11.721 -6.694 -10.680 1.00 62.62 320 ASN A O 1
ATOM 2645 N N . ASN A 1 321 ? 11.637 -6.821 -8.451 1.00 69.00 321 ASN A N 1
ATOM 2646 C CA . ASN A 1 321 ? 10.765 -5.648 -8.277 1.00 69.00 321 ASN A CA 1
ATOM 2647 C C . ASN A 1 321 ? 11.521 -4.326 -8.507 1.00 69.00 321 ASN A C 1
ATOM 2649 O O . ASN A 1 321 ? 11.465 -3.408 -7.688 1.00 69.00 321 ASN A O 1
ATOM 2653 N N . ASP A 1 322 ? 12.279 -4.246 -9.595 1.00 57.75 322 ASP A N 1
ATOM 2654 C CA . ASP A 1 322 ? 12.980 -3.047 -9.998 1.00 57.75 322 ASP A CA 1
ATOM 2655 C C . ASP A 1 322 ? 12.014 -2.017 -10.606 1.00 57.75 322 ASP A C 1
ATOM 2657 O O . ASP A 1 322 ? 10.820 -2.258 -10.826 1.00 57.75 322 ASP A O 1
ATOM 2661 N N . ALA A 1 323 ? 12.530 -0.818 -10.865 1.00 55.50 323 ALA A N 1
ATOM 2662 C CA . ALA A 1 323 ? 11.723 0.273 -11.395 1.00 55.50 323 ALA A CA 1
ATOM 2663 C C . ALA A 1 323 ? 11.095 -0.058 -12.764 1.00 55.50 323 ALA A C 1
ATOM 2665 O O . ALA A 1 323 ? 10.018 0.453 -13.088 1.00 55.50 323 ALA A O 1
ATOM 2666 N N . ASN A 1 324 ? 11.738 -0.911 -13.569 1.00 62.38 324 ASN A N 1
ATOM 2667 C CA . ASN A 1 324 ? 11.239 -1.297 -14.881 1.00 62.38 324 ASN A CA 1
ATOM 2668 C C . ASN A 1 324 ? 10.060 -2.269 -14.750 1.00 62.38 324 ASN A C 1
ATOM 2670 O O . ASN A 1 324 ? 9.029 -2.057 -15.398 1.00 62.38 324 ASN A O 1
ATOM 2674 N N . TYR A 1 325 ? 10.164 -3.260 -13.862 1.00 77.19 325 TYR A N 1
ATOM 2675 C CA . TYR A 1 325 ? 9.062 -4.153 -13.518 1.00 77.19 325 TYR A CA 1
ATOM 2676 C C . TYR A 1 325 ? 7.880 -3.377 -12.938 1.00 77.19 325 TYR A C 1
ATOM 2678 O O . TYR A 1 325 ? 6.782 -3.430 -13.489 1.00 77.19 325 TYR A O 1
ATOM 2686 N N . LEU A 1 326 ? 8.097 -2.572 -11.892 1.00 59.12 326 LEU A N 1
ATOM 2687 C CA . LEU A 1 326 ? 7.024 -1.836 -11.210 1.00 59.12 326 LEU A CA 1
ATOM 2688 C C . LEU A 1 326 ? 6.278 -0.873 -12.144 1.00 59.12 326 LEU A C 1
ATOM 2690 O O . LEU A 1 326 ? 5.053 -0.742 -12.059 1.00 59.12 326 LEU A O 1
ATOM 2694 N N . ARG A 1 327 ? 6.988 -0.222 -13.074 1.00 66.12 327 ARG A N 1
ATOM 2695 C CA . ARG A 1 327 ? 6.377 0.656 -14.081 1.00 66.12 327 ARG A CA 1
ATOM 2696 C C . ARG A 1 327 ? 5.399 -0.102 -14.978 1.00 66.12 327 ARG A C 1
ATOM 2698 O O . ARG A 1 327 ? 4.277 0.363 -15.190 1.00 66.12 327 ARG A O 1
ATOM 2705 N N . HIS A 1 328 ? 5.822 -1.237 -15.526 1.00 75.25 328 HIS A N 1
ATOM 2706 C CA . HIS A 1 328 ? 4.995 -2.017 -16.446 1.00 75.25 328 HIS A CA 1
ATOM 2707 C C . HIS A 1 328 ? 3.908 -2.800 -15.700 1.00 75.25 328 HIS A C 1
ATOM 2709 O O . HIS A 1 328 ? 2.788 -2.901 -16.192 1.00 75.25 328 HIS A O 1
ATOM 2715 N N . HIS A 1 329 ? 4.175 -3.206 -14.460 1.00 79.38 329 HIS A N 1
ATOM 2716 C CA . HIS A 1 329 ? 3.192 -3.775 -13.547 1.00 79.38 329 HIS A CA 1
ATOM 2717 C C . HIS A 1 329 ? 2.033 -2.805 -13.302 1.00 79.38 329 HIS A C 1
ATOM 2719 O O . HIS A 1 329 ? 0.873 -3.155 -13.510 1.00 79.38 329 HIS A O 1
ATOM 2725 N N . ARG A 1 330 ? 2.326 -1.541 -12.952 1.00 64.06 330 ARG A N 1
ATOM 2726 C CA . ARG A 1 330 ? 1.301 -0.491 -12.784 1.00 64.06 330 ARG A CA 1
ATOM 2727 C C . ARG A 1 330 ? 0.518 -0.234 -14.072 1.00 64.06 330 ARG A C 1
ATOM 2729 O O . ARG A 1 330 ? -0.689 -0.013 -14.020 1.00 64.06 330 ARG A O 1
ATOM 2736 N N . MET A 1 331 ? 1.177 -0.283 -15.231 1.00 78.38 331 MET A N 1
ATOM 2737 C CA . MET A 1 331 ? 0.505 -0.142 -16.527 1.00 78.38 331 MET A CA 1
ATOM 2738 C C . MET A 1 331 ? -0.538 -1.248 -16.755 1.00 78.38 331 MET A C 1
ATOM 2740 O O . MET A 1 331 ? -1.638 -0.954 -17.225 1.00 78.38 331 MET A O 1
ATOM 2744 N N . VAL A 1 332 ? -0.220 -2.495 -16.394 1.00 76.00 332 VAL A N 1
ATOM 2745 C CA . VAL A 1 332 ? -1.156 -3.625 -16.493 1.00 76.00 332 VAL A CA 1
ATOM 2746 C C . VAL A 1 332 ? -2.253 -3.534 -15.420 1.00 76.00 332 VAL A C 1
ATOM 2748 O O . VAL A 1 332 ? -3.419 -3.721 -15.763 1.00 76.00 332 VAL A O 1
ATOM 2751 N N . CYS A 1 333 ? -1.934 -3.155 -14.171 1.00 64.06 333 CYS A N 1
ATOM 2752 C CA . CYS A 1 333 ? -2.936 -2.899 -13.117 1.00 64.06 333 CYS A CA 1
ATOM 2753 C C . CYS A 1 333 ? -3.988 -1.884 -13.581 1.00 64.06 333 CYS A C 1
ATOM 2755 O O . CYS A 1 333 ? -5.180 -2.176 -13.573 1.00 64.06 333 CYS A O 1
ATOM 2757 N N . ASN A 1 334 ? -3.545 -0.729 -14.085 1.00 65.06 334 ASN A N 1
ATOM 2758 C CA . ASN A 1 334 ? -4.440 0.329 -14.553 1.00 65.06 334 ASN A CA 1
ATOM 2759 C C . ASN A 1 334 ? -5.352 -0.143 -15.693 1.00 65.06 334 ASN A C 1
ATOM 2761 O O . ASN A 1 334 ? -6.491 0.306 -15.808 1.00 65.06 334 ASN A O 1
ATOM 2765 N N . ALA A 1 335 ? -4.866 -1.041 -16.553 1.00 69.00 335 ALA A N 1
ATOM 2766 C CA . ALA A 1 335 ? -5.672 -1.613 -17.623 1.00 69.00 335 ALA A CA 1
ATOM 2767 C C . ALA A 1 335 ? -6.753 -2.572 -17.101 1.00 69.00 335 ALA A C 1
ATOM 2769 O O . ALA A 1 335 ? -7.837 -2.619 -17.688 1.00 69.00 335 ALA A O 1
ATOM 2770 N N . ILE A 1 336 ? -6.488 -3.294 -16.009 1.00 67.94 336 ILE A N 1
ATOM 2771 C CA . ILE A 1 336 ? -7.488 -4.119 -15.319 1.00 67.94 336 ILE A CA 1
ATOM 2772 C C . ILE A 1 336 ? -8.520 -3.231 -14.621 1.00 67.94 336 ILE A C 1
ATOM 2774 O O . ILE A 1 336 ? -9.718 -3.402 -14.839 1.00 67.94 336 ILE A O 1
ATOM 2778 N N . ASP A 1 337 ? -8.069 -2.228 -13.867 1.00 62.66 337 ASP A N 1
ATOM 2779 C CA . ASP A 1 337 ? -8.947 -1.304 -13.138 1.00 62.66 337 ASP A CA 1
ATOM 2780 C C . ASP A 1 337 ? -9.861 -0.507 -14.081 1.00 62.66 337 ASP A C 1
ATOM 2782 O O . ASP A 1 337 ? -11.031 -0.262 -13.784 1.00 62.66 337 ASP A O 1
ATOM 2786 N N . ALA A 1 338 ? -9.354 -0.145 -15.264 1.00 60.88 338 ALA A N 1
ATOM 2787 C CA . ALA A 1 338 ? -10.126 0.515 -16.316 1.00 60.88 338 ALA A CA 1
ATOM 2788 C C . ALA A 1 338 ? -11.041 -0.439 -17.112 1.00 60.88 338 ALA A C 1
ATOM 2790 O O . ALA A 1 338 ? -11.727 0.005 -18.036 1.00 60.88 338 ALA A O 1
ATOM 2791 N N . GLY A 1 339 ? -11.028 -1.745 -16.821 1.00 66.94 339 GLY A N 1
ATOM 2792 C CA . GLY A 1 339 ? -11.798 -2.767 -17.536 1.00 66.94 339 GLY A CA 1
ATOM 2793 C C . GLY A 1 339 ? -11.332 -3.032 -18.974 1.00 66.94 339 GLY A C 1
ATOM 2794 O O . GLY A 1 339 ? -12.061 -3.642 -19.752 1.00 66.94 339 GLY A O 1
ATOM 2795 N N . SER A 1 340 ? -10.135 -2.567 -19.350 1.00 69.75 340 SER A N 1
ATOM 2796 C CA . SER A 1 340 ? -9.523 -2.833 -20.664 1.00 69.75 340 SER A CA 1
ATOM 2797 C C . SER A 1 340 ? -8.923 -4.239 -20.757 1.00 69.75 340 SER A C 1
ATOM 2799 O O . SER A 1 340 ? -8.762 -4.770 -21.855 1.00 69.75 340 SER A O 1
ATOM 2801 N N . LEU A 1 341 ? -8.605 -4.835 -19.608 1.00 78.00 341 LEU A N 1
ATOM 2802 C CA . LEU A 1 341 ? -8.278 -6.244 -19.431 1.00 78.00 341 LEU A CA 1
ATOM 2803 C C . LEU A 1 341 ? -9.224 -6.801 -18.369 1.00 78.00 341 LEU A C 1
ATOM 2805 O O . LEU A 1 341 ? -9.361 -6.212 -17.303 1.00 78.00 341 LEU A O 1
ATOM 2809 N N . VAL A 1 342 ? -9.882 -7.922 -18.652 1.00 83.19 342 VAL A N 1
ATOM 2810 C CA . VAL A 1 342 ? -10.863 -8.516 -17.738 1.00 83.19 342 VAL A CA 1
ATOM 2811 C C . VAL A 1 342 ? -10.367 -9.895 -17.305 1.00 83.19 342 VAL A C 1
ATOM 2813 O O . VAL A 1 342 ? -10.443 -10.846 -18.099 1.00 83.19 342 VAL A O 1
ATOM 2816 N N . PRO A 1 343 ? -9.839 -10.018 -16.071 1.00 78.94 343 PRO A N 1
ATOM 2817 C CA . PRO A 1 343 ? -9.509 -11.305 -15.480 1.00 78.94 343 PRO A CA 1
ATOM 2818 C C . PRO A 1 343 ? -10.761 -12.175 -15.324 1.00 78.94 343 PRO A C 1
ATOM 2820 O O . PRO A 1 343 ? -11.861 -11.681 -15.078 1.00 78.94 343 PRO A O 1
ATOM 2823 N N . ASN A 1 344 ? -10.597 -13.484 -15.482 1.00 74.81 344 ASN A N 1
ATOM 2824 C CA . ASN A 1 344 ? -11.635 -14.463 -15.167 1.00 74.81 344 ASN A CA 1
ATOM 2825 C C . ASN A 1 344 ? -11.721 -14.726 -13.649 1.00 74.81 344 ASN A C 1
ATOM 2827 O O . ASN A 1 344 ? -10.939 -14.185 -12.875 1.00 74.81 344 ASN A O 1
ATOM 2831 N N . ASP A 1 345 ? -12.603 -15.640 -13.229 1.00 72.12 345 ASP A N 1
ATOM 2832 C CA . ASP A 1 345 ? -12.803 -16.026 -11.816 1.00 72.12 345 ASP A CA 1
ATOM 2833 C C . ASP A 1 345 ? -11.547 -16.588 -11.107 1.00 72.12 345 ASP A C 1
ATOM 2835 O O . ASP A 1 345 ? -11.578 -16.872 -9.911 1.00 72.12 345 ASP A O 1
ATOM 2839 N N . THR A 1 346 ? -10.451 -16.799 -11.841 1.00 73.06 346 THR A N 1
ATOM 2840 C CA . THR A 1 346 ? -9.154 -17.268 -11.330 1.00 73.06 346 THR A CA 1
ATOM 2841 C C . THR A 1 346 ? -8.045 -16.221 -11.475 1.00 73.06 346 THR A C 1
ATOM 2843 O O . THR A 1 346 ? -6.873 -16.589 -11.484 1.00 73.06 346 THR A O 1
ATOM 2846 N N . ASP A 1 347 ? -8.407 -14.946 -11.648 1.00 73.12 347 ASP A N 1
ATOM 2847 C CA . ASP A 1 347 ? -7.499 -13.808 -11.845 1.00 73.12 347 ASP A CA 1
ATOM 2848 C C . ASP A 1 347 ? -6.583 -13.944 -13.080 1.00 73.12 347 ASP A C 1
ATOM 2850 O O . ASP A 1 347 ? -5.458 -13.448 -13.114 1.00 73.12 347 ASP A O 1
ATOM 2854 N N . ARG A 1 348 ? -7.063 -14.624 -14.134 1.00 77.12 348 ARG A N 1
ATOM 2855 C CA . ARG A 1 348 ? -6.313 -14.845 -15.384 1.00 77.12 348 ARG A CA 1
ATOM 2856 C C . ARG A 1 348 ? -6.959 -14.174 -16.586 1.00 77.12 348 ARG A C 1
ATOM 2858 O O . ARG A 1 348 ? -8.172 -14.238 -16.776 1.00 77.12 348 ARG A O 1
ATOM 2865 N N . ILE A 1 349 ? -6.128 -13.620 -17.458 1.00 81.94 349 ILE A N 1
ATOM 2866 C CA . ILE A 1 349 ? -6.516 -12.893 -18.666 1.00 81.94 349 ILE A CA 1
ATOM 2867 C C . ILE A 1 349 ? -6.238 -13.775 -19.886 1.00 81.94 349 ILE A C 1
ATOM 2869 O O . ILE A 1 349 ? -5.169 -14.366 -20.022 1.00 81.94 349 ILE A O 1
ATOM 2873 N N . SER A 1 350 ? -7.204 -13.901 -20.794 1.00 80.00 350 SER A N 1
ATOM 2874 C CA . SER A 1 350 ? -7.040 -14.719 -22.006 1.00 80.00 350 SER A CA 1
ATOM 2875 C C . SER A 1 350 ? -6.011 -14.121 -22.969 1.00 80.00 350 SER A C 1
ATOM 2877 O O . SER A 1 350 ? -6.020 -12.907 -23.178 1.00 80.00 350 SER A O 1
ATOM 2879 N N . ALA A 1 351 ? -5.238 -14.965 -23.659 1.00 77.31 351 ALA A N 1
ATOM 2880 C CA . ALA A 1 351 ? -4.252 -14.534 -24.656 1.00 77.31 351 ALA A CA 1
ATOM 2881 C C . ALA A 1 351 ? -4.813 -13.581 -25.729 1.00 77.31 351 ALA A C 1
ATOM 2883 O O . ALA A 1 351 ? -4.117 -12.669 -26.156 1.00 77.31 351 ALA A O 1
ATOM 2884 N N . GLU A 1 352 ? -6.072 -13.743 -26.143 1.00 79.62 352 GLU A N 1
ATOM 2885 C CA . GLU A 1 352 ? -6.703 -12.859 -27.136 1.00 79.62 352 GLU A CA 1
ATOM 2886 C C . GLU A 1 352 ? -6.824 -11.409 -26.642 1.00 79.62 352 GLU A C 1
ATOM 2888 O O . GLU A 1 352 ? -6.450 -10.484 -27.360 1.00 79.62 352 GLU A O 1
ATOM 2893 N N . GLN A 1 353 ? -7.247 -11.205 -25.389 1.00 84.94 353 GLN A N 1
ATOM 2894 C CA . GLN A 1 353 ? -7.283 -9.873 -24.769 1.00 84.94 353 GLN A CA 1
ATOM 2895 C C . GLN A 1 353 ? -5.878 -9.265 -24.683 1.00 84.94 353 GLN A C 1
ATOM 2897 O O . GLN A 1 353 ? -5.683 -8.099 -25.023 1.00 84.94 353 GLN A O 1
ATOM 2902 N N . VAL A 1 354 ? -4.891 -10.076 -24.290 1.00 83.56 354 VAL A N 1
ATOM 2903 C CA . VAL A 1 354 ? -3.490 -9.655 -24.165 1.00 83.56 354 VAL A CA 1
ATOM 2904 C C . VAL A 1 354 ? -2.922 -9.211 -25.513 1.00 83.56 354 VAL A C 1
ATOM 2906 O O . VAL A 1 354 ? -2.369 -8.117 -25.609 1.00 83.56 354 VAL A O 1
ATOM 2909 N N . LYS A 1 355 ? -3.120 -9.994 -26.582 1.00 84.88 355 LYS A N 1
ATOM 2910 C CA . LYS A 1 355 ? -2.652 -9.662 -27.939 1.00 84.88 355 LYS A CA 1
ATOM 2911 C C . LYS A 1 355 ? -3.202 -8.323 -28.427 1.00 84.88 355 LYS A C 1
ATOM 2913 O O . LYS A 1 355 ? -2.433 -7.488 -28.910 1.00 84.88 355 LYS A O 1
ATOM 2918 N N . THR A 1 356 ? -4.516 -8.118 -28.296 1.00 80.38 356 THR A N 1
ATOM 2919 C CA . THR A 1 356 ? -5.184 -6.880 -28.719 1.00 80.38 356 THR A CA 1
ATOM 2920 C C . THR A 1 356 ? -4.722 -5.686 -27.893 1.00 80.38 356 THR A C 1
ATOM 2922 O O . THR A 1 356 ? -4.413 -4.632 -28.449 1.00 80.38 356 THR A O 1
ATOM 2925 N N . TRP A 1 357 ? -4.630 -5.843 -26.572 1.00 86.81 357 TRP A N 1
ATOM 2926 C CA . TRP A 1 357 ? -4.204 -4.763 -25.691 1.00 86.81 357 TRP A CA 1
ATOM 2927 C C . TRP A 1 357 ? -2.750 -4.349 -25.952 1.00 86.81 357 TRP A C 1
ATOM 2929 O O . TRP A 1 357 ? -2.481 -3.158 -26.102 1.00 86.81 357 TRP A O 1
ATOM 2939 N N . LEU A 1 358 ? -1.830 -5.307 -26.105 1.00 82.31 358 LEU A N 1
ATOM 2940 C CA . LEU A 1 358 ? -0.422 -5.039 -26.422 1.00 82.31 358 LEU A CA 1
ATOM 2941 C C . LEU A 1 358 ? -0.257 -4.339 -27.777 1.00 82.31 358 LEU A C 1
ATOM 2943 O O . LEU A 1 358 ? 0.482 -3.358 -27.872 1.00 82.31 358 LEU A O 1
ATOM 2947 N N . ALA A 1 359 ? -0.999 -4.773 -28.803 1.00 77.25 359 ALA A N 1
ATOM 2948 C CA . ALA A 1 359 ? -0.963 -4.147 -30.126 1.00 77.25 359 ALA A CA 1
ATOM 2949 C C . ALA A 1 359 ? -1.418 -2.676 -30.069 1.00 77.25 359 ALA A C 1
ATOM 2951 O O . ALA A 1 359 ? -0.771 -1.799 -30.646 1.00 77.25 359 ALA A O 1
ATOM 2952 N N . ASN A 1 360 ? -2.466 -2.382 -29.290 1.00 73.88 360 ASN A N 1
ATOM 2953 C CA . ASN A 1 360 ? -2.956 -1.016 -29.080 1.00 73.88 360 ASN A CA 1
ATOM 2954 C C . ASN A 1 360 ? -1.938 -0.106 -28.369 1.00 73.88 360 ASN A C 1
ATOM 2956 O O . ASN A 1 360 ? -1.962 1.110 -28.581 1.00 73.88 360 ASN A O 1
ATOM 2960 N N . HIS A 1 361 ? -1.037 -0.693 -27.575 1.00 75.00 361 HIS A N 1
ATOM 2961 C CA . HIS A 1 361 ? 0.028 -0.011 -26.834 1.00 75.00 361 HIS A CA 1
ATOM 2962 C C . HIS A 1 361 ? 1.403 -0.092 -27.524 1.00 75.00 361 HIS A C 1
ATOM 2964 O O . HIS A 1 361 ? 2.413 0.229 -26.905 1.00 75.00 361 HIS A O 1
ATOM 2970 N N . ASN A 1 362 ? 1.449 -0.457 -28.813 1.00 76.69 362 ASN A N 1
ATOM 2971 C CA . ASN A 1 362 ? 2.662 -0.570 -29.638 1.00 76.69 362 ASN A CA 1
ATOM 2972 C C . ASN A 1 362 ? 3.678 -1.643 -29.194 1.00 76.69 362 ASN A C 1
ATOM 2974 O O . ASN A 1 362 ? 4.829 -1.609 -29.626 1.00 76.69 362 ASN A O 1
ATOM 2978 N N . PHE A 1 363 ? 3.256 -2.632 -28.406 1.00 81.56 363 PHE A N 1
ATOM 2979 C CA . PHE A 1 363 ? 4.045 -3.833 -28.127 1.00 81.56 363 PHE A CA 1
ATOM 2980 C C . PHE A 1 363 ? 3.683 -4.916 -29.147 1.00 81.56 363 PHE A C 1
ATOM 2982 O O . PHE A 1 363 ? 2.721 -5.661 -28.959 1.00 81.56 363 PHE A O 1
ATOM 2989 N N . ILE A 1 364 ? 4.410 -4.962 -30.266 1.00 82.94 364 ILE A N 1
ATOM 2990 C CA . ILE A 1 364 ? 4.133 -5.881 -31.379 1.00 82.94 364 ILE A CA 1
ATOM 2991 C C . ILE A 1 364 ? 5.203 -6.974 -31.418 1.00 82.94 364 ILE A C 1
ATOM 2993 O O . ILE A 1 364 ? 6.330 -6.734 -31.846 1.00 82.94 364 ILE A O 1
ATOM 2997 N N . TYR A 1 365 ? 4.839 -8.182 -31.001 1.00 82.31 365 TYR A N 1
ATOM 2998 C CA . TYR A 1 365 ? 5.706 -9.352 -30.926 1.00 82.31 365 TYR A CA 1
ATOM 2999 C C . TYR A 1 365 ? 5.464 -10.292 -32.106 1.00 82.31 365 TYR A C 1
ATOM 3001 O O . TYR A 1 365 ? 4.333 -10.716 -32.377 1.00 82.31 365 TYR A O 1
ATOM 3009 N N . LYS A 1 366 ? 6.551 -10.656 -32.791 1.00 82.06 366 LYS A N 1
ATOM 3010 C CA . LYS A 1 366 ? 6.508 -11.578 -33.926 1.00 82.06 366 LYS A CA 1
ATOM 3011 C C . LYS A 1 366 ? 5.912 -12.935 -33.535 1.00 82.06 366 LYS A C 1
ATOM 3013 O O . LYS A 1 366 ? 6.364 -13.557 -32.577 1.00 82.06 366 LYS A O 1
ATOM 3018 N N . GLY A 1 367 ? 4.946 -13.425 -34.310 1.00 78.31 367 GLY A N 1
ATOM 3019 C CA . GLY A 1 367 ? 4.285 -14.713 -34.082 1.00 78.31 367 GLY A CA 1
ATOM 3020 C C . GLY A 1 367 ? 3.263 -14.728 -32.940 1.00 78.31 367 GLY A C 1
ATOM 3021 O O . GLY A 1 367 ? 2.756 -15.802 -32.619 1.00 78.31 367 GLY A O 1
ATOM 3022 N N . PHE A 1 368 ? 2.947 -13.573 -32.343 1.00 86.44 368 PHE A N 1
ATOM 3023 C CA . PHE A 1 368 ? 1.962 -13.462 -31.265 1.00 86.44 368 PHE A CA 1
ATOM 3024 C C . PHE A 1 368 ? 0.825 -12.491 -31.599 1.00 86.44 368 PHE A C 1
ATOM 3026 O O . PHE A 1 368 ? -0.335 -12.908 -31.636 1.00 86.44 368 PHE A O 1
ATOM 3033 N N . ASN A 1 369 ? 1.146 -11.219 -31.858 1.00 82.19 369 ASN A N 1
ATOM 3034 C CA . ASN A 1 369 ? 0.179 -10.162 -32.185 1.00 82.19 369 ASN A CA 1
ATOM 3035 C C . ASN A 1 369 ? 0.610 -9.277 -33.375 1.00 82.19 369 ASN A C 1
ATOM 3037 O O . ASN A 1 369 ? 0.017 -8.230 -33.620 1.00 82.19 369 ASN A O 1
ATOM 3041 N N . ASP A 1 370 ? 1.610 -9.713 -34.143 1.00 76.25 370 ASP A N 1
ATOM 3042 C CA . ASP A 1 370 ? 2.122 -9.069 -35.364 1.00 76.25 370 ASP A CA 1
ATOM 3043 C C . ASP A 1 370 ? 1.169 -9.136 -36.568 1.00 76.25 370 ASP A C 1
ATOM 3045 O O . ASP A 1 370 ? 1.314 -8.384 -37.535 1.00 76.25 370 ASP A O 1
ATOM 3049 N N . ASN A 1 371 ? 0.174 -10.017 -36.503 1.00 75.88 371 ASN A N 1
ATOM 3050 C CA . ASN A 1 371 ? -0.879 -10.172 -37.500 1.00 75.88 371 ASN A CA 1
ATOM 3051 C C . ASN A 1 371 ? -2.111 -9.282 -37.246 1.00 75.88 371 ASN A C 1
ATOM 3053 O O . ASN A 1 371 ? -3.002 -9.236 -38.099 1.00 75.88 371 ASN A O 1
ATOM 3057 N N . LEU A 1 372 ? -2.186 -8.583 -36.107 1.00 69.38 372 LEU A N 1
ATOM 3058 C CA . LEU A 1 372 ? -3.290 -7.674 -35.801 1.00 69.38 372 LEU A CA 1
ATOM 3059 C C . LEU A 1 372 ? -3.075 -6.342 -36.543 1.00 69.38 372 LEU A C 1
ATOM 3061 O O . LEU A 1 372 ? -2.131 -5.604 -36.272 1.00 69.38 372 LEU A O 1
ATOM 3065 N N . SER A 1 373 ? -3.932 -6.048 -37.529 1.00 52.25 373 SER A N 1
ATOM 3066 C CA . SER A 1 373 ? -3.883 -4.791 -38.291 1.00 52.25 373 SER A CA 1
ATOM 3067 C C . SER A 1 373 ? -4.221 -3.600 -37.391 1.00 52.25 373 SER A C 1
ATOM 3069 O O . SER A 1 373 ? -5.302 -3.561 -36.805 1.00 52.25 373 SER A O 1
ATOM 3071 N N . ASN A 1 374 ? -3.337 -2.598 -37.328 1.00 48.16 374 ASN A N 1
ATOM 3072 C CA . ASN A 1 374 ? -3.646 -1.293 -36.739 1.00 48.16 374 ASN A CA 1
ATOM 3073 C C . ASN A 1 374 ? -4.568 -0.501 -37.688 1.00 48.16 374 ASN A C 1
ATOM 3075 O O . ASN A 1 374 ? -4.133 0.432 -38.361 1.00 48.16 374 ASN A O 1
ATOM 3079 N N . ASP A 1 375 ? -5.856 -0.850 -37.745 1.00 42.84 375 ASP A N 1
ATOM 3080 C CA . ASP A 1 375 ? -6.887 -0.010 -38.370 1.00 42.84 375 ASP A CA 1
ATOM 3081 C C . ASP A 1 375 ? -7.192 1.188 -37.452 1.00 42.84 375 ASP A C 1
ATOM 3083 O O . ASP A 1 375 ? -8.257 1.299 -36.852 1.00 42.84 375 ASP A O 1
ATOM 3087 N N . ARG A 1 376 ? -6.231 2.113 -37.320 1.00 44.25 376 ARG A N 1
ATOM 3088 C CA . ARG A 1 376 ? -6.497 3.431 -36.715 1.00 44.25 376 ARG A CA 1
ATOM 3089 C C . ARG A 1 376 ? -7.199 4.389 -37.687 1.00 44.25 376 ARG A C 1
ATOM 3091 O O . ARG A 1 376 ? -7.831 5.331 -37.227 1.00 44.25 376 ARG A O 1
ATOM 3098 N N . ASP A 1 377 ? -7.177 4.099 -38.994 1.00 36.47 377 ASP A N 1
ATOM 3099 C CA . ASP A 1 377 ? -7.703 5.000 -40.037 1.00 36.47 377 ASP A CA 1
ATOM 3100 C C . ASP A 1 377 ? -8.941 4.477 -40.791 1.00 36.47 377 ASP A C 1
ATOM 3102 O O . ASP A 1 377 ? -9.453 5.143 -41.694 1.00 36.47 377 ASP A O 1
ATOM 3106 N N . LYS A 1 378 ? -9.481 3.306 -40.429 1.00 35.47 378 LYS A N 1
ATOM 3107 C CA . LYS A 1 378 ? -10.706 2.769 -41.036 1.00 35.47 378 LYS A CA 1
ATOM 3108 C C . LYS A 1 378 ? -11.699 2.322 -39.974 1.00 35.47 378 LYS A C 1
ATOM 3110 O O . LYS A 1 378 ? -11.596 1.220 -39.469 1.00 35.47 378 LYS A O 1
ATOM 3115 N N . VAL A 1 379 ? -12.745 3.134 -39.813 1.00 29.80 379 VAL A N 1
ATOM 3116 C CA . VAL A 1 379 ? -14.074 2.715 -39.332 1.00 29.80 379 VAL A CA 1
ATOM 3117 C C . VAL A 1 379 ? -14.065 2.359 -37.835 1.00 29.80 379 VAL A C 1
ATOM 3119 O O . VAL A 1 379 ? -13.427 1.434 -37.370 1.00 29.80 379 VAL A O 1
ATOM 3122 N N . GLY A 1 380 ? -14.719 3.151 -36.991 1.00 32.25 380 GLY A N 1
ATOM 3123 C CA . GLY A 1 380 ? -16.161 3.001 -36.843 1.00 32.25 380 GLY A CA 1
ATOM 3124 C C . GLY A 1 380 ? -16.451 1.719 -36.064 1.00 32.25 380 GLY A C 1
ATOM 3125 O O . GLY A 1 380 ? -16.229 0.619 -36.549 1.00 32.25 380 GLY A O 1
ATOM 3126 N N . ILE A 1 381 ? -16.933 1.899 -34.840 1.00 34.50 381 ILE A N 1
ATOM 3127 C CA . ILE A 1 381 ? -17.370 0.864 -33.901 1.00 34.50 381 ILE A CA 1
ATOM 3128 C C . ILE A 1 381 ? -18.018 -0.330 -34.637 1.00 34.50 381 ILE A C 1
ATOM 3130 O O . ILE A 1 381 ? -19.127 -0.217 -35.154 1.00 34.50 381 ILE A O 1
ATOM 3134 N N . ALA A 1 382 ? -17.336 -1.475 -34.651 1.00 30.41 382 ALA A N 1
ATOM 3135 C CA . ALA A 1 382 ? -17.886 -2.786 -35.008 1.00 30.41 382 ALA A CA 1
ATOM 3136 C C . ALA A 1 382 ? -17.126 -3.866 -34.209 1.00 30.41 382 ALA A C 1
ATOM 3138 O O . ALA A 1 382 ? -16.138 -4.423 -34.666 1.00 30.41 382 ALA A O 1
ATOM 3139 N N . VAL A 1 383 ? -17.348 -3.927 -32.894 1.00 37.41 383 VAL A N 1
ATOM 3140 C CA . VAL A 1 383 ? -18.160 -4.934 -32.177 1.00 37.41 383 VAL A CA 1
ATOM 3141 C C . VAL A 1 383 ? -17.700 -6.381 -32.380 1.00 37.41 383 VAL A C 1
ATOM 3143 O O . VAL A 1 383 ? -18.113 -7.056 -33.318 1.00 37.41 383 VAL A O 1
ATOM 3146 N N . VAL A 1 384 ? -17.041 -6.905 -31.344 1.00 31.92 384 VAL A N 1
ATOM 3147 C CA . VAL A 1 384 ? -17.466 -8.172 -30.739 1.00 31.92 384 VAL A CA 1
ATOM 3148 C C . VAL A 1 384 ? -17.752 -7.905 -29.259 1.00 31.92 384 VAL A C 1
ATOM 3150 O O . VAL A 1 384 ? -16.866 -7.889 -28.417 1.00 31.92 384 VAL A O 1
ATOM 3153 N N . GLY A 1 385 ? -19.028 -7.646 -28.969 1.00 34.03 385 GLY A N 1
ATOM 3154 C CA . GLY A 1 385 ? -19.656 -8.069 -27.723 1.00 34.03 385 GLY A CA 1
ATOM 3155 C C . GLY A 1 385 ? -19.491 -7.244 -26.450 1.00 34.03 385 GLY A C 1
ATOM 3156 O O . GLY A 1 385 ? -19.658 -7.855 -25.408 1.00 34.03 385 GLY A O 1
ATOM 3157 N N . HIS A 1 386 ? -19.246 -5.931 -26.463 1.00 34.62 386 HIS A N 1
ATOM 3158 C CA . HIS A 1 386 ? -19.535 -5.071 -25.297 1.00 34.62 386 HIS A CA 1
ATOM 3159 C C . HIS A 1 386 ? -20.277 -3.806 -25.752 1.00 34.62 386 HIS A C 1
ATOM 3161 O O . HIS A 1 386 ? -19.852 -3.107 -26.671 1.00 34.62 386 HIS A O 1
ATOM 3167 N N . VAL A 1 387 ? -21.441 -3.555 -25.149 1.00 35.94 387 VAL A N 1
ATOM 3168 C CA . VAL A 1 387 ? -22.296 -2.397 -25.433 1.00 35.94 387 VAL A CA 1
ATOM 3169 C C . VAL A 1 387 ? -21.601 -1.150 -24.886 1.00 35.94 387 VAL A C 1
ATOM 3171 O O . VAL A 1 387 ? -21.723 -0.838 -23.705 1.00 35.94 387 VAL A O 1
ATOM 3174 N N . PHE A 1 388 ? -20.867 -0.431 -25.735 1.00 37.72 388 PHE A N 1
ATOM 3175 C CA . PHE A 1 388 ? -20.461 0.934 -25.415 1.00 37.72 388 PHE A CA 1
ATOM 3176 C C . PHE A 1 388 ? -21.697 1.821 -25.505 1.00 37.72 388 PHE A C 1
ATOM 3178 O O . PHE A 1 388 ? -22.209 2.089 -26.593 1.00 37.72 388 PHE A O 1
ATOM 3185 N N . LYS A 1 389 ? -22.200 2.235 -24.343 1.00 48.41 389 LYS A N 1
ATOM 3186 C CA . LYS A 1 389 ? -23.283 3.209 -24.252 1.00 48.41 389 LYS A CA 1
ATOM 3187 C C . LYS A 1 389 ? -22.767 4.539 -24.789 1.00 48.41 389 LYS A C 1
ATOM 3189 O O . LYS A 1 389 ? -21.696 4.994 -24.388 1.00 48.41 389 LYS A O 1
ATOM 3194 N N . THR A 1 390 ? -23.490 5.143 -25.727 1.00 59.88 390 THR A N 1
ATOM 3195 C CA . THR A 1 390 ? -23.143 6.478 -26.232 1.00 59.88 390 THR A CA 1
ATOM 3196 C C . THR A 1 390 ? -23.207 7.501 -25.098 1.00 59.88 390 THR A C 1
ATOM 3198 O O . THR A 1 390 ? -23.862 7.266 -24.084 1.00 59.88 390 THR A O 1
ATOM 3201 N N . TYR A 1 391 ? -22.553 8.656 -25.257 1.00 49.34 391 TYR A N 1
ATOM 3202 C CA . TYR A 1 391 ? -22.621 9.735 -24.263 1.00 49.34 391 TYR A CA 1
ATOM 3203 C C . TYR A 1 391 ? -24.073 10.085 -23.900 1.00 49.34 391 TYR A C 1
ATOM 3205 O O . TYR A 1 391 ? -24.396 10.211 -22.725 1.00 49.34 391 TYR A O 1
ATOM 3213 N N . ASP A 1 392 ? -24.971 10.118 -24.885 1.00 56.84 392 ASP A N 1
ATOM 3214 C CA . ASP A 1 392 ? -26.394 10.381 -24.655 1.00 56.84 392 ASP A CA 1
ATOM 3215 C C . ASP A 1 392 ? -27.086 9.254 -23.870 1.00 56.84 392 ASP A C 1
ATOM 3217 O O . ASP A 1 392 ? -27.893 9.534 -22.988 1.00 56.84 392 ASP A O 1
ATOM 3221 N N . GLN A 1 393 ? -26.721 7.989 -24.111 1.00 58.06 393 GLN A N 1
ATOM 3222 C CA . GLN A 1 393 ? -27.217 6.850 -23.327 1.00 58.06 393 GLN A CA 1
ATOM 3223 C C . GLN A 1 393 ? -26.669 6.859 -21.897 1.00 58.06 393 GLN A C 1
ATOM 3225 O O . GLN A 1 393 ? -27.393 6.533 -20.962 1.00 58.06 393 GLN A O 1
ATOM 3230 N N . LEU A 1 394 ? -25.413 7.271 -21.703 1.00 61.41 394 LEU A N 1
ATOM 3231 C CA . LEU A 1 394 ? -24.829 7.462 -20.375 1.00 61.41 394 LEU A CA 1
ATOM 3232 C C . LEU A 1 394 ? -25.516 8.606 -19.631 1.00 61.41 394 LEU A C 1
ATOM 3234 O O . LEU A 1 394 ? -25.776 8.481 -18.440 1.00 61.41 394 LEU A O 1
ATOM 3238 N N . VAL A 1 395 ? -25.851 9.698 -20.318 1.00 68.50 395 VAL A N 1
ATOM 3239 C CA . VAL A 1 395 ? -26.605 10.814 -19.736 1.00 68.50 395 VAL A CA 1
ATOM 3240 C C . VAL A 1 395 ? -28.028 10.377 -19.379 1.00 68.50 395 VAL A C 1
ATOM 3242 O O . VAL A 1 395 ? -28.501 10.698 -18.291 1.00 68.50 395 VAL A O 1
ATOM 3245 N N . GLU A 1 396 ? -28.701 9.603 -20.229 1.00 73.56 396 GLU A N 1
ATOM 3246 C CA . GLU A 1 396 ? -30.049 9.087 -19.963 1.00 73.56 396 GLU A CA 1
ATOM 3247 C C . GLU A 1 396 ? -30.066 8.076 -18.804 1.00 73.56 396 GLU A C 1
ATOM 3249 O O . GLU A 1 396 ? -30.948 8.116 -17.939 1.00 73.56 396 GLU A O 1
ATOM 3254 N N . GLU A 1 397 ? -29.042 7.230 -18.705 1.00 71.31 397 GLU A N 1
ATOM 3255 C CA . GLU A 1 397 ? -28.853 6.345 -17.558 1.00 71.31 397 GLU A CA 1
ATOM 3256 C C . GLU A 1 397 ? -28.468 7.094 -16.291 1.00 71.31 397 GLU A C 1
ATOM 3258 O O . GLU A 1 397 ? -28.962 6.744 -15.225 1.00 71.31 397 GLU A O 1
ATOM 3263 N N . LEU A 1 398 ? -27.661 8.152 -16.382 1.00 73.31 398 LEU A N 1
ATOM 3264 C CA . LEU A 1 398 ? -27.341 9.006 -15.241 1.00 73.31 398 LEU A CA 1
ATOM 3265 C C . LEU A 1 398 ? -28.606 9.702 -14.726 1.00 73.31 398 LEU A C 1
ATOM 3267 O O . LEU A 1 398 ? -28.832 9.777 -13.520 1.00 73.31 398 LEU A O 1
ATOM 3271 N N . VAL A 1 399 ? -29.467 10.179 -15.628 1.00 82.12 399 VAL A N 1
ATOM 3272 C CA . VAL A 1 399 ? -30.770 10.760 -15.280 1.00 82.12 399 VAL A CA 1
ATOM 3273 C C . VAL A 1 399 ? -31.674 9.703 -14.645 1.00 82.12 399 VAL A C 1
ATOM 3275 O O . VAL A 1 399 ? -32.291 9.966 -13.612 1.00 82.12 399 VAL A O 1
ATOM 3278 N N . THR A 1 400 ? -31.713 8.493 -15.203 1.00 85.38 400 THR A N 1
ATOM 3279 C CA . THR A 1 400 ? -32.499 7.379 -14.659 1.00 85.38 400 THR A CA 1
ATOM 3280 C C . THR A 1 400 ? -32.000 6.974 -13.274 1.00 85.38 400 THR A C 1
ATOM 3282 O O . THR A 1 400 ? -32.792 6.920 -12.337 1.00 85.38 400 THR A O 1
ATOM 3285 N N . ALA A 1 401 ? -30.690 6.801 -13.102 1.00 75.25 401 ALA A N 1
ATOM 3286 C CA . ALA A 1 401 ? -30.051 6.474 -11.833 1.00 75.25 401 ALA A CA 1
ATOM 3287 C C . ALA A 1 401 ? -30.278 7.571 -10.789 1.00 75.25 401 ALA A C 1
ATOM 3289 O O . ALA A 1 401 ? -30.622 7.267 -9.650 1.00 75.25 401 ALA A O 1
ATOM 3290 N N . ASN A 1 402 ? -30.180 8.847 -11.168 1.00 78.44 402 ASN A N 1
ATOM 3291 C CA . ASN A 1 402 ? -30.480 9.964 -10.273 1.00 78.44 402 ASN A CA 1
ATOM 3292 C C . ASN A 1 402 ? -31.955 9.985 -9.850 1.00 78.44 402 ASN A C 1
ATOM 3294 O O . ASN A 1 402 ? -32.258 10.247 -8.683 1.00 78.44 402 ASN A O 1
ATOM 3298 N N . ASN A 1 403 ? -32.876 9.657 -10.758 1.00 85.94 403 ASN A N 1
ATOM 3299 C CA . ASN A 1 403 ? -34.292 9.516 -10.429 1.00 85.94 403 ASN A CA 1
ATOM 3300 C C . ASN A 1 403 ? -34.541 8.320 -9.498 1.00 85.94 403 ASN A C 1
ATOM 3302 O O . ASN A 1 403 ? -35.293 8.453 -8.534 1.00 85.94 403 ASN A O 1
ATOM 3306 N N . THR A 1 404 ? -33.865 7.188 -9.713 1.00 84.88 404 THR A N 1
ATOM 3307 C CA . THR A 1 404 ? -33.926 6.025 -8.818 1.00 84.88 404 THR A CA 1
ATOM 3308 C C . THR A 1 404 ? -33.330 6.338 -7.450 1.00 84.88 404 THR A C 1
ATOM 3310 O O . THR A 1 404 ? -33.932 5.995 -6.443 1.00 84.88 404 THR A O 1
ATOM 3313 N N . ILE A 1 405 ? -32.201 7.047 -7.374 1.00 83.69 405 ILE A N 1
ATOM 3314 C CA . ILE A 1 405 ? -31.603 7.496 -6.109 1.00 83.69 405 ILE A CA 1
ATOM 3315 C C . ILE A 1 405 ? -32.559 8.433 -5.373 1.00 83.69 405 ILE A C 1
ATOM 3317 O O . ILE A 1 405 ? -32.711 8.327 -4.158 1.00 83.69 405 ILE A O 1
ATOM 3321 N N . LYS A 1 406 ? -33.232 9.337 -6.087 1.00 86.69 406 LYS A N 1
ATOM 3322 C CA . LYS A 1 406 ? -34.236 10.229 -5.501 1.00 86.69 406 LYS A CA 1
ATOM 3323 C C . LYS A 1 406 ? -35.441 9.450 -4.961 1.00 86.69 406 LYS A C 1
ATOM 3325 O O . LYS A 1 406 ? -35.884 9.728 -3.850 1.00 86.69 406 LYS A O 1
ATOM 3330 N N . ASP A 1 407 ? -35.932 8.457 -5.699 1.00 86.44 407 ASP A N 1
ATOM 3331 C CA . ASP A 1 407 ? -37.015 7.572 -5.253 1.00 86.44 407 ASP A CA 1
ATOM 3332 C C . ASP A 1 407 ? -36.594 6.705 -4.055 1.00 86.44 407 ASP A C 1
ATOM 3334 O O . ASP A 1 407 ? -37.320 6.607 -3.069 1.00 86.44 407 ASP A O 1
ATOM 3338 N N . LEU A 1 408 ? -35.378 6.153 -4.077 1.00 80.44 408 LEU A N 1
ATOM 3339 C CA . LEU A 1 408 ? -34.806 5.390 -2.969 1.00 80.44 408 LEU A CA 1
ATOM 3340 C C . LEU A 1 408 ? -34.584 6.258 -1.732 1.00 80.44 408 LEU A C 1
ATOM 3342 O O . LEU A 1 408 ? -34.851 5.793 -0.633 1.00 80.44 408 LEU A O 1
ATOM 3346 N N . LYS A 1 409 ? -34.167 7.520 -1.881 1.00 80.50 409 LYS A N 1
ATOM 3347 C CA . LYS A 1 409 ? -34.075 8.472 -0.763 1.00 80.50 409 LYS A CA 1
ATOM 3348 C C . LYS A 1 409 ? -35.448 8.788 -0.174 1.00 80.50 409 LYS A C 1
ATOM 3350 O O . LYS A 1 409 ? -35.578 8.836 1.043 1.00 80.50 409 LYS A O 1
ATOM 3355 N N . ASN A 1 410 ? -36.477 8.941 -1.008 1.00 79.12 410 ASN A N 1
ATOM 3356 C CA . ASN A 1 410 ? -37.849 9.134 -0.535 1.00 79.12 410 ASN A CA 1
ATOM 3357 C C . ASN A 1 410 ? -38.393 7.881 0.170 1.00 79.12 410 ASN A C 1
ATOM 3359 O O . ASN A 1 410 ? -39.045 7.996 1.205 1.00 79.12 410 ASN A O 1
ATOM 3363 N N . LYS A 1 411 ? -38.088 6.685 -0.345 1.00 78.81 411 LYS A N 1
ATOM 3364 C CA . LYS A 1 411 ? -38.417 5.408 0.305 1.00 78.81 411 LYS A CA 1
ATOM 3365 C C . LYS A 1 411 ? -37.636 5.207 1.598 1.00 78.81 411 LYS A C 1
ATOM 3367 O O . LYS A 1 411 ? -38.223 4.753 2.566 1.00 78.81 411 LYS A O 1
ATOM 3372 N N . LEU A 1 412 ? -36.361 5.588 1.654 1.00 71.69 412 LEU A N 1
ATOM 3373 C CA . LEU A 1 412 ? -35.547 5.532 2.868 1.00 71.69 412 LEU A CA 1
ATOM 3374 C C . LEU A 1 412 ? -36.085 6.494 3.930 1.00 71.69 412 LEU A C 1
ATOM 3376 O O . LEU A 1 412 ? -36.232 6.093 5.073 1.00 71.69 412 LEU A O 1
ATOM 3380 N N . ALA A 1 413 ? -36.491 7.706 3.544 1.00 67.56 413 ALA A N 1
ATOM 3381 C CA . ALA A 1 413 ? -37.162 8.639 4.446 1.00 67.56 413 ALA A CA 1
ATOM 3382 C C . ALA A 1 413 ? -38.509 8.091 4.966 1.00 67.56 413 ALA A C 1
ATOM 3384 O O . ALA A 1 413 ? -38.864 8.325 6.118 1.00 67.56 413 ALA A O 1
ATOM 3385 N N . GLN A 1 414 ? -39.245 7.320 4.154 1.00 63.19 414 GLN A N 1
ATOM 3386 C CA . GLN A 1 414 ? -40.439 6.591 4.608 1.00 63.19 414 GLN A CA 1
ATOM 3387 C C . GLN A 1 414 ? -40.094 5.389 5.505 1.00 63.19 414 GLN A C 1
ATOM 3389 O O . GLN A 1 414 ? -40.818 5.125 6.461 1.00 63.19 414 GLN A O 1
ATOM 3394 N N . VAL A 1 415 ? -38.985 4.690 5.243 1.00 62.16 415 VAL A N 1
ATOM 3395 C CA . VAL A 1 415 ? -38.511 3.557 6.051 1.00 62.16 415 VAL A CA 1
ATOM 3396 C C . VAL A 1 415 ? -37.998 4.026 7.414 1.00 62.16 415 VAL A C 1
ATOM 3398 O O . VAL A 1 415 ? -38.362 3.422 8.420 1.00 62.16 415 VAL A O 1
ATOM 3401 N N . ASP A 1 416 ? -37.255 5.131 7.482 1.00 55.09 416 ASP A N 1
ATOM 3402 C CA . ASP A 1 416 ? -36.820 5.756 8.738 1.00 55.09 416 ASP A CA 1
ATOM 3403 C C . ASP A 1 416 ? -38.008 6.303 9.545 1.00 55.09 416 ASP A C 1
ATOM 3405 O O . ASP A 1 416 ? -38.009 6.204 10.771 1.00 55.09 416 ASP A O 1
ATOM 3409 N N . ALA A 1 417 ? -39.079 6.757 8.880 1.00 54.25 417 ALA A N 1
ATOM 3410 C CA . ALA A 1 417 ? -40.344 7.080 9.543 1.00 54.25 417 ALA A CA 1
ATOM 3411 C C . ALA A 1 417 ? -41.070 5.836 10.107 1.00 54.25 417 ALA A C 1
ATOM 3413 O O . ALA A 1 417 ? -41.831 5.954 11.065 1.00 54.25 417 ALA A O 1
ATOM 3414 N N . THR A 1 418 ? -40.816 4.635 9.570 1.00 49.91 418 THR A N 1
ATOM 3415 C CA . THR A 1 418 ? -41.371 3.362 10.083 1.00 49.91 418 THR A CA 1
ATOM 3416 C C . THR A 1 418 ? -40.444 2.583 11.024 1.00 49.91 418 THR A C 1
ATOM 3418 O O . THR A 1 418 ? -40.920 1.705 11.743 1.00 49.91 418 THR A O 1
ATOM 3421 N N . LYS A 1 419 ? -39.142 2.901 11.089 1.00 45.03 419 LYS A N 1
ATOM 3422 C CA . LYS A 1 419 ? -38.157 2.192 11.933 1.00 45.03 419 LYS A CA 1
ATOM 3423 C C . LYS A 1 419 ? -38.358 2.434 13.439 1.00 45.03 419 LYS A C 1
ATOM 3425 O O . LYS A 1 419 ? -37.872 1.651 14.247 1.00 45.03 419 LYS A O 1
ATOM 3430 N N . TYR A 1 420 ? -39.154 3.440 13.808 1.00 47.81 420 TYR A N 1
ATOM 3431 C CA . TYR A 1 420 ? -39.612 3.683 15.183 1.00 47.81 420 TYR A CA 1
ATOM 3432 C C . TYR A 1 420 ? -40.960 3.022 15.530 1.00 47.81 420 TYR A C 1
ATOM 3434 O O . TYR A 1 420 ? -41.483 3.241 16.616 1.00 47.81 420 TYR A O 1
ATOM 3442 N N . SER A 1 421 ? -41.543 2.196 14.652 1.00 46.28 421 SER A N 1
ATOM 3443 C CA . SER A 1 421 ? -42.898 1.656 14.858 1.00 46.28 421 SER A CA 1
ATOM 3444 C C . SER A 1 421 ? -42.960 0.246 15.469 1.00 46.28 421 SER A C 1
ATOM 3446 O O . SER A 1 421 ? -44.006 -0.399 15.385 1.00 46.28 421 SER A O 1
ATOM 3448 N N . TYR A 1 422 ? -41.897 -0.247 16.114 1.00 48.16 422 TYR A N 1
ATOM 3449 C CA . TYR A 1 422 ? -42.063 -1.320 17.104 1.00 48.16 422 TYR A CA 1
ATOM 3450 C C . TYR A 1 422 ? -42.007 -0.723 18.505 1.00 48.16 422 TYR A C 1
ATOM 3452 O O . TYR A 1 422 ? -41.023 -0.839 19.230 1.00 48.16 422 TYR A O 1
ATOM 3460 N N . ILE A 1 423 ? -43.086 -0.031 18.852 1.00 57.00 423 ILE A N 1
ATOM 3461 C CA . ILE A 1 423 ? -43.323 0.451 20.201 1.00 57.00 423 ILE A CA 1
ATOM 3462 C C . ILE A 1 423 ? -43.988 -0.704 20.952 1.00 57.00 423 ILE A C 1
ATOM 3464 O O . ILE A 1 423 ? -45.062 -1.172 20.574 1.00 57.00 423 ILE A O 1
ATOM 3468 N N . THR A 1 424 ? -43.328 -1.220 21.985 1.00 72.94 424 THR A N 1
ATOM 3469 C CA . THR A 1 424 ? -43.980 -2.134 22.932 1.00 72.94 424 THR A CA 1
ATOM 3470 C C . THR A 1 424 ? -44.551 -1.323 24.092 1.00 72.94 424 THR A C 1
ATOM 3472 O O . THR A 1 424 ? -43.960 -0.300 24.438 1.00 72.94 424 THR A O 1
ATOM 3475 N N . PRO A 1 425 ? -45.616 -1.788 24.770 1.00 77.00 425 PRO A N 1
ATOM 3476 C CA . PRO A 1 425 ? -46.117 -1.119 25.972 1.00 77.00 425 PRO A CA 1
ATOM 3477 C C . PRO A 1 425 ? -45.020 -0.872 27.018 1.00 77.00 425 PRO A C 1
ATOM 3479 O O . PRO A 1 425 ? -45.016 0.148 27.689 1.00 77.00 425 PRO A O 1
ATOM 3482 N N . ALA A 1 426 ? -44.025 -1.762 27.124 1.00 78.75 426 ALA A N 1
ATOM 3483 C CA . ALA A 1 426 ? -42.889 -1.559 28.021 1.00 78.75 426 ALA A CA 1
ATOM 3484 C C . ALA A 1 426 ? -42.000 -0.371 27.608 1.00 78.75 426 ALA A C 1
ATOM 3486 O O . ALA A 1 426 ? -41.482 0.313 28.482 1.00 78.75 426 ALA A O 1
ATOM 3487 N N . MET A 1 427 ? -41.827 -0.112 26.308 1.00 81.25 427 MET A N 1
ATOM 3488 C CA . MET A 1 427 ? -41.033 1.016 25.805 1.00 81.25 427 MET A CA 1
ATOM 3489 C C . MET A 1 427 ? -41.722 2.359 26.045 1.00 81.25 427 MET A C 1
ATOM 3491 O O . MET A 1 427 ? -41.061 3.283 26.500 1.00 81.25 427 MET A O 1
ATOM 3495 N N . GLU A 1 428 ? -43.045 2.438 25.875 1.00 86.19 428 GLU A N 1
ATOM 3496 C CA . GLU A 1 428 ? -43.815 3.649 26.218 1.00 86.19 428 GLU A CA 1
ATOM 3497 C C . GLU A 1 428 ? -43.690 3.987 27.705 1.00 86.19 428 GLU A C 1
ATOM 3499 O O . GLU A 1 428 ? -43.519 5.143 28.087 1.00 86.19 428 GLU A O 1
ATOM 3504 N N . ILE A 1 429 ? -43.725 2.956 28.554 1.00 89.38 429 ILE A N 1
ATOM 3505 C CA . ILE A 1 429 ? -43.564 3.115 29.999 1.00 89.38 429 ILE A CA 1
ATOM 3506 C C . ILE A 1 429 ? -42.129 3.540 30.335 1.00 89.38 429 ILE A C 1
ATOM 3508 O O . ILE A 1 429 ? -41.939 4.396 31.196 1.00 89.38 429 ILE A O 1
ATOM 3512 N N . MET A 1 430 ? -41.117 2.984 29.659 1.00 89.69 430 MET A N 1
ATOM 3513 C CA . MET A 1 430 ? -39.720 3.395 29.842 1.00 89.69 430 MET A CA 1
ATOM 3514 C C . MET A 1 430 ? -39.513 4.870 29.477 1.00 89.69 430 MET A C 1
ATOM 3516 O O . MET A 1 430 ? -38.920 5.603 30.269 1.00 89.69 430 MET A O 1
ATOM 3520 N N . ASP A 1 431 ? -40.054 5.322 28.344 1.00 88.19 431 ASP A N 1
ATOM 3521 C CA . ASP A 1 431 ? -39.986 6.726 27.926 1.00 88.19 431 ASP A CA 1
ATOM 3522 C C . ASP A 1 431 ? -40.709 7.642 28.921 1.00 88.19 431 ASP A C 1
ATOM 3524 O O . ASP A 1 431 ? -40.191 8.698 29.292 1.00 88.19 431 ASP A O 1
ATOM 3528 N N . ALA A 1 432 ? -41.879 7.233 29.419 1.00 90.62 432 ALA A N 1
ATOM 3529 C CA . ALA A 1 432 ? -42.612 7.984 30.435 1.00 90.62 432 ALA A CA 1
ATOM 3530 C C . ALA A 1 432 ? -41.819 8.112 31.749 1.00 90.62 432 ALA A C 1
ATOM 3532 O O . ALA A 1 432 ? -41.746 9.197 32.322 1.00 90.62 432 ALA A O 1
ATOM 3533 N N . VAL A 1 433 ? -41.171 7.034 32.202 1.00 91.81 433 VAL A N 1
ATOM 3534 C CA . VAL A 1 433 ? -40.337 7.030 33.418 1.00 91.81 433 VAL A CA 1
ATOM 3535 C C . VAL A 1 433 ? -39.090 7.895 33.248 1.00 91.81 433 VAL A C 1
ATOM 3537 O O . VAL A 1 433 ? -38.719 8.621 34.170 1.00 91.81 433 VAL A O 1
ATOM 3540 N N . ILE A 1 434 ? -38.433 7.826 32.088 1.00 90.31 434 ILE A N 1
ATOM 3541 C CA . ILE A 1 434 ? -37.257 8.647 31.778 1.00 90.31 434 ILE A CA 1
ATOM 3542 C C . ILE A 1 434 ? -37.628 10.130 31.799 1.00 90.31 434 ILE A C 1
ATOM 3544 O O . ILE A 1 434 ? -36.948 10.912 32.465 1.00 90.31 434 ILE A O 1
ATOM 3548 N N . ASN A 1 435 ? -38.728 10.505 31.149 1.00 90.19 435 ASN A N 1
ATOM 3549 C CA . ASN A 1 435 ? -39.186 11.891 31.107 1.00 90.19 435 ASN A CA 1
ATOM 3550 C C . ASN A 1 435 ? -39.613 12.427 32.481 1.00 90.19 435 ASN A C 1
ATOM 3552 O O . ASN A 1 435 ? -39.287 13.567 32.804 1.00 90.19 435 ASN A O 1
ATOM 3556 N N . GLU A 1 436 ? -40.298 11.619 33.294 1.00 92.38 436 GLU A N 1
ATOM 3557 C CA . GLU A 1 436 ? -40.781 12.045 34.613 1.00 92.38 436 GLU A CA 1
ATOM 3558 C C . GLU A 1 436 ? -39.646 12.173 35.643 1.00 92.38 436 GLU A C 1
ATOM 3560 O O . GLU A 1 436 ? -39.609 13.135 36.410 1.00 92.38 436 GLU A O 1
ATOM 3565 N N . PHE A 1 437 ? -38.708 11.218 35.677 1.00 90.38 437 PHE A N 1
ATOM 3566 C CA . PHE A 1 437 ? -37.748 11.109 36.783 1.00 90.38 437 PHE A CA 1
ATOM 3567 C C . PHE A 1 437 ? -36.293 11.404 36.419 1.00 90.38 437 PHE A C 1
ATOM 3569 O O . PHE A 1 437 ? -35.525 11.738 37.320 1.00 90.38 437 PHE A O 1
ATOM 3576 N N . TRP A 1 438 ? -35.884 11.254 35.153 1.00 90.94 438 TRP A N 1
ATOM 3577 C CA . TRP A 1 438 ? -34.459 11.145 34.809 1.00 90.94 438 TRP A CA 1
ATOM 3578 C C . TRP A 1 438 ? -33.940 12.186 33.810 1.00 90.94 438 TRP A C 1
ATOM 3580 O O . TRP A 1 438 ? -32.772 12.545 33.913 1.00 90.94 438 TRP A O 1
ATOM 3590 N N . VAL A 1 439 ? -34.767 12.729 32.906 1.00 87.38 439 VAL A N 1
ATOM 3591 C CA . VAL A 1 439 ? -34.332 13.725 31.894 1.00 87.38 439 VAL A CA 1
ATOM 3592 C C . VAL A 1 439 ? -33.701 14.973 32.516 1.00 87.38 439 VAL A C 1
ATOM 3594 O O . VAL A 1 439 ? -32.762 15.528 31.956 1.00 87.38 439 VAL A O 1
ATOM 3597 N N . ASN A 1 440 ? -34.187 15.392 33.685 1.00 84.44 440 ASN A N 1
ATOM 3598 C CA . ASN A 1 440 ? -33.685 16.562 34.411 1.00 84.44 440 ASN A CA 1
ATOM 3599 C C . ASN A 1 440 ? -33.095 16.190 35.781 1.00 84.44 440 ASN A C 1
ATOM 3601 O O . ASN A 1 440 ? -33.065 17.026 36.684 1.00 84.44 440 ASN A O 1
ATOM 3605 N N . TYR A 1 441 ? -32.698 14.928 35.976 1.00 85.88 441 TYR A N 1
ATOM 3606 C CA . TYR A 1 441 ? -32.149 14.488 37.255 1.00 85.88 441 TYR A CA 1
ATOM 3607 C C . TYR A 1 441 ? -30.765 15.099 37.495 1.00 85.88 441 TYR A C 1
ATOM 3609 O O . TYR A 1 441 ? -29.856 14.943 36.684 1.00 85.88 441 TYR A O 1
ATOM 3617 N N . ASP A 1 442 ? -30.615 15.760 38.639 1.00 83.06 442 ASP A N 1
ATOM 3618 C CA . ASP A 1 442 ? -29.350 16.297 39.129 1.00 83.06 442 ASP A CA 1
ATOM 3619 C C . ASP A 1 442 ? -28.681 15.272 40.072 1.00 83.06 442 ASP A C 1
ATOM 3621 O O . ASP A 1 442 ? -29.263 14.945 41.115 1.00 83.06 442 ASP A O 1
ATOM 3625 N N . PRO A 1 443 ? -27.474 14.761 39.750 1.00 80.75 443 PRO A N 1
ATOM 3626 C CA . PRO A 1 443 ? -26.747 13.803 40.584 1.00 80.75 443 PRO A CA 1
ATOM 3627 C C . PRO A 1 443 ? -26.420 14.301 42.000 1.00 80.75 443 PRO A C 1
ATOM 3629 O O . PRO A 1 443 ? -26.190 13.480 42.891 1.00 80.75 443 PRO A O 1
ATOM 3632 N N . GLU A 1 444 ? -26.407 15.617 42.234 1.00 80.44 444 GLU A N 1
ATOM 3633 C CA . GLU A 1 444 ? -26.198 16.190 43.571 1.00 80.44 444 GLU A CA 1
ATOM 3634 C C . GLU A 1 444 ? -27.460 16.117 44.449 1.00 80.44 444 GLU A C 1
ATOM 3636 O O . GLU A 1 444 ? -27.391 16.244 45.677 1.00 80.44 444 GLU A O 1
ATOM 3641 N N . GLN A 1 445 ? -28.623 15.864 43.844 1.00 81.00 445 GLN A N 1
ATOM 3642 C CA . GLN A 1 445 ? -29.892 15.731 44.546 1.00 81.00 445 GLN A CA 1
ATOM 3643 C C . GLN A 1 445 ? -30.176 14.284 44.942 1.00 81.00 445 GLN A C 1
ATOM 3645 O O . GLN A 1 445 ? -29.805 13.310 44.277 1.00 81.00 445 GLN A O 1
ATOM 3650 N N . GLN A 1 446 ? -30.898 14.132 46.055 1.00 81.00 446 GLN A N 1
ATOM 3651 C CA . GLN A 1 446 ? -31.290 12.817 46.537 1.00 81.00 446 GLN A CA 1
ATOM 3652 C C . GLN A 1 446 ? -32.159 12.106 45.494 1.00 81.00 446 GLN A C 1
ATOM 3654 O O . GLN A 1 446 ? -33.282 12.524 45.219 1.00 81.00 446 GLN A O 1
ATOM 3659 N N . ALA A 1 447 ? -31.651 10.988 44.971 1.00 84.69 447 ALA A N 1
ATOM 3660 C CA . ALA A 1 447 ? -32.371 10.179 44.001 1.00 84.69 447 ALA A CA 1
ATOM 3661 C C . ALA A 1 447 ? -33.743 9.726 44.543 1.00 84.69 447 ALA A C 1
ATOM 3663 O O . ALA A 1 447 ? -33.837 9.305 45.709 1.00 84.69 447 ALA A O 1
ATOM 3664 N N . PRO A 1 448 ? -34.797 9.726 43.705 1.00 86.38 448 PRO A N 1
ATOM 3665 C CA . PRO A 1 448 ? -36.081 9.163 44.085 1.00 86.38 448 PRO A CA 1
ATOM 3666 C C . PRO A 1 448 ? -35.926 7.695 44.499 1.00 86.38 448 PRO A C 1
ATOM 3668 O O . PRO A 1 448 ? -35.241 6.882 43.859 1.00 86.38 448 PRO A O 1
ATOM 3671 N N . LYS A 1 449 ? -36.568 7.340 45.616 1.00 88.44 449 LYS A N 1
ATOM 3672 C CA . LYS A 1 449 ? -36.565 5.959 46.107 1.00 88.44 449 LYS A CA 1
ATOM 3673 C C . LYS A 1 449 ? -37.239 5.057 45.076 1.00 88.44 449 LYS A C 1
ATOM 3675 O O . LYS A 1 449 ? -38.259 5.429 44.510 1.00 88.44 449 LYS A O 1
ATOM 3680 N N . GLN A 1 450 ? -36.715 3.845 44.907 1.00 88.69 450 GLN A N 1
ATOM 3681 C CA . GLN 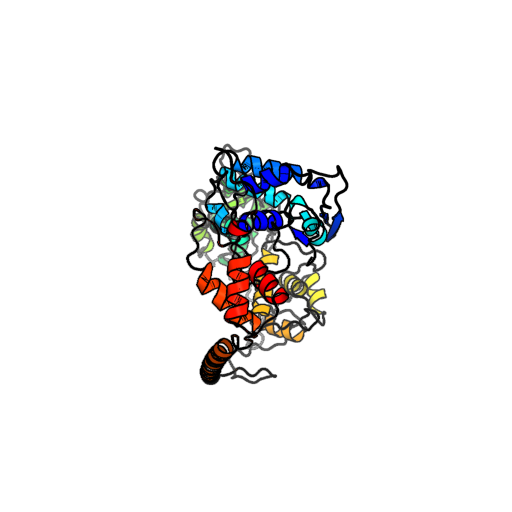A 1 450 ? -37.272 2.841 43.993 1.00 88.69 450 GLN A CA 1
ATOM 3682 C C . GLN A 1 450 ? -38.773 2.624 44.182 1.00 88.69 450 GLN A C 1
ATOM 3684 O O . GLN A 1 450 ? -39.495 2.609 43.196 1.00 88.69 450 GLN A O 1
ATOM 3689 N N . LEU A 1 451 ? -39.237 2.573 45.434 1.00 90.50 451 LEU A N 1
ATOM 3690 C CA . LEU A 1 451 ? -40.658 2.434 45.749 1.00 90.50 451 LEU A CA 1
ATOM 3691 C C . LEU A 1 451 ? -41.517 3.557 45.135 1.00 90.50 451 LEU A C 1
ATOM 3693 O O . LEU A 1 451 ? -42.579 3.279 44.604 1.00 90.50 451 LEU A O 1
ATOM 3697 N N . ILE A 1 452 ? -41.031 4.805 45.141 1.00 91.56 452 ILE A N 1
ATOM 3698 C CA . ILE A 1 452 ? -41.759 5.963 44.591 1.00 91.56 452 ILE A CA 1
ATOM 3699 C C . ILE A 1 452 ? -41.940 5.808 43.077 1.00 91.56 452 ILE A C 1
ATOM 3701 O O . ILE A 1 452 ? -43.027 6.040 42.559 1.00 91.56 452 ILE A O 1
ATOM 3705 N N . ILE A 1 453 ? -40.888 5.376 42.380 1.00 91.38 453 ILE A N 1
ATOM 3706 C CA . ILE A 1 453 ? -40.917 5.187 40.927 1.00 91.38 453 ILE A CA 1
ATOM 3707 C C . ILE A 1 453 ? -41.797 3.982 40.565 1.00 91.38 453 ILE A C 1
ATOM 3709 O O . ILE A 1 453 ? -42.634 4.081 39.673 1.00 91.38 453 ILE A O 1
ATOM 3713 N N . THR A 1 454 ? -41.677 2.854 41.274 1.00 92.56 454 THR A N 1
ATOM 3714 C CA . THR A 1 454 ? -42.498 1.662 40.995 1.00 92.56 454 THR A CA 1
ATOM 3715 C C . THR A 1 454 ? -43.980 1.871 41.310 1.00 92.56 454 THR A C 1
ATOM 3717 O O . THR A 1 454 ? -44.833 1.384 40.566 1.00 92.56 454 THR A O 1
ATOM 3720 N N . ASP A 1 455 ? -44.300 2.620 42.369 1.00 92.56 455 ASP A N 1
ATOM 3721 C CA . ASP A 1 455 ? -45.682 2.975 42.709 1.00 92.56 455 ASP A CA 1
ATOM 3722 C C . ASP A 1 455 ? -46.271 3.914 41.651 1.00 92.56 455 ASP A C 1
ATOM 3724 O O . ASP A 1 455 ? -47.395 3.705 41.203 1.00 92.56 455 ASP A O 1
ATOM 3728 N N . TRP A 1 456 ? -45.496 4.896 41.178 1.00 95.94 456 TRP A N 1
ATOM 3729 C CA . TRP A 1 456 ? -45.926 5.776 40.091 1.00 95.94 456 TRP A CA 1
ATOM 3730 C C . TRP A 1 456 ? -46.187 4.997 38.796 1.00 95.94 456 TRP A C 1
ATOM 3732 O O . TRP A 1 456 ? -47.220 5.199 38.161 1.00 95.94 456 TRP A O 1
ATOM 3742 N N . ILE A 1 457 ? -45.315 4.051 38.428 1.00 93.62 457 ILE A N 1
ATOM 3743 C CA . ILE A 1 457 ? -45.512 3.221 37.231 1.00 93.62 457 ILE A CA 1
ATOM 3744 C C . ILE A 1 457 ? -46.805 2.400 37.341 1.00 93.62 457 ILE A C 1
ATOM 3746 O O . ILE A 1 457 ? -47.606 2.401 36.414 1.00 93.62 457 ILE A O 1
ATOM 3750 N N . THR A 1 458 ? -47.037 1.724 38.470 1.00 93.50 458 THR A N 1
ATOM 3751 C CA . THR A 1 458 ? -48.224 0.862 38.655 1.00 93.50 458 THR A CA 1
ATOM 3752 C C . THR A 1 458 ? -49.537 1.636 38.820 1.00 93.50 458 THR A C 1
ATOM 3754 O O . THR A 1 458 ? -50.606 1.069 38.617 1.00 93.50 458 THR A O 1
ATOM 3757 N N . GLN A 1 459 ? -49.480 2.929 39.159 1.00 93.38 459 GLN A N 1
ATOM 3758 C CA . GLN A 1 459 ? -50.646 3.822 39.178 1.00 93.38 459 GLN A CA 1
ATOM 3759 C C . GLN A 1 459 ? -51.003 4.370 37.792 1.00 93.38 459 GLN A C 1
ATOM 3761 O O . GLN A 1 459 ? -52.177 4.627 37.529 1.00 93.38 459 GLN A O 1
ATOM 3766 N N . ASN A 1 460 ? -50.007 4.563 36.922 1.00 92.31 460 ASN A N 1
ATOM 3767 C CA . ASN A 1 460 ? -50.197 5.165 35.600 1.00 92.31 460 ASN A CA 1
ATOM 3768 C C . ASN A 1 460 ? -50.311 4.129 34.471 1.00 92.31 460 ASN A C 1
ATOM 3770 O O . ASN A 1 460 ? -50.846 4.445 33.410 1.00 92.31 460 ASN A O 1
ATOM 3774 N N . PHE A 1 461 ? -49.854 2.893 34.695 1.00 90.38 461 PHE A N 1
ATOM 3775 C CA . PHE A 1 461 ? -49.832 1.832 33.691 1.00 90.38 461 PHE A CA 1
ATOM 3776 C C . PHE A 1 461 ? -50.300 0.496 34.275 1.00 90.38 461 PHE A C 1
ATOM 3778 O O . PHE A 1 461 ? -49.888 0.102 35.366 1.00 90.38 461 PHE A O 1
ATOM 3785 N N . ASP A 1 462 ? -51.131 -0.230 33.521 1.00 89.94 462 ASP A N 1
ATOM 3786 C CA . ASP A 1 462 ? -51.677 -1.534 33.918 1.00 89.94 462 ASP A CA 1
ATOM 3787 C C . ASP A 1 462 ? -50.635 -2.653 33.752 1.00 89.94 462 ASP A C 1
ATOM 3789 O O . ASP A 1 462 ? -50.666 -3.449 32.811 1.00 89.94 462 ASP A O 1
ATOM 3793 N N . ILE A 1 463 ? -49.641 -2.668 34.645 1.00 89.00 463 ILE A N 1
ATOM 3794 C CA . ILE A 1 463 ? -48.578 -3.672 34.670 1.00 89.00 463 ILE A CA 1
ATOM 3795 C C . ILE A 1 463 ? -48.308 -4.198 36.079 1.00 89.00 463 ILE A C 1
ATOM 3797 O O . ILE A 1 463 ? -48.549 -3.543 37.090 1.00 89.00 463 ILE A O 1
ATOM 3801 N N . SER A 1 464 ? -47.740 -5.404 36.155 1.00 89.38 464 SER A N 1
ATOM 3802 C CA . SER A 1 464 ? -47.372 -5.997 37.443 1.00 89.38 464 SER A CA 1
ATOM 3803 C C . SER A 1 464 ? -46.268 -5.197 38.163 1.00 89.38 464 SER A C 1
ATOM 3805 O O . SER A 1 464 ? -45.348 -4.696 37.506 1.00 89.38 464 SER A O 1
ATOM 3807 N N . PRO A 1 465 ? -46.253 -5.181 39.511 1.00 87.56 465 PRO A N 1
ATOM 3808 C CA . PRO A 1 465 ? -45.162 -4.583 40.286 1.00 87.56 465 PRO A CA 1
ATOM 3809 C C . PRO A 1 465 ? -43.777 -5.154 39.943 1.00 87.56 465 PRO A C 1
ATOM 3811 O O . PRO A 1 465 ? -42.775 -4.445 39.985 1.00 87.56 465 PRO A O 1
ATOM 3814 N N . ALA A 1 466 ? -43.712 -6.435 39.560 1.00 86.94 466 ALA A N 1
ATOM 3815 C CA . ALA A 1 466 ? -42.471 -7.080 39.139 1.00 86.94 466 ALA A CA 1
ATOM 3816 C C . ALA A 1 466 ? -41.929 -6.497 37.822 1.00 86.94 466 ALA A C 1
ATOM 3818 O O . ALA A 1 466 ? -40.722 -6.291 37.690 1.00 86.94 466 ALA A O 1
ATOM 3819 N N . LEU A 1 467 ? -42.810 -6.197 36.861 1.00 84.25 467 LEU A N 1
ATOM 3820 C CA . LEU A 1 467 ? -42.419 -5.548 35.611 1.00 84.25 467 LEU A CA 1
ATOM 3821 C C . LEU A 1 467 ? -42.042 -4.079 35.843 1.00 84.25 467 LEU A C 1
ATOM 3823 O O . LEU A 1 467 ? -41.021 -3.639 35.322 1.00 84.25 467 LEU A O 1
ATOM 3827 N N . ALA A 1 468 ? -42.780 -3.359 36.694 1.00 89.19 468 ALA A N 1
ATOM 3828 C CA . ALA A 1 468 ? -42.444 -1.988 37.089 1.00 89.19 468 ALA A CA 1
ATOM 3829 C C . ALA A 1 468 ? -41.050 -1.891 37.736 1.00 89.19 468 ALA A C 1
ATOM 3831 O O . ALA A 1 468 ? -40.277 -0.987 37.424 1.00 89.19 468 ALA A O 1
ATOM 3832 N N . LEU A 1 469 ? -40.686 -2.862 38.580 1.00 89.44 469 LEU A N 1
ATOM 3833 C CA . LEU A 1 469 ? -39.352 -2.949 39.178 1.00 89.44 469 LEU A CA 1
ATOM 3834 C C . LEU A 1 469 ? -38.250 -3.142 38.128 1.00 89.44 469 LEU A C 1
ATOM 3836 O O . LEU A 1 469 ? -37.174 -2.557 38.241 1.00 89.44 469 LEU A O 1
ATOM 3840 N N . ASN A 1 470 ? -38.493 -3.983 37.123 1.00 89.50 470 ASN A N 1
ATOM 3841 C CA . ASN A 1 470 ? -37.526 -4.204 36.050 1.00 89.50 470 ASN A CA 1
ATOM 3842 C C . ASN A 1 470 ? -37.381 -2.965 35.162 1.00 89.50 470 ASN A C 1
ATOM 3844 O O . ASN A 1 470 ? -36.260 -2.623 34.800 1.00 89.50 470 ASN A O 1
ATOM 3848 N N . ILE A 1 471 ? -38.481 -2.263 34.884 1.00 90.75 471 ILE A N 1
ATOM 3849 C CA . ILE A 1 471 ? -38.463 -0.991 34.156 1.00 90.75 471 ILE A CA 1
ATOM 3850 C C . ILE A 1 471 ? -37.647 0.059 34.921 1.00 90.75 471 ILE A C 1
ATOM 3852 O O . ILE A 1 471 ? -36.730 0.635 34.344 1.00 90.75 471 ILE A O 1
ATOM 3856 N N . ASP A 1 472 ? -37.874 0.242 36.230 1.00 90.56 472 ASP A N 1
ATOM 3857 C CA . ASP A 1 472 ? -37.043 1.141 37.050 1.00 90.56 472 ASP A CA 1
ATOM 3858 C C . ASP A 1 472 ? -35.557 0.764 36.970 1.00 90.56 472 ASP A C 1
ATOM 3860 O O . ASP A 1 472 ? -34.717 1.625 36.732 1.00 90.56 472 ASP A O 1
ATOM 3864 N N . LYS A 1 473 ? -35.205 -0.520 37.103 1.00 87.19 473 LYS A N 1
ATOM 3865 C CA . LYS A 1 473 ? -33.802 -0.963 37.015 1.00 87.19 473 LYS A CA 1
ATOM 3866 C C . LYS A 1 473 ? -33.145 -0.621 35.679 1.00 87.19 473 LYS A C 1
ATOM 3868 O O . LYS A 1 473 ? -31.947 -0.348 35.668 1.00 87.19 473 LYS A O 1
ATOM 3873 N N . VAL A 1 474 ? -33.898 -0.665 34.582 1.00 89.00 474 VAL A N 1
ATOM 3874 C CA . VAL A 1 474 ? -33.396 -0.359 33.237 1.00 89.00 474 VAL A CA 1
ATOM 3875 C C . VAL A 1 474 ? -33.294 1.151 33.018 1.00 89.00 474 VAL A C 1
ATOM 3877 O O . VAL A 1 474 ? -32.266 1.605 32.521 1.00 89.00 474 VAL A O 1
ATOM 3880 N N . CYS A 1 475 ? -34.292 1.928 33.443 1.00 88.75 475 CYS A N 1
ATOM 3881 C CA . CYS A 1 475 ? -34.352 3.380 33.234 1.00 88.75 475 CYS A CA 1
ATOM 3882 C C . CYS A 1 475 ? -33.538 4.198 34.242 1.00 88.75 475 CYS A C 1
ATOM 3884 O O . CYS A 1 475 ? -33.199 5.344 33.964 1.00 88.75 475 CYS A O 1
ATOM 3886 N N . ARG A 1 476 ? -33.240 3.648 35.426 1.00 87.81 476 ARG A N 1
ATOM 3887 C CA . ARG A 1 476 ? -32.601 4.389 36.523 1.00 87.81 476 ARG A CA 1
ATOM 3888 C C . ARG A 1 476 ? -31.262 4.970 36.096 1.00 87.81 476 ARG A C 1
ATOM 3890 O O . ARG A 1 476 ? -30.411 4.217 35.615 1.00 87.81 476 ARG A O 1
ATOM 3897 N N . HIS A 1 477 ? -31.065 6.264 36.350 1.00 85.06 477 HIS A N 1
ATOM 3898 C CA . HIS A 1 477 ? -29.817 6.969 36.060 1.00 85.06 477 HIS A CA 1
ATOM 3899 C C . HIS A 1 477 ? -28.614 6.251 36.693 1.00 85.06 477 HIS A C 1
ATOM 3901 O O . HIS A 1 477 ? -28.711 5.751 37.819 1.00 85.06 477 HIS A O 1
ATOM 3907 N N . SER A 1 478 ? -27.486 6.184 35.983 1.00 80.69 478 SER A N 1
ATOM 3908 C CA . SER A 1 478 ? -26.276 5.457 36.404 1.00 80.69 478 SER A CA 1
ATOM 3909 C C . SER A 1 478 ? -25.791 5.885 37.794 1.00 80.69 478 SER A C 1
ATOM 3911 O O . SER A 1 478 ? -25.512 5.031 38.639 1.00 80.69 478 SER A O 1
ATOM 3913 N N . ASP A 1 479 ? -25.798 7.189 38.071 1.00 80.19 479 ASP A N 1
ATOM 3914 C CA . ASP A 1 479 ? -25.401 7.752 39.370 1.00 80.19 479 ASP A CA 1
ATOM 3915 C C . ASP A 1 479 ? -26.353 7.364 40.511 1.00 80.19 479 ASP A C 1
ATOM 3917 O O . ASP A 1 479 ? -25.923 7.130 41.640 1.00 80.19 479 ASP A O 1
ATOM 3921 N N . ALA A 1 480 ? -27.639 7.165 40.209 1.00 78.25 480 ALA A N 1
ATOM 3922 C CA . ALA A 1 480 ? -28.650 6.733 41.173 1.00 78.25 480 ALA A CA 1
ATOM 3923 C C . ALA A 1 480 ? -28.641 5.210 41.438 1.00 78.25 480 ALA A C 1
ATOM 3925 O O . ALA A 1 480 ? -29.372 4.735 42.316 1.00 78.25 480 ALA A O 1
ATOM 3926 N N . ARG A 1 481 ? -27.846 4.420 40.692 1.00 73.69 481 ARG A N 1
ATOM 3927 C CA . ARG A 1 481 ? -27.678 2.963 40.904 1.00 73.69 481 ARG A CA 1
ATOM 3928 C C . ARG A 1 481 ? -26.622 2.626 41.955 1.00 73.69 481 ARG A C 1
ATOM 3930 O O . ARG A 1 481 ? -26.650 1.525 42.506 1.00 73.69 481 ARG A O 1
ATOM 3937 N N . ARG A 1 482 ? -25.706 3.551 42.261 1.00 60.34 482 ARG A N 1
ATOM 3938 C CA . ARG A 1 482 ? -24.666 3.378 43.287 1.00 60.34 482 ARG A CA 1
ATOM 3939 C C . ARG A 1 482 ? -25.267 3.522 44.688 1.00 60.34 482 ARG A C 1
ATOM 3941 O O . ARG A 1 482 ? -25.130 4.538 45.360 1.00 60.34 482 ARG A O 1
ATOM 3948 N N . GLY A 1 483 ? -25.968 2.491 45.145 1.00 47.66 483 GLY A N 1
ATOM 3949 C CA . GLY A 1 483 ? -26.490 2.442 46.506 1.00 47.66 483 GLY A CA 1
ATOM 3950 C C . GLY A 1 483 ? -25.365 2.395 47.549 1.00 47.66 483 GLY A C 1
ATOM 3951 O O . GLY A 1 483 ? -24.664 1.393 47.646 1.00 47.66 483 GLY A O 1
ATOM 3952 N N . GLY A 1 484 ? -25.245 3.436 48.385 1.00 46.59 484 GLY A N 1
ATOM 3953 C CA . GLY A 1 484 ? -24.775 3.265 49.768 1.00 46.59 484 GLY A CA 1
ATOM 3954 C C . GLY A 1 484 ? -23.444 3.884 50.219 1.00 46.59 484 GLY A C 1
ATOM 3955 O O . GLY A 1 484 ? -23.000 3.518 51.303 1.00 46.59 484 GLY A O 1
ATOM 3956 N N . GLN A 1 485 ? -22.819 4.825 49.501 1.00 38.91 485 GLN A N 1
ATOM 3957 C CA . GLN A 1 485 ? -21.631 5.551 50.012 1.00 38.91 485 GLN A CA 1
ATOM 3958 C C . GLN A 1 485 ? -21.842 7.057 50.225 1.00 38.91 485 GLN A C 1
ATOM 3960 O O . GLN A 1 485 ? -20.962 7.861 49.957 1.00 38.91 485 GLN A O 1
ATOM 3965 N N . TYR A 1 486 ? -22.974 7.453 50.803 1.00 45.03 486 TYR A N 1
ATOM 3966 C CA . TYR A 1 486 ? -23.056 8.762 51.454 1.00 45.03 486 TYR A CA 1
ATOM 3967 C C . TYR A 1 486 ? -23.629 8.613 52.858 1.00 45.03 486 TYR A C 1
ATOM 3969 O O . TYR A 1 486 ? -24.842 8.608 53.058 1.00 45.03 486 TYR A O 1
ATOM 3977 N N . LYS A 1 487 ? -22.721 8.472 53.835 1.00 39.06 487 LYS A N 1
ATOM 3978 C CA . LYS A 1 487 ? -22.780 9.209 55.107 1.00 39.06 487 LYS A CA 1
ATOM 3979 C C . LYS A 1 487 ? -21.507 9.032 55.938 1.00 39.06 487 LYS A C 1
ATOM 3981 O O . LYS A 1 487 ? -21.265 7.956 56.479 1.00 39.06 487 LYS A O 1
ATOM 3986 N N . ARG A 1 488 ? -20.773 10.139 56.075 1.00 32.66 488 ARG A N 1
ATOM 3987 C CA . ARG A 1 488 ? -20.032 10.687 57.237 1.00 32.66 488 ARG A CA 1
ATOM 3988 C C . ARG A 1 488 ? -19.208 11.835 56.638 1.00 32.66 488 ARG A C 1
ATOM 3990 O O . ARG A 1 488 ? -18.440 11.574 55.727 1.00 32.66 488 ARG A O 1
ATOM 3997 N N . SER A 1 489 ? -19.375 13.099 56.994 1.00 37.94 489 SER A N 1
ATOM 3998 C CA . SER A 1 489 ? -19.841 13.751 58.225 1.00 37.94 489 SER A CA 1
ATOM 3999 C C . SER A 1 489 ? -20.345 15.147 57.899 1.00 37.94 489 SER A C 1
ATOM 4001 O O . SER A 1 489 ? -19.743 15.740 56.977 1.00 37.94 489 SER A O 1
#

Sequence (489 aa):
MKDYISFRDFIFHLSSVNDESLYEVVTYLLHYDLGAVDFYNIDTDHKIIRFKPGEFDTVTEFLKEIQKALSFSSEKWVWSNPTSLKELRDQDRRALTDTVSKAMHCFFKKADVSGFEPLNGLLHFEDVDVKHTVQVENIEDLIDSEFEKQHREYVAVNDFVNDLYKGIGSGKPLKFTLKSLLENTPLREVKLYRFQNLNYSLVSPTDNSKYKNTDDLLRHFYNVLDDEQTGTVTSDREPFKDFYFNHSEIQDLVNSDLNVETKQLNQIDKQLPTPPPMPLEDKNVINDLGENQRLLITYAFFTLEDMTCLIIDENPAYINNDANYLRHHRMVCNAIDAGSLVPNDTDRISAEQVKTWLANHNFIYKGFNDNLSNDRDKVGIAVVGHVFKTYDQLVEELVTANNTIKDLKNKLAQVDATKYSYITPAMEIMDAVINEFWVNYDPEQQAPKQLIITDWITQNFDISPALALNIDKVCRHSDARRGGQYKRS

Secondary structure (DSSP, 8-state):
-TTEEEHHHHHHHHHHHTT--HHHHHHHHHHS-GGGS-EEEE-TTS-EEEPPTTSSS-HHHHHHHHHHHHTTT-TT----SGGGGGGS-HHHHHHHHHHHHHTTTEEEEHHHHHT-GGGTTT---SS----S------SHHHHHHHHHHHHTTEEEHHHHHHHHHHTTTTTS-HHHHHHHHHHHS-TTSS--EEEETTEEEE--TTS--S-SSHHHHHHHHHHHS-TT--SPPPTT-TTTTTEEEEHHHHHHHHS------TTSSTTS---SPPPPP-------EE-S--HHHHHHTT-SEE-HHHHHHHHHT--TTS----HHHHHHHHHHHHHHHTTSS---TTS-EEHHHHHHHHHHTT-EETTTTTTS---SSS-----SS-----HHHHHHHHHHHHHHHHHHHHHHHHHHHHTT----HHHHHHHHHIIIIITT--TTSPPPPHHHHHHHHHHHS---HHHHHHHHHHHS-HHHH-TT-----